Protein AF-0000000080629753 (afdb_homodimer)

InterPro domains:
  IPR000086 NUDIX hydrolase domain [PF00293] (48-161)
  IPR000086 NUDIX hydrolase domain [PS51462] (45-173)
  IPR015797 NUDIX hydrolase-like domain superfamily [SSF55811] (8-180)
  IPR060538 Nucleoside diphosphate sugar hydrolase, N-terminal domain [PF28549] (9-43)

Organism: NCBI:txid1064539

Radius of gyration: 20.76 Å; Cα contacts (8 Å, |Δi|>4): 978; chains: 2; bounding box: 54×64×44 Å

Sequence (392 aa):
MPHKTGNPWTVLTTKPIYENPWMRVVEHDVLTPLGNPGIYGVMHAQNLATGVVPIDDQGRVTLVGQYRFPLEQYSWEIPEGGGKKGVEPVESAKRELLEETGQTARHWLPILTMHLSNSITDETAHCFLAWGIEQGQAEPEETEVLQLRHVPFAEAYAMVKRGEITDAIAVACLLRVRLMALDGDLPEDVTRLILGMPHKTGNPWTVLTTKPIYENPWMRVVEHDVLTPLGNPGIYGVMHAQNLATGVVPIDDQGRVTLVGQYRFPLEQYSWEIPEGGGKKGVEPVESAKRELLEETGQTARHWLPILTMHLSNSITDETAHCFLAWGIEQGQAEPEETEVLQLRHVPFAEAYAMVKRGEITDAIAVACLLRVRLMALDGDLPEDVTRLILG

Nearest PDB structures (foldseek):
  5c7q-assembly1_B  TM=9.332E-01  e=3.559E-19  Bdellovibrio bacteriovorus HD100
  5c8l-assembly1_B  TM=9.293E-01  e=1.617E-18  Bdellovibrio bacteriovorus HD100
  2yvm-assembly1_A  TM=9.146E-01  e=4.809E-18  Thermus thermophilus HB8
  8wv3-assembly1_E  TM=8.630E-01  e=1.427E-16  Bacillus methanolicus
  1vhz-assembly1_B  TM=8.718E-01  e=2.768E-14  Escherichia coli

Structure (mmCIF, N/CA/C/O backbone):
data_AF-0000000080629753-model_v1
#
loop_
_entity.id
_entity.type
_entity.pdbx_description
1 polymer 'GDP-mannose pyrophosphatase'
#
loop_
_atom_site.group_PDB
_atom_site.id
_atom_site.type_symbol
_atom_site.label_atom_id
_atom_site.label_alt_id
_atom_site.label_comp_id
_atom_site.label_asym_id
_atom_site.label_entity_id
_atom_site.label_seq_id
_atom_site.pdbx_PDB_ins_code
_atom_site.Cartn_x
_atom_site.Cartn_y
_atom_site.Cartn_z
_atom_site.occupancy
_atom_site.B_iso_or_equiv
_atom_site.auth_seq_id
_atom_site.auth_comp_id
_atom_site.auth_asym_id
_atom_site.auth_atom_id
_atom_site.pdbx_PDB_model_num
ATOM 1 N N . MET A 1 1 ? -7.262 31.703 -3.82 1 40.06 1 MET A N 1
ATOM 2 C CA . MET A 1 1 ? -6.348 31.672 -4.961 1 40.06 1 MET A CA 1
ATOM 3 C C . MET A 1 1 ? -6.379 30.297 -5.641 1 40.06 1 MET A C 1
ATOM 5 O O . MET A 1 1 ? -6.695 29.297 -5.004 1 40.06 1 MET A O 1
ATOM 9 N N . PRO A 1 2 ? -6.363 30.156 -6.887 1 47.78 2 PRO A N 1
ATOM 10 C CA . PRO A 1 2 ? -6.52 28.875 -7.57 1 47.78 2 PRO A CA 1
ATOM 11 C C . PRO A 1 2 ? -5.535 27.828 -7.074 1 47.78 2 PRO A C 1
ATOM 13 O O . PRO A 1 2 ? -4.383 28.141 -6.77 1 47.78 2 PRO A O 1
ATOM 16 N N . HIS A 1 3 ? -6.02 26.812 -6.344 1 60.16 3 HIS A N 1
ATOM 17 C CA . HIS A 1 3 ? -5.234 25.75 -5.715 1 60.16 3 HIS A CA 1
ATOM 18 C C . HIS A 1 3 ? -4.137 25.25 -6.648 1 60.16 3 HIS A C 1
ATOM 20 O O . HIS A 1 3 ? -4.406 24.922 -7.805 1 60.16 3 HIS A O 1
ATOM 26 N N . LYS A 1 4 ? -2.908 25.766 -6.527 1 73.25 4 LYS A N 1
ATOM 27 C CA . LYS A 1 4 ? -1.787 25.359 -7.367 1 73.25 4 LYS A CA 1
ATOM 28 C C . LYS A 1 4 ? -1.475 23.875 -7.184 1 73.25 4 LYS A C 1
ATOM 30 O O . LYS A 1 4 ? -1.019 23.469 -6.117 1 73.25 4 LYS A O 1
ATOM 35 N N . THR A 1 5 ? -1.984 23.094 -7.973 1 87.69 5 THR A N 1
ATOM 36 C CA . THR A 1 5 ? -1.809 21.656 -7.934 1 87.69 5 THR A CA 1
ATOM 37 C C . THR A 1 5 ? -0.671 21.219 -8.852 1 87.69 5 THR A C 1
ATOM 39 O O . THR A 1 5 ? -0.406 20.031 -9 1 87.69 5 THR A O 1
ATOM 42 N N . GLY A 1 6 ? 0.005 22.188 -9.43 1 91.25 6 GLY A N 1
ATOM 43 C CA . GLY A 1 6 ? 1.079 21.906 -10.367 1 91.25 6 GLY A CA 1
ATOM 44 C C . GLY A 1 6 ? 2.373 21.5 -9.68 1 91.25 6 GLY A C 1
ATOM 45 O O . GLY A 1 6 ? 2.453 21.5 -8.453 1 91.25 6 GLY A O 1
ATOM 46 N N . ASN A 1 7 ? 3.332 21.141 -10.469 1 95.69 7 ASN A N 1
ATOM 47 C CA . ASN A 1 7 ? 4.641 20.734 -9.977 1 95.69 7 ASN A CA 1
ATOM 48 C C . ASN A 1 7 ? 5.383 21.891 -9.312 1 95.69 7 ASN A C 1
ATOM 50 O O . ASN A 1 7 ? 5.773 22.844 -9.984 1 95.69 7 ASN A O 1
ATOM 54 N N . PRO A 1 8 ? 5.629 21.859 -8.039 1 96.31 8 PRO A N 1
ATOM 55 C CA . PRO A 1 8 ? 6.316 22.953 -7.352 1 96.31 8 PRO A CA 1
ATOM 56 C C . PRO A 1 8 ? 7.836 22.797 -7.375 1 96.31 8 PRO A C 1
ATOM 58 O O . PRO A 1 8 ? 8.555 23.656 -6.852 1 96.31 8 PRO A O 1
ATOM 61 N N . TRP A 1 9 ? 8.312 21.688 -7.941 1 96.94 9 TRP A N 1
ATOM 62 C CA . TRP A 1 9 ? 9.742 21.391 -8.008 1 96.94 9 TRP A CA 1
ATOM 63 C C . TRP A 1 9 ? 10.328 21.844 -9.344 1 96.94 9 TRP A C 1
ATOM 65 O O . TRP A 1 9 ? 9.648 21.828 -10.367 1 96.94 9 TRP A O 1
ATOM 75 N N . THR A 1 10 ? 11.516 22.266 -9.312 1 97.88 10 THR A N 1
ATOM 76 C CA . THR A 1 10 ? 12.273 22.516 -10.531 1 97.88 10 THR A CA 1
ATOM 77 C C . THR A 1 10 ? 13.391 21.484 -10.703 1 97.88 10 THR A C 1
ATOM 79 O O . THR A 1 10 ? 14.25 21.359 -9.828 1 97.88 10 THR A O 1
ATOM 82 N N . VAL A 1 11 ? 13.375 20.797 -11.7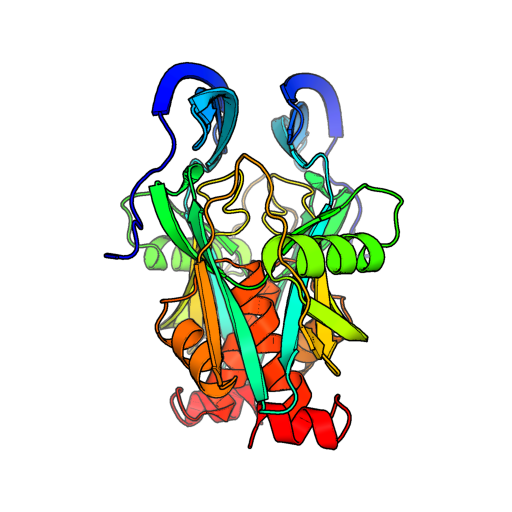27 1 98.5 11 VAL A N 1
ATOM 83 C CA . VAL A 1 11 ? 14.43 19.828 -12.008 1 98.5 11 VAL A CA 1
ATOM 84 C C . VAL A 1 11 ? 15.594 20.516 -12.711 1 98.5 11 VAL A C 1
ATOM 86 O O . VAL A 1 11 ? 15.398 21.188 -13.727 1 98.5 11 VAL A O 1
ATOM 89 N N . LEU A 1 12 ? 16.734 20.422 -12.172 1 98.69 12 LEU A N 1
ATOM 90 C CA . LEU A 1 12 ? 17.922 21.016 -12.75 1 98.69 12 LEU A CA 1
ATOM 91 C C . LEU A 1 12 ? 18.672 20.016 -13.625 1 98.69 12 LEU A C 1
ATOM 93 O O . LEU A 1 12 ? 19 20.297 -14.773 1 98.69 12 LEU A O 1
ATOM 97 N N . THR A 1 13 ? 18.984 18.891 -13.039 1 98.56 13 THR A N 1
ATOM 98 C CA . THR A 1 13 ? 19.625 17.781 -13.758 1 98.56 13 THR A CA 1
ATOM 99 C C . THR A 1 13 ? 19.078 16.438 -13.289 1 98.56 13 THR A C 1
ATOM 101 O O . THR A 1 13 ? 18.516 16.344 -12.195 1 98.56 13 THR A O 1
ATOM 104 N N . THR A 1 14 ? 19.141 15.445 -14.117 1 98.5 14 THR A N 1
ATOM 105 C CA . THR A 1 14 ? 18.766 14.078 -13.812 1 98.5 14 THR A CA 1
ATOM 106 C C . THR A 1 14 ? 19.906 13.109 -14.086 1 98.5 14 THR A C 1
ATOM 108 O O . THR A 1 14 ? 20.531 13.172 -15.148 1 98.5 14 THR A O 1
ATOM 111 N N . LYS A 1 15 ? 20.141 12.273 -13.133 1 98.31 15 LYS A N 1
ATOM 112 C CA . LYS A 1 15 ? 21.25 11.32 -13.227 1 98.31 15 LYS A CA 1
ATOM 113 C C . LYS A 1 15 ? 20.766 9.891 -13.023 1 98.31 15 LYS A C 1
ATOM 115 O O . LYS A 1 15 ? 20.219 9.555 -11.969 1 98.31 15 LYS A O 1
ATOM 120 N N . PRO A 1 16 ? 20.969 9 -14.039 1 98.62 16 PRO A N 1
ATOM 121 C CA . PRO A 1 16 ? 20.688 7.582 -13.789 1 98.62 16 PRO A CA 1
ATOM 122 C C . PRO A 1 16 ? 21.641 6.973 -12.766 1 98.62 16 PRO A C 1
ATOM 124 O O . PRO A 1 16 ? 22.859 7.172 -12.852 1 98.62 16 PRO A O 1
ATOM 127 N N . ILE A 1 17 ? 21.109 6.215 -11.805 1 98.69 17 ILE A N 1
ATOM 128 C CA . ILE A 1 17 ? 21.922 5.668 -10.719 1 98.69 17 ILE A CA 1
ATOM 129 C C . ILE A 1 17 ? 22.047 4.156 -10.883 1 98.69 17 ILE A C 1
ATOM 131 O O . ILE A 1 17 ? 23.125 3.596 -10.695 1 98.69 17 ILE A O 1
ATOM 135 N N . TYR A 1 18 ? 21 3.52 -11.164 1 98.56 18 TYR A N 1
ATOM 136 C CA . TYR A 1 18 ? 20.922 2.064 -11.102 1 98.56 18 TYR A CA 1
ATOM 137 C C . TYR A 1 18 ? 19.75 1.54 -11.93 1 98.56 18 TYR A C 1
ATOM 139 O O . TYR A 1 18 ? 18.688 2.166 -11.977 1 98.56 18 TYR A O 1
ATOM 147 N N . GLU A 1 19 ? 19.984 0.418 -12.664 1 98.56 19 GLU A N 1
ATOM 148 C CA . GLU A 1 19 ? 18.906 -0.236 -13.406 1 98.56 19 GLU A CA 1
ATOM 149 C C . GLU A 1 19 ? 19.078 -1.752 -13.406 1 98.56 19 GLU A C 1
ATOM 151 O O . GLU A 1 19 ? 20.188 -2.258 -13.586 1 98.56 19 GLU A O 1
ATOM 156 N N . ASN A 1 20 ? 18.109 -2.496 -13.062 1 98 20 ASN A N 1
ATOM 157 C CA . ASN A 1 20 ? 17.984 -3.938 -13.242 1 98 20 ASN A CA 1
ATOM 158 C C . ASN A 1 20 ? 16.609 -4.312 -13.789 1 98 20 ASN A C 1
ATOM 160 O O . ASN A 1 20 ? 15.812 -3.436 -14.133 1 98 20 ASN A O 1
ATOM 164 N N . PRO A 1 21 ? 16.266 -5.531 -13.977 1 96.06 21 PRO A N 1
ATOM 165 C CA . PRO A 1 21 ? 15 -5.883 -14.633 1 96.06 21 PRO A CA 1
ATOM 166 C C . PRO A 1 21 ? 13.781 -5.422 -13.844 1 96.06 21 PRO A C 1
ATOM 168 O O . PRO A 1 21 ? 12.68 -5.312 -14.398 1 96.06 21 PRO A O 1
ATOM 171 N N . TRP A 1 22 ? 13.906 -5.051 -12.594 1 96.94 22 TRP A N 1
ATOM 172 C CA . TRP A 1 22 ? 12.742 -4.82 -11.742 1 96.94 22 TRP A CA 1
ATOM 173 C C . TRP A 1 22 ? 12.656 -3.361 -11.312 1 96.94 22 TRP A C 1
ATOM 175 O O . TRP A 1 22 ? 11.594 -2.883 -10.914 1 96.94 22 TRP A O 1
ATOM 185 N N . MET A 1 23 ? 13.805 -2.672 -11.344 1 98.19 23 MET A N 1
ATOM 186 C CA . MET A 1 23 ? 13.75 -1.28 -10.906 1 98.19 23 MET A CA 1
ATOM 187 C C . MET A 1 23 ? 14.797 -0.441 -11.633 1 98.19 23 MET A C 1
ATOM 189 O O . MET A 1 23 ? 15.805 -0.967 -12.102 1 98.19 23 MET A O 1
ATOM 193 N N . ARG A 1 24 ? 14.461 0.822 -11.758 1 98.62 24 ARG A N 1
ATOM 194 C CA . ARG A 1 24 ? 15.352 1.887 -12.188 1 98.62 24 ARG A CA 1
ATOM 195 C C . ARG A 1 24 ? 15.406 3.014 -11.164 1 98.62 24 ARG A C 1
ATOM 197 O O . ARG A 1 24 ? 14.367 3.488 -10.703 1 98.62 24 ARG A O 1
ATOM 204 N N . VAL A 1 25 ? 16.625 3.395 -10.727 1 98.88 25 VAL A N 1
ATOM 205 C CA . VAL A 1 25 ? 16.797 4.465 -9.75 1 98.88 25 VAL A CA 1
ATOM 206 C C . VAL A 1 25 ? 17.453 5.676 -10.414 1 98.88 25 VAL A C 1
ATOM 208 O O . VAL A 1 25 ? 18.469 5.543 -11.102 1 98.88 25 VAL A O 1
ATOM 211 N N . VAL A 1 26 ? 16.844 6.82 -10.234 1 98.81 26 VAL A N 1
ATOM 212 C CA . VAL A 1 26 ? 17.344 8.078 -10.766 1 98.81 26 VAL A CA 1
ATOM 213 C C . VAL A 1 26 ? 17.422 9.125 -9.656 1 98.81 26 VAL A C 1
ATOM 215 O O . VAL A 1 26 ? 16.578 9.133 -8.75 1 98.81 26 VAL A O 1
ATOM 218 N N . GLU A 1 27 ? 18.391 9.953 -9.703 1 98.81 27 GLU A N 1
ATOM 219 C CA . GLU A 1 27 ? 18.484 11.102 -8.812 1 98.81 27 GLU A CA 1
ATOM 220 C C . GLU A 1 27 ? 18.359 12.414 -9.586 1 98.81 27 GLU A C 1
ATOM 222 O O . GLU A 1 27 ? 18.984 12.586 -10.633 1 98.81 27 GLU A O 1
ATOM 227 N N . HIS A 1 28 ? 17.594 13.266 -9.133 1 98.75 28 HIS A N 1
ATOM 228 C CA . HIS A 1 28 ? 17.406 14.602 -9.68 1 98.75 28 HIS A CA 1
ATOM 229 C C . HIS A 1 28 ? 18.031 15.664 -8.781 1 98.75 28 HIS A C 1
ATOM 231 O O . HIS A 1 28 ? 17.781 15.688 -7.578 1 98.75 28 HIS A O 1
ATOM 237 N N . ASP A 1 29 ? 18.875 16.469 -9.383 1 98.75 29 ASP A N 1
ATOM 238 C CA . ASP A 1 29 ? 19.125 17.766 -8.75 1 98.75 29 ASP A CA 1
ATOM 239 C C . ASP A 1 29 ? 17.922 18.688 -8.906 1 98.75 29 ASP A C 1
ATOM 241 O O . ASP A 1 29 ? 17.438 18.891 -10.016 1 98.75 29 ASP A O 1
ATOM 245 N N . VAL A 1 30 ? 17.5 19.172 -7.797 1 98.31 30 VAL A N 1
ATOM 246 C CA . VAL A 1 30 ? 16.266 19.953 -7.883 1 98.31 30 VAL A CA 1
ATOM 247 C C . VAL A 1 30 ? 16.422 21.266 -7.113 1 98.31 30 VAL A C 1
ATOM 249 O O . VAL A 1 30 ? 17.359 21.422 -6.336 1 98.31 30 VAL A O 1
ATOM 252 N N . LEU A 1 31 ? 15.555 22.203 -7.445 1 98.12 31 LEU A N 1
ATOM 253 C CA . LEU A 1 31 ? 15.164 23.234 -6.492 1 98.12 31 LEU A CA 1
ATOM 254 C C . LEU A 1 31 ? 13.867 22.859 -5.781 1 98.12 31 LEU A C 1
ATOM 256 O O . LEU A 1 31 ? 12.898 22.469 -6.426 1 98.12 31 LEU A O 1
ATOM 260 N N . THR A 1 32 ? 13.938 22.984 -4.473 1 96.62 32 THR A N 1
ATOM 261 C CA . THR A 1 32 ? 12.742 22.734 -3.684 1 96.62 32 THR A CA 1
ATOM 262 C C . THR A 1 32 ? 11.664 23.781 -3.969 1 96.62 32 THR A C 1
ATOM 264 O O . THR A 1 32 ? 11.93 24.766 -4.652 1 96.62 32 THR A O 1
ATOM 267 N N . PRO A 1 33 ? 10.445 23.531 -3.498 1 94.81 33 PRO A N 1
ATOM 268 C CA . PRO A 1 33 ? 9.383 24.531 -3.691 1 94.81 33 PRO A CA 1
ATOM 269 C C . PRO A 1 33 ? 9.773 25.906 -3.182 1 94.81 33 PRO A C 1
ATOM 271 O O . PRO A 1 33 ? 9.273 26.922 -3.686 1 94.81 33 PRO A O 1
ATOM 274 N N . LEU A 1 34 ? 10.703 26 -2.32 1 94.81 34 LEU A N 1
ATOM 275 C CA . LEU A 1 34 ? 11.148 27.281 -1.774 1 94.81 34 LEU A CA 1
ATOM 276 C C . LEU A 1 34 ? 12.344 27.812 -2.551 1 94.81 34 LEU A C 1
ATOM 278 O O . LEU A 1 34 ? 12.883 28.875 -2.223 1 94.81 34 LEU A O 1
ATOM 282 N N . GLY A 1 35 ? 12.789 27.016 -3.494 1 96 35 GLY A N 1
ATOM 283 C CA . GLY A 1 35 ? 13.852 27.5 -4.359 1 96 35 GLY A CA 1
ATOM 284 C C . GLY A 1 35 ? 15.234 27.078 -3.889 1 96 35 GLY A C 1
ATOM 285 O O . GLY A 1 35 ? 16.25 27.484 -4.461 1 96 35 GLY A O 1
ATOM 286 N N . ASN A 1 36 ? 15.352 26.25 -2.838 1 97.06 36 ASN A N 1
ATOM 287 C CA . ASN A 1 36 ? 16.641 25.781 -2.34 1 97.06 36 ASN A CA 1
ATOM 288 C C . ASN A 1 36 ? 17.125 24.562 -3.107 1 97.06 36 ASN A C 1
ATOM 290 O O . ASN A 1 36 ? 16.328 23.688 -3.475 1 97.06 36 ASN A O 1
ATOM 294 N N . PRO A 1 37 ? 18.438 24.594 -3.295 1 97.62 37 PRO A N 1
ATOM 295 C CA . PRO A 1 37 ? 18.969 23.406 -3.977 1 97.62 37 PRO A CA 1
ATOM 296 C C . PRO A 1 37 ? 18.844 22.141 -3.139 1 97.62 37 PRO A C 1
ATOM 298 O O . PRO A 1 37 ? 18.984 22.188 -1.912 1 97.62 37 PRO A O 1
ATOM 301 N N . GLY A 1 38 ? 18.578 21 -3.805 1 97 38 GLY A N 1
ATOM 302 C CA . GLY A 1 38 ? 18.5 19.688 -3.182 1 97 38 GLY A CA 1
ATOM 303 C C . GLY A 1 38 ? 18.531 18.562 -4.188 1 97 38 GLY A C 1
ATOM 304 O O . GLY A 1 38 ? 18.953 18.734 -5.332 1 97 38 GLY A O 1
ATOM 305 N N . ILE A 1 39 ? 18.25 17.391 -3.686 1 98.12 39 ILE A N 1
ATOM 306 C CA . ILE A 1 39 ? 18.156 16.219 -4.559 1 98.12 39 ILE A CA 1
ATOM 307 C C . ILE A 1 39 ? 16.828 15.516 -4.328 1 98.12 39 ILE A C 1
ATOM 309 O O . ILE A 1 39 ? 16.203 15.68 -3.275 1 98.12 39 ILE A O 1
ATOM 313 N N . TYR A 1 40 ? 16.359 14.875 -5.34 1 98.31 40 TYR A N 1
ATOM 314 C CA . TYR A 1 40 ? 15.203 13.977 -5.254 1 98.31 40 TYR A CA 1
ATOM 315 C C . TYR A 1 40 ? 15.516 12.641 -5.918 1 98.31 40 TYR A C 1
ATOM 317 O O . TYR A 1 40 ? 15.664 12.562 -7.141 1 98.31 40 TYR A O 1
ATOM 325 N N . GLY A 1 41 ? 15.609 11.602 -5.078 1 98.56 41 GLY A N 1
ATOM 326 C CA . GLY A 1 41 ? 15.773 10.258 -5.605 1 98.56 41 GLY A CA 1
ATOM 327 C C . GLY A 1 41 ? 14.461 9.547 -5.871 1 98.56 41 GLY A C 1
ATOM 328 O O . GLY A 1 41 ? 13.547 9.602 -5.047 1 98.56 41 GLY A O 1
ATOM 329 N N . VAL A 1 42 ? 14.344 8.898 -7.059 1 98.81 42 VAL A N 1
ATOM 330 C CA . VAL A 1 42 ? 13.133 8.18 -7.422 1 98.81 42 VAL A CA 1
ATOM 331 C C . VAL A 1 42 ? 13.484 6.75 -7.832 1 98.81 42 VAL A C 1
ATOM 333 O O . VAL A 1 42 ? 14.422 6.531 -8.602 1 98.81 42 VAL A O 1
ATOM 336 N N . MET A 1 43 ? 12.82 5.816 -7.238 1 98.75 43 MET A N 1
ATOM 337 C CA . MET A 1 43 ? 12.852 4.438 -7.73 1 98.75 43 MET A CA 1
ATOM 338 C C . MET A 1 43 ? 11.672 4.168 -8.656 1 98.75 43 MET A C 1
ATOM 340 O O . MET A 1 43 ? 10.516 4.234 -8.234 1 98.75 43 MET A O 1
ATOM 344 N N . HIS A 1 44 ? 11.914 3.936 -9.891 1 98.56 44 HIS A N 1
ATOM 345 C CA . HIS A 1 44 ? 10.906 3.564 -10.875 1 98.56 44 HIS A CA 1
ATOM 346 C C . HIS A 1 44 ? 10.742 2.051 -10.953 1 98.56 44 HIS A C 1
ATOM 348 O O . HIS A 1 44 ? 11.703 1.331 -11.234 1 98.56 44 HIS A O 1
ATOM 354 N N . ALA A 1 45 ? 9.555 1.595 -10.664 1 97.88 45 ALA A N 1
ATOM 355 C CA . ALA A 1 45 ? 9.273 0.188 -10.938 1 97.88 45 ALA A CA 1
ATOM 356 C C . ALA A 1 45 ? 9.234 -0.083 -12.438 1 97.88 45 ALA A C 1
ATOM 358 O O . ALA A 1 45 ? 8.625 0.671 -13.203 1 97.88 45 ALA A O 1
ATOM 359 N N . GLN A 1 46 ? 9.859 -1.169 -12.844 1 97.56 46 GLN A N 1
ATOM 360 C CA . GLN A 1 46 ? 9.914 -1.454 -14.273 1 97.56 46 GLN A CA 1
ATOM 361 C C . GLN A 1 46 ? 8.578 -1.99 -14.773 1 97.56 46 GLN A C 1
ATOM 363 O O . GLN A 1 46 ? 8.242 -1.824 -15.953 1 97.56 46 GLN A O 1
ATOM 368 N N . ASN A 1 47 ? 7.836 -2.625 -13.891 1 97.56 47 ASN A N 1
ATOM 369 C CA . ASN A 1 47 ? 6.539 -3.203 -14.219 1 97.56 47 ASN A CA 1
ATOM 370 C C . ASN A 1 47 ? 5.426 -2.627 -13.352 1 97.56 47 ASN A C 1
ATOM 372 O O . ASN A 1 47 ? 5.699 -1.992 -12.328 1 97.56 47 ASN A O 1
ATOM 376 N N . LEU A 1 48 ? 4.188 -2.746 -13.844 1 97.94 48 LEU A N 1
ATOM 377 C CA . LEU A 1 48 ? 3.035 -2.559 -12.969 1 97.94 48 LEU A CA 1
ATOM 378 C C . LEU A 1 48 ? 2.936 -3.693 -11.953 1 97.94 48 LEU A C 1
ATOM 380 O O . LEU A 1 48 ? 3.418 -4.801 -12.203 1 97.94 48 LEU A O 1
ATOM 384 N N . ALA A 1 49 ? 2.445 -3.346 -10.82 1 98.62 49 ALA A N 1
ATOM 385 C CA . ALA A 1 49 ? 2.016 -4.406 -9.914 1 98.62 49 ALA A CA 1
ATOM 386 C C . ALA A 1 49 ? 0.562 -4.793 -10.172 1 98.62 49 ALA A C 1
ATOM 388 O O . ALA A 1 49 ? -0.279 -3.93 -10.438 1 98.62 49 ALA A O 1
ATOM 389 N N . THR A 1 50 ? 0.272 -6.062 -10.133 1 98.81 50 THR A N 1
ATOM 390 C CA . THR A 1 50 ? -1.103 -6.535 -10.25 1 98.81 50 THR A CA 1
ATOM 391 C C . THR A 1 50 ? -1.438 -7.504 -9.125 1 98.81 50 THR A C 1
ATOM 393 O O . THR A 1 50 ? -0.583 -8.281 -8.688 1 98.81 50 THR A O 1
ATOM 396 N N . GLY A 1 51 ? -2.574 -7.418 -8.555 1 98.81 51 GLY A N 1
ATOM 397 C CA . GLY A 1 51 ? -3.078 -8.32 -7.531 1 98.81 51 GLY A CA 1
ATOM 398 C C . GLY A 1 51 ? -4.496 -8.797 -7.801 1 98.81 51 GLY A C 1
ATOM 399 O O . GLY A 1 51 ? -5.301 -8.062 -8.383 1 98.81 51 GLY A O 1
ATOM 400 N N . VAL A 1 52 ? -4.785 -10 -7.387 1 98.94 52 VAL A N 1
ATOM 401 C CA . VAL A 1 52 ? -6.094 -10.594 -7.641 1 98.94 52 VAL A CA 1
ATOM 402 C C . VAL A 1 52 ? -6.633 -11.219 -6.359 1 98.94 52 VAL A C 1
ATOM 404 O O . VAL A 1 52 ? -5.898 -11.898 -5.637 1 98.94 52 VAL A O 1
ATOM 407 N N . VAL A 1 53 ? -7.832 -10.938 -6.047 1 98.94 53 VAL A N 1
ATOM 408 C CA . VAL A 1 53 ? -8.562 -11.688 -5.035 1 98.94 53 VAL A CA 1
ATOM 409 C C . VAL A 1 53 ? -9.445 -12.734 -5.707 1 98.94 53 VAL A C 1
ATOM 411 O O . VAL A 1 53 ? -10.562 -12.438 -6.133 1 98.94 53 VAL A O 1
ATOM 414 N N . PRO A 1 54 ? -8.938 -13.93 -5.828 1 98.94 54 PRO A N 1
ATOM 415 C CA . PRO A 1 54 ? -9.75 -15 -6.418 1 98.94 54 PRO A CA 1
ATOM 416 C C . PRO A 1 54 ? -10.688 -15.656 -5.406 1 98.94 54 PRO A C 1
ATOM 418 O O . PRO A 1 54 ? -10.242 -16.078 -4.336 1 98.94 54 PRO A O 1
ATOM 421 N N . ILE A 1 55 ? -11.891 -15.688 -5.707 1 98.69 55 ILE A N 1
ATOM 422 C CA . ILE A 1 55 ? -12.883 -16.312 -4.836 1 98.69 55 ILE A CA 1
ATOM 423 C C . ILE A 1 55 ? -13.555 -17.469 -5.57 1 98.69 55 ILE A C 1
ATOM 425 O O . ILE A 1 55 ? -14.109 -17.297 -6.656 1 98.69 55 ILE A O 1
ATOM 429 N N . ASP A 1 56 ? -13.508 -18.703 -4.984 1 98.44 56 ASP A N 1
ATOM 430 C CA . ASP A 1 56 ? -14.109 -19.859 -5.652 1 98.44 56 ASP A CA 1
ATOM 431 C C . ASP A 1 56 ? -15.578 -20 -5.27 1 98.44 56 ASP A C 1
ATOM 433 O O . ASP A 1 56 ? -16.125 -19.156 -4.559 1 98.44 56 ASP A O 1
ATOM 437 N N . ASP A 1 57 ? -16.219 -21.031 -5.754 1 97.5 57 ASP A N 1
ATOM 438 C CA . ASP A 1 57 ? -17.656 -21.203 -5.637 1 97.5 57 ASP A CA 1
ATOM 439 C C . ASP A 1 57 ? -18.062 -21.594 -4.211 1 97.5 57 ASP A C 1
ATOM 441 O O . ASP A 1 57 ? -19.234 -21.609 -3.873 1 97.5 57 ASP A O 1
ATOM 445 N N . GLN A 1 58 ? -17.062 -21.844 -3.373 1 97.62 58 GLN A N 1
ATOM 446 C CA . GLN A 1 58 ? -17.328 -22.172 -1.974 1 97.62 58 GLN A CA 1
ATOM 447 C C . GLN A 1 58 ? -17.031 -20.969 -1.076 1 97.62 58 GLN A C 1
ATOM 449 O O . GLN A 1 58 ? -17.094 -21.078 0.151 1 97.62 58 GLN A O 1
ATOM 454 N N . GLY A 1 59 ? -16.703 -19.844 -1.652 1 98.25 59 GLY A N 1
ATOM 455 C CA . GLY A 1 59 ? -16.422 -18.625 -0.89 1 98.25 59 GLY A CA 1
ATOM 456 C C . GLY A 1 59 ? -15.016 -18.594 -0.319 1 98.25 59 GLY A C 1
ATOM 457 O O . GLY A 1 59 ? -14.742 -17.859 0.627 1 98.25 59 GLY A O 1
ATOM 458 N N . ARG A 1 60 ? -14.164 -19.469 -0.869 1 98.56 60 ARG A N 1
ATOM 459 C CA . ARG A 1 60 ? -12.781 -19.5 -0.392 1 98.56 60 ARG A CA 1
ATOM 460 C C . ARG A 1 60 ? -11.891 -18.594 -1.243 1 98.56 60 ARG A C 1
ATOM 462 O O . ARG A 1 60 ? -12.047 -18.547 -2.465 1 98.56 60 ARG A O 1
ATOM 469 N N . VAL A 1 61 ? -10.977 -17.875 -0.592 1 98.75 61 VAL A N 1
ATOM 470 C CA . VAL A 1 61 ? -9.938 -17.094 -1.239 1 98.75 61 VAL A CA 1
ATOM 471 C C . VAL A 1 61 ? -8.648 -17.906 -1.335 1 98.75 61 VAL A C 1
ATOM 473 O O . VAL A 1 61 ? -8.273 -18.609 -0.385 1 98.75 61 VAL A O 1
ATOM 476 N N . THR A 1 62 ? -8.023 -17.875 -2.447 1 98.81 62 THR A N 1
ATOM 477 C CA . THR A 1 62 ? -6.703 -18.484 -2.58 1 98.81 62 THR A CA 1
ATOM 478 C C . THR A 1 62 ? -5.613 -17.5 -2.158 1 98.81 62 THR A C 1
ATOM 480 O O . THR A 1 62 ? -5.492 -16.422 -2.73 1 98.81 62 THR A O 1
ATOM 483 N N . LEU A 1 63 ? -4.891 -17.828 -1.124 1 98.88 63 LEU A N 1
ATOM 484 C CA . LEU A 1 63 ? -3.721 -17.078 -0.678 1 98.88 63 LEU A CA 1
ATOM 485 C C . LEU A 1 63 ? -2.434 -17.734 -1.174 1 98.88 63 LEU A C 1
ATOM 487 O O . LEU A 1 63 ? -2.383 -18.953 -1.362 1 98.88 63 LEU A O 1
ATOM 491 N N . VAL A 1 64 ? -1.515 -16.906 -1.421 1 98.31 64 VAL A N 1
ATOM 492 C CA . VAL A 1 64 ? -0.181 -17.344 -1.827 1 98.31 64 VAL A CA 1
ATOM 493 C C . VAL A 1 64 ? 0.833 -16.969 -0.746 1 98.31 64 VAL A C 1
ATOM 495 O O . VAL A 1 64 ? 0.884 -15.82 -0.297 1 98.31 64 VAL A O 1
ATOM 498 N N . GLY A 1 65 ? 1.583 -17.953 -0.244 1 97.81 65 GLY A N 1
ATOM 499 C CA . GLY A 1 65 ? 2.635 -17.734 0.739 1 97.81 65 GLY A CA 1
ATOM 500 C C . GLY A 1 65 ? 4.027 -17.875 0.158 1 97.81 65 GLY A C 1
ATOM 501 O O . GLY A 1 65 ? 4.293 -18.766 -0.64 1 97.81 65 GLY A O 1
ATOM 502 N N . GLN A 1 66 ? 4.898 -17.047 0.514 1 97.25 66 GLN A N 1
ATOM 503 C CA . GLN A 1 66 ? 6.281 -17.109 0.056 1 97.25 66 GLN A CA 1
ATOM 504 C C . GLN A 1 66 ? 7.199 -16.281 0.943 1 97.25 66 GLN A C 1
ATOM 506 O O . GLN A 1 66 ? 6.742 -15.359 1.631 1 97.25 66 GLN A O 1
ATOM 511 N N . TYR A 1 67 ? 8.469 -16.625 0.926 1 97.56 67 TYR A N 1
ATOM 512 C CA . TYR A 1 67 ? 9.5 -15.828 1.578 1 97.56 67 TYR A CA 1
ATOM 513 C C . TYR A 1 67 ? 9.789 -14.555 0.787 1 97.56 67 TYR A C 1
ATOM 515 O O . TYR A 1 67 ? 10.039 -14.609 -0.419 1 97.56 67 TYR A O 1
ATOM 523 N N . ARG A 1 68 ? 9.734 -13.43 1.432 1 98.19 68 ARG A N 1
ATOM 524 C CA . ARG A 1 68 ? 10.07 -12.156 0.799 1 98.19 68 ARG A CA 1
ATOM 525 C C . ARG A 1 68 ? 11.484 -11.711 1.183 1 98.19 68 ARG A C 1
ATOM 527 O O . ARG A 1 68 ? 11.711 -11.281 2.312 1 98.19 68 ARG A O 1
ATOM 534 N N . PHE A 1 69 ? 12.312 -11.758 0.233 1 97.94 69 PHE A N 1
ATOM 535 C CA . PHE A 1 69 ? 13.742 -11.531 0.373 1 97.94 69 PHE A CA 1
ATOM 536 C C . PHE A 1 69 ? 14.016 -10.18 1.016 1 97.94 69 PHE A C 1
ATOM 538 O O . PHE A 1 69 ? 14.742 -10.094 2.01 1 97.94 69 PHE A O 1
ATOM 545 N N . PRO A 1 70 ? 13.352 -9.055 0.579 1 98.5 70 PRO A N 1
ATOM 546 C CA . PRO A 1 70 ? 13.664 -7.754 1.178 1 98.5 70 PRO A CA 1
ATOM 547 C C . PRO A 1 70 ? 13.281 -7.676 2.654 1 98.5 70 PRO A C 1
ATOM 549 O O . PRO A 1 70 ? 13.93 -6.961 3.426 1 98.5 70 PRO A O 1
ATOM 552 N N . LEU A 1 71 ? 12.266 -8.406 2.98 1 98.31 71 LEU A N 1
ATOM 553 C CA . LEU A 1 71 ? 11.727 -8.344 4.336 1 98.31 71 LEU A CA 1
ATOM 554 C C . LEU A 1 71 ? 12.383 -9.398 5.227 1 98.31 71 LEU A C 1
ATOM 556 O O . LEU A 1 71 ? 12.258 -9.344 6.453 1 98.31 71 LEU A O 1
ATOM 560 N N . GLU A 1 72 ? 12.984 -10.406 4.645 1 97.62 72 GLU A N 1
ATOM 561 C CA . GLU A 1 72 ? 13.562 -11.555 5.328 1 97.62 72 GLU A CA 1
ATOM 562 C C . GLU A 1 72 ? 12.531 -12.25 6.211 1 97.62 72 GLU A C 1
ATOM 564 O O . GLU A 1 72 ? 12.797 -12.547 7.375 1 97.62 72 GLU A O 1
ATOM 569 N N . GLN A 1 73 ? 11.398 -12.469 5.676 1 97.75 73 GLN A N 1
ATOM 570 C CA . GLN A 1 73 ? 10.336 -13.172 6.383 1 97.75 73 GLN A CA 1
ATOM 571 C C . GLN A 1 73 ? 9.344 -13.797 5.406 1 97.75 73 GLN A C 1
ATOM 573 O O . GLN A 1 73 ? 9.305 -13.422 4.23 1 97.75 73 GLN A O 1
ATOM 578 N N . TYR A 1 74 ? 8.672 -14.773 5.945 1 97.88 74 TYR A N 1
ATOM 579 C CA . TYR A 1 74 ? 7.59 -15.383 5.184 1 97.88 74 TYR A CA 1
ATOM 580 C C . TYR A 1 74 ? 6.352 -14.5 5.184 1 97.88 74 TYR A C 1
ATOM 582 O O . TYR A 1 74 ? 6.074 -13.812 6.168 1 97.88 74 TYR A O 1
ATOM 590 N N . SER A 1 75 ? 5.625 -14.406 4.066 1 98.25 75 SER A N 1
ATOM 591 C CA . SER A 1 75 ? 4.469 -13.531 3.889 1 98.25 75 SER A CA 1
ATOM 592 C C . SER A 1 75 ? 3.309 -14.273 3.24 1 98.25 75 SER A C 1
ATOM 594 O O . SER A 1 75 ? 3.498 -15.008 2.266 1 98.25 75 SER A O 1
ATOM 596 N N . TRP A 1 76 ? 2.154 -14.148 3.822 1 98.69 76 TRP A N 1
ATOM 597 C CA . TRP A 1 76 ? 0.913 -14.539 3.162 1 98.69 76 TRP A CA 1
ATOM 598 C C . TRP A 1 76 ? 0.299 -13.359 2.42 1 98.69 76 TRP A C 1
ATOM 600 O O . TRP A 1 76 ? 0.169 -12.266 2.977 1 98.69 76 TRP A O 1
ATOM 610 N N . GLU A 1 77 ? -0.101 -13.586 1.183 1 98.75 77 GLU A N 1
ATOM 611 C CA . GLU A 1 77 ? -0.592 -12.547 0.277 1 98.75 77 GLU A CA 1
ATOM 612 C C . GLU A 1 77 ? -1.722 -13.078 -0.603 1 98.75 77 GLU A C 1
ATOM 614 O O . GLU A 1 77 ? -2.189 -14.203 -0.414 1 98.75 77 GLU A O 1
ATOM 619 N N . ILE A 1 78 ? -2.242 -12.281 -1.498 1 98.94 78 ILE A N 1
ATOM 620 C CA . ILE A 1 78 ? -3.043 -12.734 -2.629 1 98.94 78 ILE A CA 1
ATOM 621 C C . ILE A 1 78 ? -2.141 -12.969 -3.84 1 98.94 78 ILE A C 1
ATOM 623 O O . ILE A 1 78 ? -0.955 -12.633 -3.811 1 98.94 78 ILE A O 1
ATOM 627 N N . PRO A 1 79 ? -2.635 -13.727 -4.84 1 98.75 79 PRO A N 1
ATOM 628 C CA . PRO A 1 79 ? -1.826 -13.797 -6.059 1 98.75 79 PRO A CA 1
ATOM 629 C C . PRO A 1 79 ? -1.486 -12.414 -6.613 1 98.75 79 PRO A C 1
ATOM 631 O O . PRO A 1 79 ? -2.383 -11.602 -6.84 1 98.75 79 PRO A O 1
ATOM 634 N N . GLU A 1 80 ? -0.286 -12.172 -6.73 1 98.38 80 GLU A N 1
ATOM 635 C CA . GLU A 1 80 ? 0.234 -10.906 -7.234 1 98.38 80 GLU A CA 1
ATOM 636 C C . GLU A 1 80 ? 1.375 -11.125 -8.219 1 98.38 80 GLU A C 1
ATOM 638 O O . GLU A 1 80 ? 2.014 -12.18 -8.211 1 98.38 80 GLU A O 1
ATOM 643 N N . GLY A 1 81 ? 1.66 -10.07 -9.039 1 97.19 81 GLY A N 1
ATOM 644 C CA . GLY A 1 81 ? 2.82 -10.133 -9.914 1 97.19 81 GLY A CA 1
ATOM 645 C C . GLY A 1 81 ? 2.953 -8.914 -10.812 1 97.19 81 GLY A C 1
ATOM 646 O O . GLY A 1 81 ? 2.125 -8 -10.758 1 97.19 81 GLY A O 1
ATOM 647 N N . GLY A 1 82 ? 4.023 -8.945 -11.562 1 96.44 82 GLY A N 1
ATOM 648 C CA . GLY A 1 82 ? 4.312 -7.82 -12.438 1 96.44 82 GLY A CA 1
ATOM 649 C C . GLY A 1 82 ? 3.568 -7.891 -13.758 1 96.44 82 GLY A C 1
ATOM 650 O O . GLY A 1 82 ? 3.381 -8.977 -14.312 1 96.44 82 GLY A O 1
ATOM 651 N N . GLY A 1 83 ? 3.121 -6.75 -14.156 1 96.88 83 GLY A N 1
ATOM 652 C CA . GLY A 1 83 ? 2.574 -6.586 -15.492 1 96.88 83 GLY A CA 1
ATOM 653 C C . GLY A 1 83 ? 3.357 -5.605 -16.344 1 96.88 83 GLY A C 1
ATOM 654 O O . GLY A 1 83 ? 3.852 -4.598 -15.836 1 96.88 83 GLY A O 1
ATOM 655 N N . LYS A 1 84 ? 3.48 -5.953 -17.625 1 95.25 84 LYS A N 1
ATOM 656 C CA . LYS A 1 84 ? 4.145 -5.043 -18.562 1 95.25 84 LYS A CA 1
ATOM 657 C C . LYS A 1 84 ? 3.385 -3.725 -18.672 1 95.25 84 LYS A C 1
ATOM 659 O O . LYS A 1 84 ? 2.156 -3.717 -18.766 1 95.25 84 LYS A O 1
ATOM 664 N N . LYS A 1 85 ? 4.129 -2.654 -18.656 1 94.88 85 LYS A N 1
ATOM 665 C CA . LYS A 1 85 ? 3.52 -1.353 -18.922 1 94.88 85 LYS A CA 1
ATOM 666 C C . LYS A 1 85 ? 2.986 -1.267 -20.344 1 94.88 85 LYS A C 1
ATOM 668 O O . LYS A 1 85 ? 3.623 -1.754 -21.281 1 94.88 85 LYS A O 1
ATOM 673 N N . GLY A 1 86 ? 1.815 -0.7 -20.484 1 94.44 86 GLY A N 1
ATOM 674 C CA . GLY A 1 86 ? 1.213 -0.599 -21.797 1 94.44 86 GLY A CA 1
ATOM 675 C C . GLY A 1 86 ? 0.263 -1.74 -22.109 1 94.44 86 GLY A C 1
ATOM 676 O O . GLY A 1 86 ? -0.453 -1.703 -23.109 1 94.44 86 GLY A O 1
ATOM 677 N N . VAL A 1 87 ? 0.378 -2.77 -21.359 1 95.25 87 VAL A N 1
ATOM 678 C CA . VAL A 1 87 ? -0.558 -3.885 -21.453 1 95.25 87 VAL A CA 1
ATOM 679 C C . VAL A 1 87 ? -1.67 -3.709 -20.422 1 95.25 87 VAL A C 1
ATOM 681 O O . VAL A 1 87 ? -1.423 -3.248 -19.297 1 95.25 87 VAL A O 1
ATOM 684 N N . GLU A 1 88 ? -2.869 -4.023 -20.922 1 97.94 88 GLU A N 1
ATOM 685 C CA . GLU A 1 88 ? -3.963 -3.941 -19.953 1 97.94 88 GLU A CA 1
ATOM 686 C C . GLU A 1 88 ? -3.652 -4.75 -18.703 1 97.94 88 GLU A C 1
ATOM 688 O O . GLU A 1 88 ? -3.377 -5.949 -18.781 1 97.94 88 GLU A O 1
ATOM 693 N N . PRO A 1 89 ? -3.693 -4.148 -17.578 1 98.5 89 PRO A N 1
ATOM 694 C CA . PRO A 1 89 ? -3.266 -4.793 -16.328 1 98.5 89 PRO A CA 1
ATOM 695 C C . PRO A 1 89 ? -3.992 -6.109 -16.062 1 98.5 89 PRO A C 1
ATOM 697 O O . PRO A 1 89 ? -3.412 -7.035 -15.492 1 98.5 89 PRO A O 1
ATOM 700 N N . VAL A 1 90 ? -5.238 -6.203 -16.5 1 98.75 90 VAL A N 1
ATOM 701 C CA . VAL A 1 90 ? -6.023 -7.398 -16.203 1 98.75 90 VAL A CA 1
ATOM 702 C C . VAL A 1 90 ? -5.398 -8.609 -16.906 1 98.75 90 VAL A C 1
ATOM 704 O O . VAL A 1 90 ? -5.445 -9.719 -16.391 1 98.75 90 VAL A O 1
ATOM 707 N N . GLU A 1 91 ? -4.773 -8.43 -18.047 1 98.56 91 GLU A N 1
ATOM 708 C CA . GLU A 1 91 ? -4.117 -9.523 -18.75 1 98.56 91 GLU A CA 1
ATOM 709 C C . GLU A 1 91 ? -2.947 -10.086 -17.938 1 98.56 91 GLU A C 1
ATOM 711 O O . GLU A 1 91 ? -2.76 -11.297 -17.875 1 98.56 91 GLU A O 1
ATOM 716 N N . SER A 1 92 ? -2.205 -9.195 -17.344 1 98.12 92 SER A N 1
ATOM 717 C CA . SER A 1 92 ? -1.102 -9.617 -16.484 1 98.12 92 SER A CA 1
ATOM 718 C C . SER A 1 92 ? -1.612 -10.312 -15.227 1 98.12 92 SER A C 1
ATOM 720 O O . SER A 1 92 ? -1.036 -11.305 -14.781 1 98.12 92 SER A O 1
ATOM 722 N N . ALA A 1 93 ? -2.691 -9.75 -14.664 1 98.62 93 ALA A N 1
ATOM 723 C CA . ALA A 1 93 ? -3.291 -10.367 -13.477 1 98.62 93 ALA A CA 1
ATOM 724 C C . ALA A 1 93 ? -3.742 -11.797 -13.773 1 98.62 93 ALA A C 1
ATOM 726 O O . ALA A 1 93 ? -3.516 -12.703 -12.969 1 98.62 93 ALA A O 1
ATOM 727 N N . LYS A 1 94 ? -4.367 -11.977 -14.984 1 98.62 94 LYS A N 1
ATOM 728 C CA . LYS A 1 94 ? -4.801 -13.305 -15.406 1 98.62 94 LYS A CA 1
ATOM 729 C C . LYS A 1 94 ? -3.617 -14.258 -15.508 1 98.62 94 LYS A C 1
ATOM 731 O O . LYS A 1 94 ? -3.686 -15.391 -15.031 1 98.62 94 LYS A O 1
ATOM 736 N N . ARG A 1 95 ? -2.582 -13.805 -16.141 1 97.56 95 ARG A N 1
ATOM 737 C CA . ARG A 1 95 ? -1.377 -14.617 -16.297 1 97.56 95 ARG A CA 1
ATOM 738 C C . ARG A 1 95 ? -0.812 -15.023 -14.93 1 97.56 95 ARG A C 1
ATOM 740 O O . ARG A 1 95 ? -0.485 -16.188 -14.719 1 97.56 95 ARG A O 1
ATOM 747 N N . GLU A 1 96 ? -0.688 -14.078 -13.984 1 97.94 96 GLU A N 1
ATOM 748 C CA . GLU A 1 96 ? -0.12 -14.336 -12.664 1 97.94 96 GLU A CA 1
ATOM 749 C C . GLU A 1 96 ? -0.984 -15.312 -11.875 1 97.94 96 GLU A C 1
ATOM 751 O O . GLU A 1 96 ? -0.463 -16.188 -11.18 1 97.94 96 GLU A O 1
ATOM 756 N N . LEU A 1 97 ? -2.318 -15.102 -11.93 1 98.69 97 LEU A N 1
ATOM 757 C CA . LEU A 1 97 ? -3.223 -16.016 -11.242 1 98.69 97 LEU A CA 1
ATOM 758 C C . LEU A 1 97 ? -3.004 -17.453 -11.711 1 98.69 97 LEU A C 1
ATOM 760 O O . LEU A 1 97 ? -2.861 -18.359 -10.883 1 98.69 97 LEU A O 1
ATOM 764 N N . LEU A 1 98 ? -2.957 -17.625 -13.016 1 98.38 98 LEU A N 1
ATOM 765 C CA . LEU A 1 98 ? -2.764 -18.953 -13.578 1 98.38 98 LEU A CA 1
ATOM 766 C C . LEU A 1 98 ? -1.391 -19.516 -13.211 1 98.38 98 LEU A C 1
ATOM 768 O O . LEU A 1 98 ? -1.279 -20.641 -12.734 1 98.38 98 LEU A O 1
ATOM 772 N N . GLU A 1 99 ? -0.346 -18.766 -13.375 1 97.81 99 GLU A N 1
ATOM 773 C CA . GLU A 1 99 ? 1.022 -19.203 -13.125 1 97.81 99 GLU A CA 1
ATOM 774 C C . GLU A 1 99 ? 1.214 -19.609 -11.672 1 97.81 99 GLU A C 1
ATOM 776 O O . GLU A 1 99 ? 1.815 -20.641 -11.383 1 97.81 99 GLU A O 1
ATOM 781 N N . GLU A 1 100 ? 0.707 -18.797 -10.742 1 97.94 100 GLU A N 1
ATOM 782 C CA . GLU A 1 100 ? 0.993 -19 -9.328 1 97.94 100 GLU A CA 1
ATOM 783 C C . GLU A 1 100 ? 0.058 -20.047 -8.719 1 97.94 100 GLU A C 1
ATOM 785 O O . GLU A 1 100 ? 0.446 -20.781 -7.809 1 97.94 100 GLU A O 1
ATOM 790 N N . THR A 1 101 ? -1.208 -20.109 -9.164 1 98.31 101 THR A N 1
ATOM 791 C CA . THR A 1 101 ? -2.197 -20.891 -8.43 1 98.31 101 THR A CA 1
ATOM 792 C C . THR A 1 101 ? -2.816 -21.953 -9.32 1 98.31 101 THR A C 1
ATOM 794 O O . THR A 1 101 ? -3.494 -22.859 -8.836 1 98.31 101 THR A O 1
ATOM 797 N N . GLY A 1 102 ? -2.584 -21.922 -10.625 1 98.31 102 GLY A N 1
ATOM 798 C CA . GLY A 1 102 ? -3.234 -22.812 -11.57 1 98.31 102 GLY A CA 1
ATOM 799 C C . GLY A 1 102 ? -4.684 -22.438 -11.828 1 98.31 102 GLY A C 1
ATOM 800 O O . GLY A 1 102 ? -5.387 -23.156 -12.555 1 98.31 102 GLY A O 1
ATOM 801 N N . GLN A 1 103 ? -5.121 -21.297 -11.328 1 98.69 103 GLN A N 1
ATOM 802 C CA . GLN A 1 103 ? -6.535 -20.938 -11.414 1 98.69 103 GLN A CA 1
ATOM 803 C C . GLN A 1 103 ? -6.793 -20 -12.586 1 98.69 103 GLN A C 1
ATOM 805 O O . GLN A 1 103 ? -5.969 -19.141 -12.891 1 98.69 103 GLN A O 1
ATOM 810 N N . THR A 1 104 ? -7.883 -20.203 -13.234 1 98.69 104 THR A N 1
ATOM 811 C CA . THR A 1 104 ? -8.484 -19.234 -14.148 1 98.69 104 THR A CA 1
ATOM 812 C C . THR A 1 104 ? -9.852 -18.797 -13.648 1 98.69 104 THR A C 1
ATOM 814 O O . THR A 1 104 ? -10.453 -19.453 -12.789 1 98.69 104 THR A O 1
ATOM 817 N N . ALA A 1 105 ? -10.328 -17.672 -14.109 1 98.81 105 ALA A N 1
ATOM 818 C CA . ALA A 1 105 ? -11.609 -17.141 -13.656 1 98.81 105 ALA A CA 1
ATOM 819 C C . ALA A 1 105 ? -12.461 -16.688 -14.836 1 98.81 105 ALA A C 1
ATOM 821 O O . ALA A 1 105 ? -11.938 -16.188 -15.836 1 98.81 105 ALA A O 1
ATOM 822 N N . ARG A 1 106 ? -13.703 -16.781 -14.688 1 98.56 106 ARG A N 1
ATOM 823 C CA . ARG A 1 106 ? -14.648 -16.375 -15.719 1 98.56 106 ARG A CA 1
ATOM 824 C C . ARG A 1 106 ? -14.984 -14.891 -15.594 1 98.56 106 ARG A C 1
ATOM 826 O O . ARG A 1 106 ? -15.289 -14.234 -16.594 1 98.56 106 ARG A O 1
ATOM 833 N N . HIS A 1 107 ? -15.055 -14.367 -14.43 1 98.75 107 HIS A N 1
ATOM 834 C CA . HIS A 1 107 ? -15.445 -12.984 -14.164 1 98.75 107 HIS A CA 1
ATOM 835 C C . HIS A 1 107 ? -14.32 -12.219 -13.484 1 98.75 107 HIS A C 1
ATOM 837 O O . HIS A 1 107 ? -13.625 -12.758 -12.617 1 98.75 107 HIS A O 1
ATOM 843 N N . TRP A 1 108 ? -14.133 -11.023 -13.938 1 98.81 108 TRP A N 1
ATOM 844 C CA . TRP A 1 108 ? -13.109 -10.117 -13.422 1 98.81 108 TRP A CA 1
ATOM 845 C C . TRP A 1 108 ? -13.688 -8.727 -13.18 1 98.81 108 TRP A C 1
ATOM 847 O O . TRP A 1 108 ? -14.453 -8.219 -14 1 98.81 108 TRP A O 1
ATOM 857 N N . LEU A 1 109 ? -13.383 -8.109 -12.07 1 98.88 109 LEU A N 1
ATOM 858 C CA . LEU A 1 109 ? -13.828 -6.77 -11.711 1 98.88 109 LEU A CA 1
ATOM 859 C C . LEU A 1 109 ? -12.672 -5.949 -11.148 1 98.88 109 LEU A C 1
ATOM 861 O O . LEU A 1 109 ? -12.055 -6.336 -10.156 1 98.88 109 LEU A O 1
ATOM 865 N N . PRO A 1 110 ? -12.211 -4.836 -11.828 1 98.88 110 PRO A N 1
ATOM 866 C CA . PRO A 1 110 ? -11.242 -3.947 -11.18 1 98.88 110 PRO A CA 1
ATOM 867 C C . PRO A 1 110 ? -11.75 -3.391 -9.852 1 98.88 110 PRO A C 1
ATOM 869 O O . PRO A 1 110 ? -12.891 -2.943 -9.766 1 98.88 110 PRO A O 1
ATOM 872 N N . ILE A 1 111 ? -10.875 -3.402 -8.812 1 98.81 111 ILE A N 1
ATOM 873 C CA . ILE A 1 111 ? -11.414 -3.02 -7.512 1 98.81 111 ILE A CA 1
ATOM 874 C C . ILE A 1 111 ? -10.57 -1.894 -6.918 1 98.81 111 ILE A C 1
ATOM 876 O O . ILE A 1 111 ? -11.062 -1.108 -6.102 1 98.81 111 ILE A O 1
ATOM 880 N N . LEU A 1 112 ? -9.289 -1.796 -7.254 1 98.75 112 LEU A N 1
ATOM 881 C CA . LEU A 1 112 ? -8.43 -0.742 -6.719 1 98.75 112 LEU A CA 1
ATOM 882 C C . LEU A 1 112 ? -7.297 -0.421 -7.688 1 98.75 112 LEU A C 1
ATOM 884 O O . LEU A 1 112 ? -6.777 -1.315 -8.359 1 98.75 112 LEU A O 1
ATOM 888 N N . THR A 1 113 ? -6.949 0.77 -7.848 1 98.81 113 THR A N 1
ATOM 889 C CA . THR A 1 113 ? -5.664 1.264 -8.328 1 98.81 113 THR A CA 1
ATOM 890 C C . THR A 1 113 ? -4.949 2.059 -7.238 1 98.81 113 THR A C 1
ATOM 892 O O . THR A 1 113 ? -5.516 2.992 -6.668 1 98.81 113 THR A O 1
ATOM 895 N N . MET A 1 114 ? -3.719 1.674 -6.91 1 98.88 114 MET A N 1
ATOM 896 C CA . MET A 1 114 ? -3.035 2.299 -5.781 1 98.88 114 MET A CA 1
ATOM 897 C C . MET A 1 114 ? -1.59 2.629 -6.137 1 98.88 114 MET A C 1
ATOM 899 O O . MET A 1 114 ? -0.962 1.919 -6.926 1 98.88 114 MET A O 1
ATOM 903 N N . HIS A 1 115 ? -1.116 3.641 -5.555 1 98.88 115 HIS A N 1
ATOM 904 C CA . HIS A 1 115 ? 0.307 3.959 -5.57 1 98.88 115 HIS A CA 1
ATOM 905 C C . HIS A 1 115 ? 0.981 3.525 -4.273 1 98.88 115 HIS A C 1
ATOM 907 O O . HIS A 1 115 ? 0.581 3.953 -3.188 1 98.88 115 HIS A O 1
ATOM 913 N N . LEU A 1 116 ? 1.975 2.688 -4.227 1 98.56 116 LEU A N 1
ATOM 914 C CA . LEU A 1 116 ? 2.445 1.928 -3.074 1 98.56 116 LEU A CA 1
ATOM 915 C C . LEU A 1 116 ? 3.395 2.766 -2.223 1 98.56 116 LEU A C 1
ATOM 917 O O . LEU A 1 116 ? 3.418 2.631 -0.997 1 98.56 116 LEU A O 1
ATOM 921 N N . SER A 1 117 ? 4.242 3.582 -2.654 1 98.06 117 SER A N 1
ATOM 922 C CA . SER A 1 117 ? 5.18 4.473 -1.982 1 98.06 117 SER A CA 1
ATOM 923 C C . SER A 1 117 ? 5.395 5.754 -2.779 1 98.06 117 SER A C 1
ATOM 925 O O . SER A 1 117 ? 6.496 6.004 -3.279 1 98.06 117 SER A O 1
ATOM 927 N N . ASN A 1 118 ? 4.406 6.586 -2.725 1 98.12 118 ASN A N 1
ATOM 928 C CA . ASN A 1 118 ? 4.289 7.617 -3.75 1 98.12 118 ASN A CA 1
ATOM 929 C C . ASN A 1 118 ? 5.207 8.797 -3.463 1 98.12 118 ASN A C 1
ATOM 931 O O . ASN A 1 118 ? 5.301 9.727 -4.266 1 98.12 118 ASN A O 1
ATOM 935 N N . SER A 1 119 ? 5.906 8.789 -2.305 1 97.12 119 SER A N 1
ATOM 936 C CA . SER A 1 119 ? 6.895 9.828 -2.045 1 97.12 119 SER A CA 1
ATOM 937 C C . SER A 1 119 ? 8.227 9.508 -2.705 1 97.12 119 SER A C 1
ATOM 939 O O . SER A 1 119 ? 9.07 10.391 -2.885 1 97.12 119 SER A O 1
ATOM 941 N N . ILE A 1 120 ? 8.438 8.164 -3.057 1 98.12 120 ILE A N 1
ATOM 942 C CA . ILE A 1 120 ? 9.773 7.82 -3.51 1 98.12 120 ILE A CA 1
ATOM 943 C C . ILE A 1 120 ? 9.688 6.941 -4.758 1 98.12 120 ILE A C 1
ATOM 945 O O . ILE A 1 120 ? 10.695 6.719 -5.434 1 98.12 120 ILE A O 1
ATOM 949 N N . THR A 1 121 ? 8.555 6.379 -5.062 1 98.62 121 THR A N 1
ATOM 950 C CA . THR A 1 121 ? 8.398 5.512 -6.227 1 98.62 121 THR A CA 1
ATOM 951 C C . THR A 1 121 ? 7.207 5.941 -7.07 1 98.62 121 THR A C 1
ATOM 953 O O . THR A 1 121 ? 6.371 6.727 -6.617 1 98.62 121 THR A O 1
ATOM 956 N N . ASP A 1 122 ? 7.184 5.453 -8.305 1 98.5 122 ASP A N 1
ATOM 957 C CA . ASP A 1 122 ? 6 5.59 -9.148 1 98.5 122 ASP A CA 1
ATOM 958 C C . ASP A 1 122 ? 5.281 4.25 -9.312 1 98.5 122 ASP A C 1
ATOM 960 O O . ASP A 1 122 ? 4.527 4.059 -10.266 1 98.5 122 ASP A O 1
ATOM 964 N N . GLU A 1 123 ? 5.594 3.287 -8.445 1 98.56 123 GLU A N 1
ATOM 965 C CA . GLU A 1 123 ? 4.977 1.967 -8.523 1 98.56 123 GLU A CA 1
ATOM 966 C C . GLU A 1 123 ? 3.459 2.057 -8.391 1 98.56 123 GLU A C 1
ATOM 968 O O . GLU A 1 123 ? 2.951 2.672 -7.449 1 98.56 123 GLU A O 1
ATOM 973 N N . THR A 1 124 ? 2.773 1.481 -9.336 1 98.69 124 THR A N 1
ATOM 974 C CA . THR A 1 124 ? 1.316 1.476 -9.391 1 98.69 124 THR A CA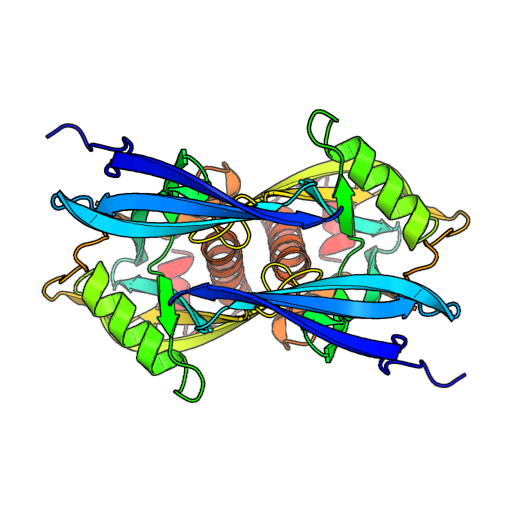 1
ATOM 975 C C . THR A 1 124 ? 0.779 0.048 -9.375 1 98.69 124 THR A C 1
ATOM 977 O O . THR A 1 124 ? 1.256 -0.811 -10.117 1 98.69 124 THR A O 1
ATOM 980 N N . ALA A 1 125 ? -0.153 -0.217 -8.5 1 98.88 125 ALA A N 1
ATOM 981 C CA . ALA A 1 125 ? -0.808 -1.519 -8.398 1 98.88 125 ALA A CA 1
ATOM 982 C C . ALA A 1 125 ? -2.229 -1.463 -8.953 1 98.88 125 ALA A C 1
ATOM 984 O O . ALA A 1 125 ? -2.994 -0.553 -8.625 1 98.88 125 ALA A O 1
ATOM 985 N N . HIS A 1 126 ? -2.539 -2.34 -9.781 1 98.88 126 HIS A N 1
ATOM 986 C CA . HIS A 1 126 ? -3.898 -2.584 -10.25 1 98.88 126 HIS A CA 1
ATOM 987 C C . HIS A 1 126 ? -4.445 -3.895 -9.695 1 98.88 126 HIS A C 1
ATOM 989 O O . HIS A 1 126 ? -3.832 -4.949 -9.867 1 98.88 126 HIS A O 1
ATOM 995 N N . CYS A 1 127 ? -5.594 -3.838 -9.078 1 98.88 127 CYS A N 1
ATOM 996 C CA . CYS A 1 127 ? -6.125 -4.984 -8.352 1 98.88 127 CYS A CA 1
ATOM 997 C C . CYS A 1 127 ? -7.484 -5.395 -8.898 1 98.88 127 CYS A C 1
ATOM 999 O O . CYS A 1 127 ? -8.258 -4.551 -9.352 1 98.88 127 CYS A O 1
ATOM 1001 N N . PHE A 1 128 ? -7.789 -6.68 -8.758 1 98.94 128 PHE A N 1
ATOM 1002 C CA . PHE A 1 128 ? -9.008 -7.234 -9.328 1 98.94 128 PHE A CA 1
ATOM 1003 C C . PHE A 1 128 ? -9.641 -8.242 -8.383 1 98.94 128 PHE A C 1
ATOM 1005 O O . PHE A 1 128 ? -8.938 -8.914 -7.621 1 98.94 128 PHE A O 1
ATOM 1012 N N . LEU A 1 129 ? -10.898 -8.297 -8.406 1 98.94 129 LEU A N 1
ATOM 1013 C CA . LEU A 1 129 ? -11.672 -9.43 -7.898 1 98.94 129 LEU A CA 1
ATOM 1014 C C . LEU A 1 129 ? -12 -10.406 -9.023 1 98.94 129 LEU A C 1
ATOM 1016 O O . LEU A 1 129 ? -12.383 -9.992 -10.117 1 98.94 129 LEU A O 1
ATOM 1020 N N . ALA A 1 130 ? -11.773 -11.664 -8.797 1 98.94 130 ALA A N 1
ATOM 1021 C CA . ALA A 1 130 ? -12.055 -12.688 -9.797 1 98.94 130 ALA A CA 1
ATOM 1022 C C . ALA A 1 130 ? -12.906 -13.812 -9.211 1 98.94 130 ALA A C 1
ATOM 1024 O O . ALA A 1 130 ? -12.664 -14.25 -8.086 1 98.94 130 ALA A O 1
ATOM 1025 N N . TRP A 1 131 ? -13.93 -14.281 -9.93 1 98.75 131 TRP A N 1
ATOM 1026 C CA . TRP A 1 131 ? -14.742 -15.398 -9.484 1 98.75 131 TRP A CA 1
ATOM 1027 C C . TRP A 1 131 ? -15.203 -16.25 -10.664 1 98.75 131 TRP A C 1
ATOM 1029 O O . TRP A 1 131 ? -14.969 -15.891 -11.82 1 98.75 131 TRP A O 1
ATOM 1039 N N . GLY A 1 132 ? -15.914 -17.359 -10.406 1 98.44 132 GLY A N 1
ATOM 1040 C CA . GLY A 1 132 ? -16.062 -18.375 -11.43 1 98.44 132 GLY A CA 1
ATOM 1041 C C . GLY A 1 132 ? -14.773 -19.109 -11.742 1 98.44 132 GLY A C 1
ATOM 1042 O O . GLY A 1 132 ? -14.383 -19.219 -12.906 1 98.44 132 GLY A O 1
ATOM 1043 N N . ILE A 1 133 ? -14.117 -19.625 -10.719 1 98.56 133 ILE A N 1
ATOM 1044 C CA . ILE A 1 133 ? -12.75 -20.141 -10.742 1 98.56 133 ILE A CA 1
ATOM 1045 C C . ILE A 1 133 ? -12.75 -21.578 -11.281 1 98.56 133 ILE A C 1
ATOM 1047 O O . ILE A 1 133 ? -13.609 -22.375 -10.93 1 98.56 133 ILE A O 1
ATOM 1051 N N . GLU A 1 134 ? -11.852 -21.828 -12.125 1 98.25 134 GLU A N 1
ATOM 1052 C CA . GLU A 1 134 ? -11.5 -23.188 -12.57 1 98.25 134 GLU A CA 1
ATOM 1053 C C . GLU A 1 134 ? -10.055 -23.516 -12.227 1 98.25 134 GLU A C 1
ATOM 1055 O O . GLU A 1 134 ? -9.156 -22.688 -12.422 1 98.25 134 GLU A O 1
ATOM 1060 N N . GLN A 1 135 ? -9.914 -24.734 -11.727 1 97.12 135 GLN A N 1
ATOM 1061 C CA . GLN A 1 135 ? -8.586 -25.141 -11.281 1 97.12 135 GLN A CA 1
ATOM 1062 C C . GLN A 1 135 ? -7.832 -25.875 -12.391 1 97.12 135 GLN A C 1
ATOM 1064 O O . GLN A 1 135 ? -8.336 -26.844 -12.953 1 97.12 135 GLN A O 1
ATOM 1069 N N . GLY A 1 136 ? -6.73 -25.344 -12.75 1 96.0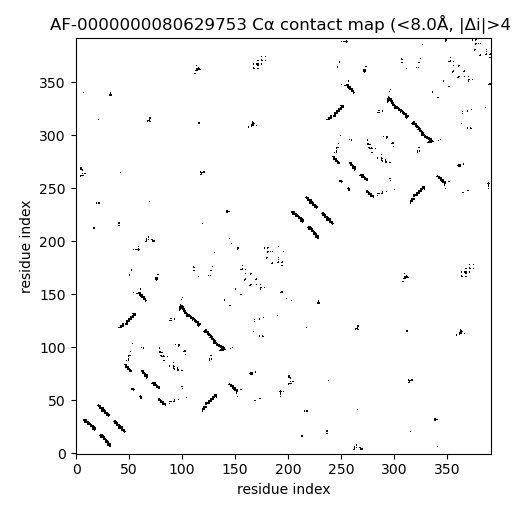6 136 GLY A N 1
ATOM 1070 C CA . GLY A 1 136 ? -5.77 -26.016 -13.609 1 96.06 136 GLY A CA 1
ATOM 1071 C C . GLY A 1 136 ? -4.453 -26.312 -12.914 1 96.06 136 GLY A C 1
ATOM 1072 O O . GLY A 1 136 ? -4.434 -26.703 -11.742 1 96.06 136 GLY A O 1
ATOM 1073 N N . GLN A 1 137 ? -3.396 -26.203 -13.68 1 94.19 137 GLN A N 1
ATOM 1074 C CA . GLN A 1 137 ? -2.072 -26.5 -13.148 1 94.19 137 GLN A CA 1
ATOM 1075 C C . GLN A 1 137 ? -1.247 -25.234 -12.977 1 94.19 137 GLN A C 1
ATOM 1077 O O . GLN A 1 137 ? -1.146 -24.422 -13.898 1 94.19 137 GLN A O 1
ATOM 1082 N N . ALA A 1 138 ? -0.728 -25.125 -11.703 1 92.25 138 ALA A N 1
ATOM 1083 C CA . ALA A 1 138 ? 0.156 -23.984 -11.445 1 92.25 138 ALA A CA 1
ATOM 1084 C C . ALA A 1 138 ? 1.508 -24.188 -12.125 1 92.25 138 ALA A C 1
ATOM 1086 O O . ALA A 1 138 ? 1.962 -25.312 -12.312 1 92.25 138 ALA A O 1
ATOM 1087 N N . GLU A 1 139 ? 2.123 -23.141 -12.602 1 90.75 139 GLU A N 1
ATOM 1088 C CA . GLU A 1 139 ? 3.467 -23.125 -13.172 1 90.75 139 GLU A CA 1
ATOM 1089 C C . GLU A 1 139 ? 4.27 -21.922 -12.672 1 90.75 139 GLU A C 1
ATOM 1091 O O . GLU A 1 139 ? 4.574 -21.016 -13.445 1 90.75 139 GLU A O 1
ATOM 1096 N N . PRO A 1 140 ? 4.664 -22.062 -11.445 1 86.56 140 PRO A N 1
ATOM 1097 C CA . PRO A 1 140 ? 5.402 -20.922 -10.898 1 86.56 140 PRO A CA 1
ATOM 1098 C C . PRO A 1 140 ? 6.777 -20.75 -11.531 1 86.56 140 PRO A C 1
ATOM 1100 O O . PRO A 1 140 ? 7.312 -21.688 -12.117 1 86.56 140 PRO A O 1
ATOM 1103 N N . GLU A 1 141 ? 7.309 -19.531 -11.453 1 85.88 141 GLU A N 1
ATOM 1104 C CA . GLU A 1 141 ? 8.633 -19.219 -11.984 1 85.88 141 GLU A CA 1
ATOM 1105 C C . GLU A 1 141 ? 9.727 -19.859 -11.141 1 85.88 141 GLU A C 1
ATOM 1107 O O . GLU A 1 141 ? 9.484 -20.281 -10.008 1 85.88 141 GLU A O 1
ATOM 1112 N N . GLU A 1 142 ? 10.875 -19.828 -11.68 1 82.19 142 GLU A N 1
ATOM 1113 C CA . GLU A 1 142 ? 12.031 -20.453 -11.039 1 82.19 142 GLU A CA 1
ATOM 1114 C C . GLU A 1 142 ? 12.383 -19.766 -9.727 1 82.19 142 GLU A C 1
ATOM 1116 O O . GLU A 1 142 ? 12.977 -20.375 -8.836 1 82.19 142 GLU A O 1
ATOM 1121 N N . THR A 1 143 ? 12.039 -18.547 -9.625 1 87.56 143 THR A N 1
ATOM 1122 C CA . THR A 1 143 ? 12.422 -17.766 -8.453 1 87.56 143 THR A CA 1
ATOM 1123 C C . THR A 1 143 ? 11.352 -17.891 -7.363 1 87.56 143 THR A C 1
ATOM 1125 O O . THR A 1 143 ? 11.547 -17.391 -6.25 1 87.56 143 THR A O 1
ATOM 1128 N N . GLU A 1 144 ? 10.312 -18.547 -7.648 1 89 144 GLU A N 1
ATOM 1129 C CA . GLU A 1 144 ? 9.188 -18.547 -6.723 1 89 144 GLU A CA 1
ATOM 1130 C C . GLU A 1 144 ? 9.047 -19.891 -6.027 1 89 144 GLU A C 1
ATOM 1132 O O . GLU A 1 144 ? 8.93 -20.938 -6.688 1 89 144 GLU A O 1
ATOM 1137 N N . VAL A 1 145 ? 9.125 -19.922 -4.715 1 93.69 145 VAL A N 1
ATOM 1138 C CA . VAL A 1 145 ? 8.711 -21.031 -3.857 1 93.69 145 VAL A CA 1
ATOM 1139 C C . VAL A 1 145 ? 7.43 -20.656 -3.115 1 93.69 145 VAL A C 1
ATOM 1141 O O . VAL A 1 145 ? 7.469 -19.938 -2.117 1 93.69 145 VAL A O 1
ATOM 1144 N N . LEU A 1 146 ? 6.348 -21.203 -3.623 1 95.38 146 LEU A N 1
ATOM 1145 C CA . LEU A 1 146 ? 5.043 -20.719 -3.172 1 95.38 146 LEU A CA 1
ATOM 1146 C C . LEU A 1 146 ? 4.301 -21.812 -2.404 1 95.38 146 LEU A C 1
ATOM 1148 O O . LEU A 1 146 ? 4.426 -23 -2.723 1 95.38 146 LEU A O 1
ATOM 1152 N N . GLN A 1 147 ? 3.609 -21.422 -1.442 1 95.94 147 GLN A N 1
ATOM 1153 C CA . GLN A 1 147 ? 2.562 -22.219 -0.819 1 95.94 147 GLN A CA 1
ATOM 1154 C C . GLN A 1 147 ? 1.183 -21.625 -1.077 1 95.94 147 GLN A C 1
ATOM 1156 O O . GLN A 1 147 ? 1.022 -20.391 -1.082 1 95.94 147 GLN A O 1
ATOM 1161 N N . LEU A 1 148 ? 0.263 -22.516 -1.27 1 97.19 148 LEU A N 1
ATOM 1162 C CA . LEU A 1 148 ? -1.108 -22.062 -1.475 1 97.19 148 LEU A CA 1
ATOM 1163 C C . LEU A 1 148 ? -1.984 -22.422 -0.279 1 97.19 148 LEU A C 1
ATOM 1165 O O . LEU A 1 148 ? -1.818 -23.484 0.32 1 97.19 148 LEU A O 1
ATOM 1169 N N . ARG A 1 149 ? -2.875 -21.578 0.045 1 97.69 149 ARG A N 1
ATOM 1170 C CA . ARG A 1 149 ? -3.928 -21.812 1.029 1 97.69 149 ARG A CA 1
ATOM 1171 C C . ARG A 1 149 ? -5.281 -21.328 0.506 1 97.69 149 ARG A C 1
ATOM 1173 O O . ARG A 1 149 ? -5.391 -20.234 -0.045 1 97.69 149 ARG A O 1
ATOM 1180 N N . HIS A 1 150 ? -6.195 -22.203 0.585 1 98.38 150 HIS A N 1
ATOM 1181 C CA . HIS A 1 150 ? -7.582 -21.828 0.335 1 98.38 150 HIS A CA 1
ATOM 1182 C C . HIS A 1 150 ? -8.352 -21.656 1.641 1 98.38 150 HIS A C 1
ATOM 1184 O O . HIS A 1 150 ? -8.547 -22.625 2.377 1 98.38 150 HIS A O 1
ATOM 1190 N N . VAL A 1 151 ? -8.781 -20.484 1.93 1 98.69 151 VAL A N 1
ATOM 1191 C CA . VAL A 1 151 ? -9.461 -20.219 3.189 1 98.69 151 VAL A CA 1
ATOM 1192 C C . VAL A 1 151 ? -10.766 -19.469 2.922 1 98.69 151 VAL A C 1
ATOM 1194 O O . VAL A 1 151 ? -10.875 -18.734 1.932 1 98.69 151 VAL A O 1
ATOM 1197 N N . PRO A 1 152 ? -11.797 -19.688 3.787 1 98.75 152 PRO A N 1
ATOM 1198 C CA . PRO A 1 152 ? -12.969 -18.812 3.654 1 98.75 152 PRO A CA 1
ATOM 1199 C C . PRO A 1 152 ? -12.594 -17.344 3.629 1 98.75 152 PRO A C 1
ATOM 1201 O O . PRO A 1 152 ? -11.656 -16.922 4.312 1 98.75 152 PRO A O 1
ATOM 1204 N N . PHE A 1 153 ? -13.32 -16.547 2.877 1 98.81 153 PHE A N 1
ATOM 1205 C CA . PHE A 1 153 ? -13.023 -15.125 2.805 1 98.81 153 PHE A CA 1
ATOM 1206 C C . PHE A 1 153 ? -12.938 -14.516 4.199 1 98.81 153 PHE A C 1
ATOM 1208 O O . PHE A 1 153 ? -12.047 -13.711 4.48 1 98.81 153 PHE A O 1
ATOM 1215 N N . ALA A 1 154 ? -13.852 -14.922 5.059 1 98.62 154 ALA A N 1
ATOM 1216 C CA . ALA A 1 154 ? -13.891 -14.398 6.422 1 98.62 154 ALA A CA 1
ATOM 1217 C C . ALA A 1 154 ? -12.562 -14.648 7.141 1 98.62 154 ALA A C 1
ATOM 1219 O O . ALA A 1 154 ? -12.117 -13.812 7.938 1 98.62 154 ALA A O 1
ATOM 1220 N N . GLU A 1 155 ? -11.977 -15.781 6.895 1 98.75 155 GLU A N 1
ATOM 1221 C CA . GLU A 1 155 ? -10.695 -16.078 7.523 1 98.75 155 GLU A CA 1
ATOM 1222 C C . GLU A 1 155 ? -9.586 -15.211 6.953 1 98.75 155 GLU A C 1
ATOM 1224 O O . GLU A 1 155 ? -8.727 -14.727 7.695 1 98.75 155 GLU A O 1
ATOM 1229 N N . ALA A 1 156 ? -9.523 -15.008 5.637 1 98.88 156 ALA A N 1
ATOM 1230 C CA . ALA A 1 156 ? -8.547 -14.102 5.043 1 98.88 156 ALA A CA 1
ATOM 1231 C C . ALA A 1 156 ? -8.672 -12.695 5.633 1 98.88 156 ALA A C 1
ATOM 1233 O O . ALA A 1 156 ? -7.664 -12.062 5.961 1 98.88 156 ALA A O 1
ATOM 1234 N N . TYR A 1 157 ? -9.922 -12.258 5.758 1 98.88 157 TYR A N 1
ATOM 1235 C CA . TYR A 1 157 ? -10.188 -10.961 6.367 1 98.88 157 TYR A CA 1
ATOM 1236 C C . TYR A 1 157 ? -9.695 -10.93 7.809 1 98.88 157 TYR A C 1
ATOM 1238 O O . TYR A 1 157 ? -9.07 -9.953 8.234 1 98.88 157 TYR A O 1
ATOM 1246 N N . ALA A 1 158 ? -9.938 -11.969 8.57 1 98.81 158 ALA A N 1
ATOM 1247 C CA . ALA A 1 158 ? -9.477 -12.07 9.953 1 98.81 158 ALA A CA 1
ATOM 1248 C C . ALA A 1 158 ? -7.949 -12.039 10.023 1 98.81 158 ALA A C 1
ATOM 1250 O O . ALA A 1 158 ? -7.379 -11.477 10.961 1 98.81 158 ALA A O 1
ATOM 1251 N N . MET A 1 159 ? -7.301 -12.664 9.094 1 98.88 159 MET A N 1
ATOM 1252 C CA . MET A 1 159 ? -5.844 -12.664 9.047 1 98.88 159 MET A CA 1
ATOM 1253 C C . MET A 1 159 ? -5.301 -11.258 8.852 1 98.88 159 MET A C 1
ATOM 1255 O O . MET A 1 159 ? -4.254 -10.906 9.398 1 98.88 159 MET A O 1
ATOM 1259 N N . VAL A 1 160 ? -5.988 -10.43 8.023 1 98.88 160 VAL A N 1
ATOM 1260 C CA . VAL A 1 160 ? -5.625 -9.023 7.887 1 98.88 160 VAL A CA 1
ATOM 1261 C C . VAL A 1 160 ? -5.762 -8.328 9.242 1 98.88 160 VAL A C 1
ATOM 1263 O O . VAL A 1 160 ? -4.844 -7.633 9.68 1 98.88 160 VAL A O 1
ATOM 1266 N N . LYS A 1 161 ? -6.848 -8.562 9.938 1 98.5 161 LYS A N 1
ATOM 1267 C CA . LYS A 1 161 ? -7.129 -7.922 11.219 1 98.5 161 LYS A CA 1
ATOM 1268 C C . LYS A 1 161 ? -6.074 -8.289 12.258 1 98.5 161 LYS A C 1
ATOM 1270 O O . LYS A 1 161 ? -5.691 -7.457 13.086 1 98.5 161 LYS A O 1
ATOM 1275 N N . ARG A 1 162 ? -5.613 -9.484 12.156 1 98.25 162 ARG A N 1
ATOM 1276 C CA . ARG A 1 162 ? -4.668 -9.984 13.148 1 98.25 162 ARG A CA 1
ATOM 1277 C C . ARG A 1 162 ? -3.234 -9.648 12.766 1 98.25 162 ARG A C 1
ATOM 1279 O O . ARG A 1 162 ? -2.291 -10.016 13.469 1 98.25 162 ARG A O 1
ATOM 1286 N N . GLY A 1 163 ? -3.021 -9.031 11.664 1 98.31 163 GLY A N 1
ATOM 1287 C CA . GLY A 1 163 ? -1.681 -8.664 11.234 1 98.31 163 GLY A CA 1
ATOM 1288 C C . GLY A 1 163 ? -0.891 -9.836 10.68 1 98.31 163 GLY A C 1
ATOM 1289 O O . GLY A 1 163 ? 0.34 -9.789 10.617 1 98.31 163 GLY A O 1
ATOM 1290 N N . GLU A 1 164 ? -1.555 -10.922 10.289 1 98.69 164 GLU A N 1
ATOM 1291 C CA . GLU A 1 164 ? -0.91 -12.07 9.664 1 98.69 164 GLU A CA 1
ATOM 1292 C C . GLU A 1 164 ? -0.685 -11.828 8.172 1 98.69 164 GLU A C 1
ATOM 1294 O O . GLU A 1 164 ? 0.211 -12.43 7.57 1 98.69 164 GLU A O 1
ATOM 1299 N N . ILE A 1 165 ? -1.501 -11.078 7.535 1 98.88 165 ILE A N 1
ATOM 1300 C CA . ILE A 1 165 ? -1.29 -10.539 6.195 1 98.88 165 ILE A CA 1
ATOM 1301 C C . ILE A 1 165 ? -0.883 -9.07 6.293 1 98.88 165 ILE A C 1
ATOM 1303 O O . ILE A 1 165 ? -1.622 -8.25 6.84 1 98.88 165 ILE A O 1
ATOM 1307 N N . THR A 1 166 ? 0.314 -8.758 5.773 1 98.88 166 THR A N 1
ATOM 1308 C CA . THR A 1 166 ? 0.834 -7.406 5.953 1 98.88 166 THR A CA 1
ATOM 1309 C C . THR A 1 166 ? 1.23 -6.797 4.613 1 98.88 166 THR A C 1
ATOM 1311 O O . THR A 1 166 ? 1.582 -5.617 4.539 1 98.88 166 THR A O 1
ATOM 1314 N N . ASP A 1 167 ? 1.233 -7.578 3.535 1 98.88 167 ASP A N 1
ATOM 1315 C CA . ASP A 1 167 ? 1.426 -7.023 2.199 1 98.88 167 ASP A CA 1
ATOM 1316 C C . ASP A 1 167 ? 0.349 -5.992 1.873 1 98.88 167 ASP A C 1
ATOM 1318 O O . ASP A 1 167 ? -0.843 -6.305 1.882 1 98.88 167 ASP A O 1
ATOM 1322 N N . ALA A 1 168 ? 0.727 -4.824 1.559 1 98.94 168 ALA A N 1
ATOM 1323 C CA . ALA A 1 168 ? -0.204 -3.707 1.431 1 98.94 168 ALA A CA 1
ATOM 1324 C C . ALA A 1 168 ? -1.257 -3.988 0.362 1 98.94 168 ALA A C 1
ATOM 1326 O O . ALA A 1 168 ? -2.426 -3.633 0.525 1 98.94 168 ALA A O 1
ATOM 1327 N N . ILE A 1 169 ? -0.853 -4.539 -0.784 1 98.94 169 ILE A N 1
ATOM 1328 C CA . ILE A 1 169 ? -1.79 -4.848 -1.858 1 98.94 169 ILE A CA 1
ATOM 1329 C C . ILE A 1 169 ? -2.846 -5.828 -1.356 1 98.94 169 ILE A C 1
ATOM 1331 O O . ILE A 1 169 ? -4.047 -5.594 -1.509 1 98.94 169 ILE A O 1
ATOM 1335 N N . ALA A 1 170 ? -2.395 -6.875 -0.697 1 98.94 170 ALA A N 1
ATOM 1336 C CA . ALA A 1 170 ? -3.316 -7.879 -0.171 1 98.94 170 ALA A CA 1
ATOM 1337 C C . ALA A 1 170 ? -4.242 -7.273 0.882 1 98.94 170 ALA A C 1
ATOM 1339 O O . ALA A 1 170 ? -5.453 -7.508 0.86 1 98.94 170 ALA A O 1
ATOM 1340 N N . VAL A 1 171 ? -3.672 -6.523 1.78 1 99 171 VAL A N 1
ATOM 1341 C CA . VAL A 1 171 ? -4.438 -5.898 2.854 1 99 171 VAL A CA 1
ATOM 1342 C C . VAL A 1 171 ? -5.539 -5.023 2.26 1 99 171 VAL A C 1
ATOM 1344 O O . VAL A 1 171 ? -6.723 -5.215 2.559 1 99 171 VAL A O 1
ATOM 1347 N N . ALA A 1 172 ? -5.188 -4.117 1.383 1 98.94 172 ALA A N 1
ATOM 1348 C CA . ALA A 1 172 ? -6.145 -3.168 0.816 1 98.94 172 ALA A CA 1
ATOM 1349 C C . ALA A 1 172 ? -7.223 -3.891 0.013 1 98.94 172 ALA A C 1
ATOM 1351 O O . ALA A 1 172 ? -8.406 -3.549 0.097 1 98.94 172 ALA A O 1
ATOM 1352 N N . CYS A 1 173 ? -6.84 -4.875 -0.757 1 99 173 CYS A N 1
ATOM 1353 C CA . CYS A 1 173 ? -7.777 -5.574 -1.63 1 99 173 CYS A CA 1
ATOM 1354 C C . CYS A 1 173 ? -8.797 -6.355 -0.816 1 99 173 CYS A C 1
ATOM 1356 O O . CYS A 1 173 ? -9.992 -6.336 -1.126 1 99 173 CYS A O 1
ATOM 1358 N N . LEU A 1 174 ? -8.32 -7.059 0.202 1 98.94 174 LEU A N 1
ATOM 1359 C CA . LEU A 1 174 ? -9.234 -7.844 1.021 1 98.94 174 LEU A CA 1
ATOM 1360 C C . LEU A 1 174 ? -10.203 -6.938 1.774 1 98.94 174 LEU A C 1
ATOM 1362 O O . LEU A 1 174 ? -11.391 -7.246 1.884 1 98.94 174 LEU A O 1
ATOM 1366 N N . LEU A 1 175 ? -9.695 -5.812 2.289 1 98.94 175 LEU A N 1
ATOM 1367 C CA . LEU A 1 175 ? -10.57 -4.832 2.928 1 98.94 175 LEU A CA 1
ATOM 1368 C C . LEU A 1 175 ? -11.594 -4.285 1.935 1 98.94 175 LEU A C 1
ATOM 1370 O O . LEU A 1 175 ? -12.781 -4.191 2.248 1 98.94 175 LEU A O 1
ATOM 1374 N N . ARG A 1 176 ? -11.141 -3.955 0.745 1 98.94 176 ARG A N 1
ATOM 1375 C CA . ARG A 1 176 ? -11.992 -3.389 -0.293 1 98.94 176 ARG A CA 1
ATOM 1376 C C . ARG A 1 176 ? -13.102 -4.359 -0.681 1 98.94 176 ARG A C 1
ATOM 1378 O O . ARG A 1 176 ? -14.266 -3.969 -0.796 1 98.94 176 ARG A O 1
ATOM 1385 N N . VAL A 1 177 ? -12.758 -5.602 -0.888 1 98.94 177 VAL A N 1
ATOM 1386 C CA . VAL A 1 177 ? -13.727 -6.602 -1.322 1 98.94 177 VAL A CA 1
ATOM 1387 C C . VAL A 1 177 ? -14.797 -6.781 -0.25 1 98.94 177 VAL A C 1
ATOM 1389 O O . VAL A 1 177 ? -15.992 -6.875 -0.562 1 98.94 177 VAL A O 1
ATOM 1392 N N . ARG A 1 178 ? -14.375 -6.848 1.02 1 98.88 178 ARG A N 1
ATOM 1393 C CA . ARG A 1 178 ? -15.352 -6.953 2.096 1 98.88 178 ARG A CA 1
ATOM 1394 C C . ARG A 1 178 ? -16.328 -5.781 2.066 1 98.88 178 ARG A C 1
ATOM 1396 O O . ARG A 1 178 ? -17.547 -5.973 2.18 1 98.88 178 ARG A O 1
ATOM 1403 N N . LEU A 1 179 ? -15.82 -4.637 1.913 1 98.88 179 LEU A N 1
ATOM 1404 C CA . LEU A 1 179 ? -16.656 -3.443 1.928 1 98.88 179 LEU A CA 1
ATOM 1405 C C . LEU A 1 179 ? -17.578 -3.41 0.709 1 98.88 179 LEU A C 1
ATOM 1407 O O . LEU A 1 179 ? -18.719 -2.975 0.804 1 98.88 179 LEU A O 1
ATOM 1411 N N . MET A 1 180 ? -17.062 -3.805 -0.463 1 98.88 180 MET A N 1
ATOM 1412 C CA . MET A 1 180 ? -17.906 -3.871 -1.653 1 98.88 180 MET A CA 1
ATOM 1413 C C . MET A 1 180 ? -19.094 -4.809 -1.433 1 98.88 180 MET A C 1
ATOM 1415 O O . MET A 1 180 ? -20.203 -4.527 -1.882 1 98.88 180 MET A O 1
ATOM 1419 N N . ALA A 1 181 ? -18.828 -5.918 -0.801 1 98.81 181 ALA A N 1
ATOM 1420 C CA . ALA A 1 181 ? -19.906 -6.852 -0.484 1 98.81 181 ALA A CA 1
ATOM 1421 C C . ALA A 1 181 ? -20.906 -6.219 0.469 1 98.81 181 ALA A C 1
ATOM 1423 O O . ALA A 1 181 ? -22.125 -6.309 0.247 1 98.81 181 ALA A O 1
ATOM 1424 N N . LEU A 1 182 ? -20.422 -5.59 1.509 1 98.5 182 LEU A N 1
ATOM 1425 C CA . LEU A 1 182 ? -21.281 -4.98 2.518 1 98.5 182 LEU A CA 1
ATOM 1426 C C . LEU A 1 182 ? -22.094 -3.834 1.922 1 98.5 182 LEU A C 1
ATOM 1428 O O . LEU A 1 182 ? -23.25 -3.615 2.307 1 98.5 182 LEU A O 1
ATOM 1432 N N . ASP A 1 183 ? -21.516 -3.107 0.979 1 98.12 183 ASP A N 1
ATOM 1433 C CA . ASP A 1 183 ? -22.141 -1.915 0.406 1 98.12 183 ASP A CA 1
ATOM 1434 C C . ASP A 1 183 ? -23.109 -2.283 -0.72 1 98.12 183 ASP A C 1
ATOM 1436 O O . ASP A 1 183 ? -23.812 -1.419 -1.251 1 98.12 183 ASP A O 1
ATOM 1440 N N . GLY A 1 184 ? -23.094 -3.541 -1.139 1 97.56 184 GLY A N 1
ATOM 1441 C CA . GLY A 1 184 ? -23.969 -3.973 -2.217 1 97.56 184 GLY A CA 1
ATOM 1442 C C . GLY A 1 184 ? -23.438 -3.639 -3.594 1 97.56 184 GLY A C 1
ATOM 1443 O O . GLY A 1 184 ? -24.203 -3.461 -4.543 1 97.56 184 GLY A O 1
ATOM 1444 N N . ASP A 1 185 ? -22.094 -3.51 -3.678 1 98.25 185 ASP A N 1
ATOM 1445 C CA . ASP A 1 185 ? -21.453 -3.127 -4.934 1 98.25 185 ASP A CA 1
ATOM 1446 C C . ASP A 1 185 ? -21.109 -4.359 -5.77 1 98.25 185 ASP A C 1
ATOM 1448 O O . ASP A 1 185 ? -20.484 -4.238 -6.832 1 98.25 185 ASP A O 1
ATOM 1452 N N . LEU A 1 186 ? -21.422 -5.59 -5.352 1 98.56 186 LEU A N 1
ATOM 1453 C CA . LEU A 1 186 ? -21.109 -6.836 -6.039 1 98.56 186 LEU A CA 1
ATOM 1454 C C . LEU A 1 186 ? -22.391 -7.594 -6.398 1 98.56 186 LEU A C 1
ATOM 1456 O O . LEU A 1 186 ? -23.438 -7.379 -5.781 1 98.56 186 LEU A O 1
ATOM 1460 N N . PRO A 1 187 ? -22.281 -8.469 -7.457 1 97.88 187 PRO A N 1
ATOM 1461 C CA . PRO A 1 187 ? -23.422 -9.344 -7.703 1 97.88 187 PRO A CA 1
ATOM 1462 C C . PRO A 1 187 ? -23.844 -10.141 -6.465 1 97.88 187 PRO A C 1
ATOM 1464 O O . PRO A 1 187 ? -23 -10.492 -5.641 1 97.88 187 PRO A O 1
ATOM 1467 N N . GLU A 1 188 ? -25.109 -10.422 -6.344 1 97.5 188 GLU A N 1
ATOM 1468 C CA . GLU A 1 188 ? -25.656 -11.07 -5.156 1 97.5 188 GLU A CA 1
ATOM 1469 C C . GLU A 1 188 ? -24.969 -12.398 -4.875 1 97.5 188 GLU A C 1
ATOM 1471 O O . GLU A 1 188 ? -24.688 -12.727 -3.719 1 97.5 188 GLU A O 1
ATOM 1476 N N . ASP A 1 189 ? -24.75 -13.141 -5.848 1 96.5 189 ASP A N 1
ATOM 1477 C CA . ASP A 1 189 ? -24.125 -14.445 -5.664 1 96.5 189 ASP A CA 1
ATOM 1478 C C . ASP A 1 189 ? -22.703 -14.305 -5.117 1 96.5 189 ASP A C 1
ATOM 1480 O O . ASP A 1 189 ? -22.281 -15.086 -4.258 1 96.5 189 ASP A O 1
ATOM 1484 N N . VAL A 1 190 ? -21.953 -13.305 -5.59 1 97.88 190 VAL A N 1
ATOM 1485 C CA . VAL A 1 190 ? -20.594 -13.055 -5.109 1 97.88 190 VAL A CA 1
ATOM 1486 C C . VAL A 1 190 ? -20.641 -12.547 -3.67 1 97.88 190 VAL A C 1
ATOM 1488 O O . VAL A 1 190 ? -19.828 -12.953 -2.836 1 97.88 190 VAL A O 1
ATOM 1491 N N . THR A 1 191 ? -21.609 -11.648 -3.416 1 98.44 191 THR A N 1
ATOM 1492 C CA . THR A 1 191 ? -21.812 -11.133 -2.066 1 98.44 191 THR A CA 1
ATOM 1493 C C . THR A 1 191 ? -22.031 -12.273 -1.078 1 98.44 191 THR A C 1
ATOM 1495 O O . THR A 1 191 ? -21.453 -12.281 0.01 1 98.44 191 THR A O 1
ATOM 1498 N N . ARG A 1 192 ? -22.75 -13.289 -1.448 1 97.56 192 ARG A N 1
ATOM 1499 C CA . ARG A 1 192 ? -23.031 -14.438 -0.589 1 97.56 192 ARG A CA 1
ATOM 1500 C C . ARG A 1 192 ? -21.75 -15.242 -0.337 1 97.56 192 ARG A C 1
ATOM 1502 O O . ARG A 1 192 ? -21.547 -15.742 0.769 1 97.56 192 ARG A O 1
ATOM 1509 N N . LEU A 1 193 ? -20.953 -15.352 -1.364 1 96.81 193 LEU A N 1
ATOM 1510 C CA . LEU A 1 193 ? -19.688 -16.062 -1.221 1 96.81 193 LEU A CA 1
ATOM 1511 C C . LEU A 1 193 ? -18.781 -15.367 -0.203 1 96.81 193 LEU A C 1
ATOM 1513 O O . LEU A 1 193 ? -18.062 -16.031 0.542 1 96.81 193 LEU A O 1
ATOM 1517 N N . ILE A 1 194 ? -18.875 -14.031 -0.114 1 97.75 194 ILE A N 1
ATOM 1518 C CA . ILE A 1 194 ? -17.953 -13.219 0.683 1 97.75 194 ILE A CA 1
ATOM 1519 C C . ILE A 1 194 ? -18.484 -13.102 2.109 1 97.75 194 ILE A C 1
ATOM 1521 O O . ILE A 1 194 ? -17.719 -13.203 3.072 1 97.75 194 ILE A O 1
ATOM 1525 N N . LEU A 1 195 ? -19.781 -12.875 2.289 1 96.56 195 LEU A N 1
ATOM 1526 C CA . LEU A 1 195 ? -20.359 -12.547 3.59 1 96.56 195 LEU A CA 1
ATOM 1527 C C . LEU A 1 195 ? -20.969 -13.781 4.246 1 96.56 195 LEU A C 1
ATOM 1529 O O . LEU A 1 195 ? -21.281 -13.766 5.434 1 96.56 195 LEU A O 1
ATOM 1533 N N . GLY A 1 196 ? -21.188 -14.859 3.512 1 85.81 196 GLY A N 1
ATOM 1534 C CA . GLY A 1 196 ? -21.953 -16 3.986 1 85.81 196 GLY A CA 1
ATOM 1535 C C . GLY A 1 196 ? -21.094 -17.047 4.684 1 85.81 196 GLY A C 1
ATOM 1536 O O . GLY A 1 196 ? -19.859 -17.016 4.57 1 85.81 196 GLY A O 1
ATOM 1537 N N . MET B 1 1 ? 5.18 -32.469 4.316 1 40.38 1 MET B N 1
ATOM 1538 C CA . MET B 1 1 ? 6.531 -32.062 4.695 1 40.38 1 MET B CA 1
ATOM 1539 C C . MET B 1 1 ? 6.523 -30.703 5.359 1 40.38 1 MET B C 1
ATOM 1541 O O . MET B 1 1 ? 5.633 -29.891 5.102 1 40.38 1 MET B O 1
ATOM 1545 N N . PRO B 1 2 ? 7.215 -30.438 6.371 1 48.62 2 PRO B N 1
ATOM 1546 C CA . PRO B 1 2 ? 7.137 -29.188 7.113 1 48.62 2 PRO B CA 1
ATOM 1547 C C . PRO B 1 2 ? 7.34 -27.953 6.219 1 48.62 2 PRO B C 1
ATOM 1549 O O . PRO B 1 2 ? 8.133 -28 5.273 1 48.62 2 PRO B O 1
ATOM 1552 N N . HIS B 1 3 ? 6.281 -27.156 5.98 1 61.03 3 HIS B N 1
ATOM 1553 C CA . HIS B 1 3 ? 6.258 -26 5.086 1 61.03 3 HIS B CA 1
ATOM 1554 C C . HIS B 1 3 ? 7.512 -25.156 5.246 1 61.03 3 HIS B C 1
ATOM 1556 O O . HIS B 1 3 ? 7.887 -24.797 6.367 1 61.03 3 HIS B O 1
ATOM 1562 N N . LYS B 1 4 ? 8.508 -25.344 4.387 1 74.06 4 LYS B N 1
ATOM 1563 C CA . LYS B 1 4 ? 9.75 -24.578 4.434 1 74.06 4 LYS B CA 1
ATOM 1564 C C . LYS B 1 4 ? 9.484 -23.094 4.246 1 74.06 4 LYS B C 1
ATOM 1566 O O . LYS B 1 4 ? 9.078 -22.656 3.166 1 74.06 4 LYS B O 1
ATOM 1571 N N . THR B 1 5 ? 9.391 -22.406 5.262 1 88.06 5 THR B N 1
ATOM 1572 C CA . THR B 1 5 ? 9.109 -20.984 5.266 1 88.06 5 THR B CA 1
ATOM 1573 C C 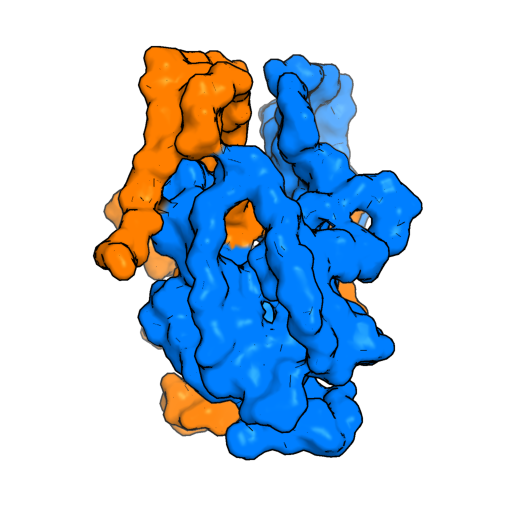. THR B 1 5 ? 10.406 -20.172 5.375 1 88.06 5 THR B C 1
ATOM 1575 O O . THR B 1 5 ? 10.375 -18.938 5.445 1 88.06 5 THR B O 1
ATOM 1578 N N . GLY B 1 6 ? 11.531 -20.875 5.355 1 91.44 6 GLY B N 1
ATOM 1579 C CA . GLY B 1 6 ? 12.82 -20.219 5.496 1 91.44 6 GLY B CA 1
ATOM 1580 C C . GLY B 1 6 ? 13.297 -19.547 4.219 1 91.44 6 GLY B C 1
ATOM 1581 O O . GLY B 1 6 ? 12.633 -19.641 3.182 1 91.44 6 GLY B O 1
ATOM 1582 N N . ASN B 1 7 ? 14.398 -18.875 4.32 1 95.69 7 ASN B N 1
ATOM 1583 C CA . ASN B 1 7 ? 14.992 -18.172 3.184 1 95.69 7 ASN B CA 1
ATOM 1584 C C . ASN B 1 7 ? 15.469 -19.141 2.109 1 95.69 7 ASN B C 1
ATOM 1586 O O . ASN B 1 7 ? 16.422 -19.891 2.326 1 95.69 7 ASN B O 1
ATOM 1590 N N . PRO B 1 8 ? 14.891 -19.172 0.943 1 96.31 8 PRO B N 1
ATOM 1591 C CA . PRO B 1 8 ? 15.297 -20.094 -0.11 1 96.31 8 PRO B CA 1
ATOM 1592 C C . PRO B 1 8 ? 16.422 -19.547 -0.98 1 96.31 8 PRO B C 1
ATOM 1594 O O . PRO B 1 8 ? 16.891 -20.219 -1.901 1 96.31 8 PRO B O 1
ATOM 1597 N N . TRP B 1 9 ? 16.828 -18.297 -0.712 1 96.94 9 TRP B N 1
ATOM 1598 C CA . TRP B 1 9 ? 17.875 -17.625 -1.478 1 96.94 9 TRP B CA 1
ATOM 1599 C C . TRP B 1 9 ? 19.219 -17.781 -0.801 1 96.94 9 TRP B C 1
ATOM 1601 O O . TRP B 1 9 ? 19.312 -17.859 0.427 1 96.94 9 TRP B O 1
ATOM 1611 N N . THR B 1 10 ? 20.219 -17.859 -1.568 1 97.88 10 THR B N 1
ATOM 1612 C CA . THR B 1 10 ? 21.578 -17.797 -1.059 1 97.88 10 THR B CA 1
ATOM 1613 C C . THR B 1 10 ? 22.266 -16.5 -1.499 1 97.88 10 THR B C 1
ATOM 1615 O O . THR B 1 10 ? 22.359 -16.219 -2.695 1 97.88 10 THR B O 1
ATOM 1618 N N . VAL B 1 11 ? 22.672 -15.742 -0.606 1 98.5 11 VAL B N 1
ATOM 1619 C CA . VAL B 1 11 ? 23.375 -14.5 -0.92 1 98.5 11 VAL B CA 1
ATOM 1620 C C . VAL B 1 11 ? 24.859 -14.797 -1.112 1 98.5 11 VAL B C 1
ATOM 1622 O O . VAL B 1 11 ? 25.5 -15.398 -0.245 1 98.5 11 VAL B O 1
ATOM 1625 N N . LEU B 1 12 ? 25.391 -14.453 -2.215 1 98.69 12 LEU B N 1
ATOM 1626 C CA . LEU B 1 12 ? 26.797 -14.656 -2.518 1 98.69 12 LEU B CA 1
ATOM 1627 C C . LEU B 1 12 ? 27.609 -13.406 -2.164 1 98.69 12 LEU B C 1
ATOM 1629 O O . LEU B 1 12 ? 28.625 -13.5 -1.459 1 98.69 12 LEU B O 1
ATOM 1633 N N . THR B 1 13 ? 27.203 -12.289 -2.732 1 98.56 13 THR B N 1
ATOM 1634 C CA . THR B 1 13 ? 27.828 -11.008 -2.428 1 98.56 13 THR B CA 1
ATOM 1635 C C . THR B 1 13 ? 26.781 -9.898 -2.361 1 98.56 13 THR B C 1
ATOM 1637 O O . THR B 1 13 ? 25.672 -10.055 -2.891 1 98.56 13 THR B O 1
ATOM 1640 N N . THR B 1 14 ? 27.062 -8.852 -1.649 1 98.5 14 THR B N 1
ATOM 1641 C CA . THR B 1 14 ? 26.219 -7.668 -1.541 1 98.5 14 THR B CA 1
ATOM 1642 C C . THR B 1 14 ? 27 -6.41 -1.918 1 98.5 14 THR B C 1
ATOM 1644 O O . THR B 1 14 ? 28.109 -6.203 -1.447 1 98.5 14 THR B O 1
ATOM 1647 N N . LYS B 1 15 ? 26.391 -5.625 -2.746 1 98.31 15 LYS B N 1
ATOM 1648 C CA . LYS B 1 15 ? 27.016 -4.414 -3.248 1 98.31 15 LYS B CA 1
ATOM 1649 C C . LYS B 1 15 ? 26.156 -3.188 -2.99 1 98.31 15 LYS B C 1
ATOM 1651 O O . LYS B 1 15 ? 25.016 -3.107 -3.48 1 98.31 15 LYS B O 1
ATOM 1656 N N . PRO B 1 16 ? 26.656 -2.188 -2.217 1 98.62 16 PRO B N 1
ATOM 1657 C CA . PRO B 1 16 ? 25.922 -0.921 -2.129 1 98.62 16 PRO B CA 1
ATOM 1658 C C . PRO B 1 16 ? 25.875 -0.174 -3.461 1 98.62 16 PRO B C 1
ATOM 1660 O O . PRO B 1 16 ? 26.906 -0.036 -4.133 1 98.62 16 PRO B O 1
ATOM 1663 N N . ILE B 1 17 ? 24.703 0.315 -3.85 1 98.69 17 ILE B N 1
ATOM 1664 C CA . ILE B 1 17 ? 24.516 0.957 -5.148 1 98.69 17 ILE B CA 1
ATOM 1665 C C . ILE B 1 17 ? 24.312 2.457 -4.957 1 98.69 17 ILE B C 1
ATOM 1667 O O . ILE B 1 17 ? 24.875 3.268 -5.695 1 98.69 17 ILE B O 1
ATOM 1671 N N . TYR B 1 18 ? 23.516 2.82 -4.055 1 98.62 18 TYR B N 1
ATOM 1672 C CA . TYR B 1 18 ? 23.031 4.191 -3.93 1 98.62 18 TYR B CA 1
ATOM 1673 C C . TYR B 1 18 ? 22.5 4.457 -2.525 1 98.62 18 TYR B C 1
ATOM 1675 O O . TYR B 1 18 ? 21.906 3.578 -1.906 1 98.62 18 TYR B O 1
ATOM 1683 N N . GLU B 1 19 ? 22.812 5.656 -1.973 1 98.56 19 GLU B N 1
ATOM 1684 C CA . GLU B 1 19 ? 22.266 6.066 -0.681 1 98.56 19 GLU B CA 1
ATOM 1685 C C . GLU B 1 19 ? 21.984 7.566 -0.649 1 98.56 19 GLU B C 1
ATOM 1687 O O . GLU B 1 19 ? 22.797 8.367 -1.121 1 98.56 19 GLU B O 1
ATOM 1692 N N . ASN B 1 20 ? 20.859 7.996 -0.281 1 98 20 ASN B N 1
ATOM 1693 C CA . ASN B 1 20 ? 20.484 9.359 0.073 1 98 20 ASN B CA 1
ATOM 1694 C C . ASN B 1 20 ? 19.656 9.398 1.361 1 98 20 ASN B C 1
ATOM 1696 O O . ASN B 1 20 ? 19.5 8.375 2.031 1 98 20 ASN B O 1
ATOM 1700 N N . PRO B 1 21 ? 19.188 10.492 1.82 1 96.25 21 PRO B N 1
ATOM 1701 C CA . PRO B 1 21 ? 18.531 10.555 3.127 1 96.25 21 PRO B CA 1
ATOM 1702 C C . PRO B 1 21 ? 17.25 9.711 3.184 1 96.25 21 PRO B C 1
ATOM 1704 O O . PRO B 1 21 ? 16.797 9.359 4.273 1 96.25 21 PRO B O 1
ATOM 1707 N N . TRP B 1 22 ? 16.703 9.281 2.088 1 97 22 TRP B N 1
ATOM 1708 C CA . TRP B 1 22 ? 15.383 8.672 2.086 1 97 22 TRP B CA 1
ATOM 1709 C C . TRP B 1 22 ? 15.453 7.211 1.66 1 97 22 TRP B C 1
ATOM 1711 O O . TRP B 1 22 ? 14.539 6.434 1.938 1 97 22 TRP B O 1
ATOM 1721 N N . MET B 1 23 ? 16.516 6.852 0.941 1 98.19 23 MET B N 1
ATOM 1722 C CA . MET B 1 23 ? 16.594 5.461 0.498 1 98.19 23 MET B CA 1
ATOM 1723 C C . MET B 1 23 ? 18.047 5 0.383 1 98.19 23 MET B C 1
ATOM 1725 O O . MET B 1 23 ? 18.938 5.82 0.198 1 98.19 23 MET B O 1
ATOM 1729 N N . ARG B 1 24 ? 18.188 3.711 0.567 1 98.62 24 ARG B N 1
ATOM 1730 C CA . ARG B 1 24 ? 19.422 2.969 0.275 1 98.62 24 ARG B CA 1
ATOM 1731 C C . ARG B 1 24 ? 19.141 1.812 -0.678 1 98.62 24 ARG B C 1
ATOM 1733 O O . ARG B 1 24 ? 18.203 1.039 -0.471 1 98.62 24 ARG B O 1
ATOM 1740 N N . VAL B 1 25 ? 19.906 1.733 -1.782 1 98.88 25 VAL B N 1
ATOM 1741 C CA . VAL B 1 25 ? 19.75 0.667 -2.764 1 98.88 25 VAL B CA 1
ATOM 1742 C C . VAL B 1 25 ? 20.953 -0.262 -2.729 1 98.88 25 VAL B C 1
ATOM 1744 O O . VAL B 1 25 ? 22.094 0.197 -2.779 1 98.88 25 VAL B O 1
ATOM 1747 N N . VAL B 1 26 ? 20.688 -1.541 -2.611 1 98.81 26 VAL B N 1
ATOM 1748 C CA . VAL B 1 26 ? 21.719 -2.566 -2.598 1 98.81 26 VAL B CA 1
ATOM 1749 C C . VAL B 1 26 ? 21.391 -3.648 -3.623 1 98.81 26 VAL B C 1
ATOM 1751 O O . VAL B 1 26 ? 20.219 -3.969 -3.844 1 98.81 26 VAL B O 1
ATOM 1754 N N . GLU B 1 27 ? 22.391 -4.176 -4.25 1 98.81 27 GLU B N 1
ATOM 1755 C CA . GLU B 1 27 ? 22.25 -5.336 -5.121 1 98.81 27 GLU B CA 1
ATOM 1756 C C . GLU B 1 27 ? 22.953 -6.555 -4.547 1 98.81 27 GLU B C 1
ATOM 1758 O O . GLU B 1 27 ? 24.109 -6.461 -4.109 1 98.81 27 GLU B O 1
ATOM 1763 N N . HIS B 1 28 ? 22.328 -7.617 -4.52 1 98.75 28 HIS B N 1
ATOM 1764 C CA . HIS B 1 28 ? 22.875 -8.898 -4.086 1 98.75 28 HIS B CA 1
ATOM 1765 C C . HIS B 1 28 ? 23.094 -9.836 -5.27 1 98.75 28 HIS B C 1
ATOM 1767 O O . HIS B 1 28 ? 22.188 -10.039 -6.082 1 98.75 28 HIS B O 1
ATOM 1773 N N . ASP B 1 29 ? 24.312 -10.328 -5.371 1 98.75 29 ASP B N 1
ATOM 1774 C CA . ASP B 1 29 ? 24.469 -11.562 -6.141 1 98.75 29 ASP B CA 1
ATOM 1775 C C . ASP B 1 29 ? 23.891 -12.758 -5.383 1 98.75 29 ASP B C 1
ATOM 1777 O O . ASP B 1 29 ? 24.234 -12.977 -4.219 1 98.75 29 ASP B O 1
ATOM 1781 N N . VAL B 1 30 ? 23.031 -13.438 -6.055 1 98.31 30 VAL B N 1
ATOM 1782 C CA . VAL B 1 30 ? 22.344 -14.5 -5.324 1 98.31 30 VAL B CA 1
ATOM 1783 C C . VAL B 1 30 ? 22.359 -15.789 -6.145 1 98.31 30 VAL B C 1
ATOM 1785 O O . VAL B 1 30 ? 22.656 -15.766 -7.344 1 98.31 30 VAL B O 1
ATOM 1788 N N . LEU B 1 31 ? 22.156 -16.891 -5.449 1 98.06 31 LEU B N 1
ATOM 1789 C CA . LEU B 1 31 ? 21.578 -18.078 -6.074 1 98.06 31 LEU B CA 1
ATOM 1790 C C . LEU B 1 31 ? 20.062 -18.125 -5.836 1 98.06 31 LEU B C 1
ATOM 1792 O O . LEU B 1 31 ? 19.609 -17.938 -4.711 1 98.06 31 LEU B O 1
ATOM 1796 N N . THR B 1 32 ? 19.375 -18.359 -6.938 1 96.56 32 THR B N 1
ATOM 1797 C CA . THR B 1 32 ? 17.922 -18.5 -6.832 1 96.56 32 THR B CA 1
ATOM 1798 C C . THR B 1 32 ? 17.562 -19.75 -6.059 1 96.56 32 THR B C 1
ATOM 1800 O O . THR B 1 32 ? 18.438 -20.578 -5.746 1 96.56 32 THR B O 1
ATOM 1803 N N . PRO B 1 33 ? 16.297 -19.891 -5.688 1 94.75 33 PRO B N 1
ATOM 1804 C CA . PRO B 1 33 ? 15.867 -21.109 -4.992 1 94.75 33 PRO B CA 1
ATOM 1805 C C . PRO B 1 33 ? 16.234 -22.391 -5.75 1 94.75 33 PRO B C 1
ATOM 1807 O O . PRO B 1 33 ? 16.422 -23.438 -5.137 1 94.75 33 PRO B O 1
ATOM 1810 N N . LEU B 1 34 ? 16.453 -22.297 -6.996 1 94.75 34 LEU B N 1
ATOM 1811 C CA . LEU B 1 34 ? 16.812 -23.453 -7.809 1 94.75 34 LEU B CA 1
ATOM 1812 C C . LEU B 1 34 ? 18.328 -23.578 -7.949 1 94.75 34 LEU B C 1
ATOM 1814 O O . LEU B 1 34 ? 18.812 -24.484 -8.633 1 94.75 34 LEU B O 1
ATOM 1818 N N . GLY B 1 35 ? 19.016 -22.625 -7.387 1 95.94 35 GLY B N 1
ATOM 1819 C CA . GLY B 1 35 ? 20.469 -22.703 -7.371 1 95.94 35 GLY B CA 1
ATOM 1820 C C . GLY B 1 35 ? 21.109 -21.984 -8.523 1 95.94 35 GLY B C 1
ATOM 1821 O O . GLY B 1 35 ? 22.328 -22.047 -8.703 1 95.94 35 GLY B O 1
ATOM 1822 N N . ASN B 1 36 ? 20.359 -21.25 -9.359 1 97 36 ASN B N 1
ATOM 1823 C CA . ASN B 1 36 ? 20.906 -20.5 -10.484 1 97 36 ASN B CA 1
ATOM 1824 C C . ASN B 1 36 ? 21.406 -19.125 -10.055 1 97 36 ASN B C 1
ATOM 1826 O O . ASN B 1 36 ? 20.781 -18.469 -9.219 1 97 36 ASN B O 1
ATOM 1830 N N . PRO B 1 37 ? 22.531 -18.797 -10.68 1 97.56 37 PRO B N 1
ATOM 1831 C CA . PRO B 1 37 ? 23.031 -17.469 -10.344 1 97.56 37 PRO B CA 1
ATOM 1832 C C . PRO B 1 37 ? 22.094 -16.359 -10.836 1 97.56 37 PRO B C 1
ATOM 1834 O O . PRO B 1 37 ? 21.484 -16.484 -11.898 1 97.56 37 PRO B O 1
ATOM 1837 N N . GLY B 1 38 ? 21.969 -15.273 -10.047 1 96.94 38 GLY B N 1
ATOM 1838 C CA . GLY B 1 38 ? 21.203 -14.094 -10.383 1 96.94 38 GLY B CA 1
ATOM 1839 C C . GLY B 1 38 ? 21.516 -12.898 -9.5 1 96.94 38 GLY B C 1
ATOM 1840 O O . GLY B 1 38 ? 22.562 -12.859 -8.852 1 96.94 38 GLY B O 1
ATOM 1841 N N . ILE B 1 39 ? 20.688 -11.914 -9.633 1 98.12 39 ILE B N 1
ATOM 1842 C CA . ILE B 1 39 ? 20.812 -10.742 -8.773 1 98.12 39 ILE B CA 1
ATOM 1843 C C . ILE B 1 39 ? 19.484 -10.438 -8.102 1 98.12 39 ILE B C 1
ATOM 1845 O O . ILE B 1 39 ? 18.422 -10.859 -8.586 1 98.12 39 ILE B O 1
ATOM 1849 N N . TYR B 1 40 ? 19.547 -9.852 -6.953 1 98.31 40 TYR B N 1
ATOM 1850 C CA . TYR B 1 40 ? 18.391 -9.297 -6.262 1 98.31 40 TYR B CA 1
ATOM 1851 C C . TYR B 1 40 ? 18.656 -7.871 -5.797 1 98.31 40 TYR B C 1
ATOM 1853 O O . TYR B 1 40 ? 19.484 -7.652 -4.902 1 98.31 40 TYR B O 1
ATOM 1861 N N . GLY B 1 41 ? 17.969 -6.922 -6.434 1 98.56 41 GLY B N 1
ATOM 1862 C CA . GLY B 1 41 ? 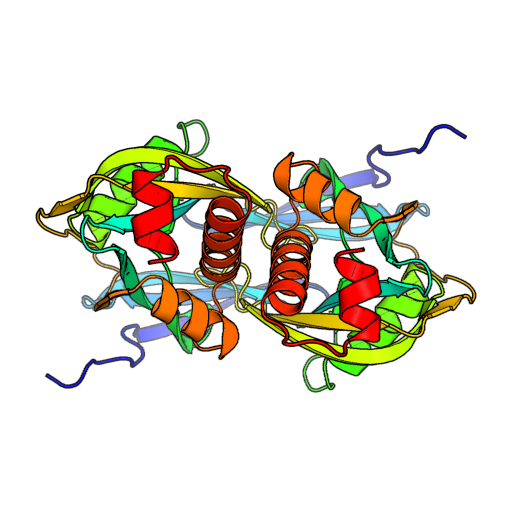18.047 -5.539 -5.988 1 98.56 41 GLY B CA 1
ATOM 1863 C C . GLY B 1 41 ? 17.016 -5.188 -4.93 1 98.56 41 GLY B C 1
ATOM 1864 O O . GLY B 1 41 ? 15.852 -5.559 -5.047 1 98.56 41 GLY B O 1
ATOM 1865 N N . VAL B 1 42 ? 17.469 -4.492 -3.861 1 98.81 42 VAL B N 1
ATOM 1866 C CA . VAL B 1 42 ? 16.562 -4.09 -2.783 1 98.81 42 VAL B CA 1
ATOM 1867 C C . VAL B 1 42 ? 16.703 -2.588 -2.537 1 98.81 42 VAL B C 1
ATOM 1869 O O . VAL B 1 42 ? 17.812 -2.059 -2.465 1 98.81 42 VAL B O 1
ATOM 1872 N N . MET B 1 43 ? 15.594 -1.918 -2.521 1 98.75 43 MET B N 1
ATOM 1873 C CA . MET B 1 43 ? 15.539 -0.547 -2.02 1 98.75 43 MET B CA 1
ATOM 1874 C C . MET B 1 43 ? 15.133 -0.521 -0.552 1 98.75 43 MET B C 1
ATOM 1876 O O . MET B 1 43 ? 14.023 -0.932 -0.205 1 98.75 43 MET B O 1
ATOM 1880 N N . HIS B 1 44 ? 15.984 -0.123 0.303 1 98.56 44 HIS B N 1
ATOM 1881 C CA . HIS B 1 44 ? 15.711 0.052 1.725 1 98.56 44 HIS B CA 1
ATOM 1882 C C . HIS B 1 44 ? 15.227 1.467 2.021 1 98.56 44 HIS B C 1
ATOM 1884 O O . HIS B 1 44 ? 15.922 2.441 1.731 1 98.56 44 HIS B O 1
ATOM 1890 N N . ALA B 1 45 ? 14.039 1.561 2.541 1 97.94 45 ALA B N 1
ATOM 1891 C CA . ALA B 1 45 ? 13.609 2.857 3.055 1 97.94 45 ALA B CA 1
ATOM 1892 C C . ALA B 1 45 ? 14.398 3.244 4.301 1 97.94 45 ALA B C 1
ATOM 1894 O O . ALA B 1 45 ? 14.578 2.43 5.211 1 97.94 45 ALA B O 1
ATOM 1895 N N . GLN B 1 46 ? 14.828 4.48 4.348 1 97.69 46 GLN B N 1
ATOM 1896 C CA . GLN B 1 46 ? 15.641 4.898 5.484 1 97.69 46 GLN B CA 1
ATOM 1897 C C . GLN B 1 46 ? 14.781 5.094 6.73 1 97.69 46 GLN B C 1
ATOM 1899 O O . GLN B 1 46 ? 15.266 4.934 7.855 1 97.69 46 GLN B O 1
ATOM 1904 N N . ASN B 1 47 ? 13.531 5.434 6.523 1 97.62 47 ASN B N 1
ATOM 1905 C CA . ASN B 1 47 ? 12.594 5.664 7.617 1 97.62 47 ASN B CA 1
ATOM 1906 C C . ASN B 1 47 ? 11.391 4.742 7.527 1 97.62 47 ASN B C 1
ATOM 1908 O O . ASN B 1 47 ? 11.156 4.117 6.488 1 97.62 47 ASN B O 1
ATOM 1912 N N . LEU B 1 48 ? 10.703 4.562 8.664 1 97.94 48 LEU B N 1
ATOM 1913 C CA . LEU B 1 48 ? 9.352 4.004 8.625 1 97.94 48 LEU B CA 1
ATOM 1914 C C . LEU B 1 48 ? 8.375 4.977 7.973 1 97.94 48 LEU B C 1
ATOM 1916 O O . LEU B 1 48 ? 8.617 6.188 7.965 1 97.94 48 LEU B O 1
ATOM 1920 N N . ALA B 1 49 ? 7.418 4.414 7.34 1 98.62 49 ALA B N 1
ATOM 1921 C CA . ALA B 1 49 ? 6.27 5.234 6.969 1 98.62 49 ALA B CA 1
ATOM 1922 C C . ALA B 1 49 ? 5.215 5.238 8.07 1 98.62 49 ALA B C 1
ATOM 1924 O O . ALA B 1 49 ? 4.961 4.207 8.695 1 98.62 49 ALA B O 1
ATOM 1925 N N . THR B 1 50 ? 4.641 6.375 8.328 1 98.81 50 THR B N 1
ATOM 1926 C CA . THR B 1 50 ? 3.541 6.473 9.281 1 98.81 50 THR B CA 1
ATOM 1927 C C . THR B 1 50 ? 2.357 7.215 8.664 1 98.81 50 THR B C 1
ATOM 1929 O O . THR B 1 50 ? 2.541 8.148 7.883 1 98.81 50 THR B O 1
ATOM 1932 N N . GLY B 1 51 ? 1.176 6.789 8.883 1 98.81 51 GLY B N 1
ATOM 1933 C CA . GLY B 1 51 ? -0.054 7.434 8.445 1 98.81 51 GLY B CA 1
ATOM 1934 C C . GLY B 1 51 ? -1.097 7.531 9.539 1 98.81 51 GLY B C 1
ATOM 1935 O O . GLY B 1 51 ? -1.168 6.668 10.414 1 98.81 51 GLY B O 1
ATOM 1936 N N . VAL B 1 52 ? -1.885 8.57 9.492 1 98.94 52 VAL B N 1
ATOM 1937 C CA . VAL B 1 52 ? -2.885 8.812 10.531 1 98.94 52 VAL B CA 1
ATOM 1938 C C . VAL B 1 52 ? -4.227 9.148 9.883 1 98.94 52 VAL B C 1
ATOM 1940 O O . VAL B 1 52 ? -4.281 9.938 8.938 1 98.94 52 VAL B O 1
ATOM 1943 N N . VAL B 1 53 ? -5.246 8.531 10.312 1 98.94 53 VAL B N 1
ATOM 1944 C CA . VAL B 1 53 ? -6.605 8.969 10.016 1 98.94 53 VAL B CA 1
ATOM 1945 C C . VAL B 1 53 ? -7.148 9.805 11.172 1 98.94 53 VAL B C 1
ATOM 1947 O O . VAL B 1 53 ? -7.664 9.258 12.148 1 98.94 53 VAL B O 1
ATOM 1950 N N . PRO B 1 54 ? -7.008 11.086 11.078 1 98.94 54 PRO B N 1
ATOM 1951 C CA . PRO B 1 54 ? -7.559 11.945 12.133 1 98.94 54 PRO B CA 1
ATOM 1952 C C . PRO B 1 54 ? -9.047 12.234 11.938 1 98.94 54 PRO B C 1
ATOM 1954 O O . PRO B 1 54 ? -9.461 12.656 10.859 1 98.94 54 PRO B O 1
ATOM 1957 N N . ILE B 1 55 ? -9.789 11.984 12.891 1 98.69 55 ILE B N 1
ATOM 1958 C CA . ILE B 1 55 ? -11.227 12.242 12.844 1 98.69 55 ILE B CA 1
ATOM 1959 C C . ILE B 1 55 ? -11.609 13.242 13.93 1 98.69 55 ILE B C 1
ATOM 1961 O O . ILE B 1 55 ? -11.336 13.016 15.109 1 98.69 55 ILE B O 1
ATOM 1965 N N . ASP B 1 56 ? -12.242 14.375 13.547 1 98.44 56 ASP B N 1
ATOM 1966 C CA . ASP B 1 56 ? -12.617 15.383 14.539 1 98.44 56 ASP B CA 1
ATOM 1967 C C . ASP B 1 56 ? -13.992 15.102 15.125 1 98.44 56 ASP B C 1
ATOM 1969 O O . ASP B 1 56 ? -14.609 14.078 14.812 1 98.44 56 ASP B O 1
ATOM 1973 N N . ASP B 1 57 ? -14.477 15.977 15.977 1 97.5 57 ASP B N 1
ATOM 1974 C CA . ASP B 1 57 ? -15.688 15.742 16.75 1 97.5 57 ASP B CA 1
ATOM 1975 C C . ASP B 1 57 ? -16.938 15.867 15.883 1 97.5 57 ASP B C 1
ATOM 1977 O O . ASP B 1 57 ? -18.047 15.555 16.328 1 97.5 57 ASP B O 1
ATOM 1981 N N . GLN B 1 58 ? -16.75 16.312 14.648 1 97.62 58 GLN B N 1
ATOM 1982 C CA . GLN B 1 58 ? -17.875 16.406 13.711 1 97.62 58 GLN B CA 1
ATOM 1983 C C . GLN B 1 58 ? -17.859 15.258 12.719 1 97.62 58 GLN B C 1
ATOM 1985 O O . GLN B 1 58 ? -18.672 15.219 11.797 1 97.62 58 GLN B O 1
ATOM 1990 N N . GLY B 1 59 ? -16.969 14.312 12.883 1 98.25 59 GLY B N 1
ATOM 1991 C CA . GLY B 1 59 ? -16.875 13.164 12 1 98.25 59 GLY B CA 1
ATOM 1992 C C . GLY B 1 59 ? -16.141 13.453 10.703 1 98.25 59 GLY B C 1
ATOM 1993 O O . GLY B 1 59 ? -16.297 12.727 9.719 1 98.25 59 GLY B O 1
ATOM 1994 N N . ARG B 1 60 ? -15.406 14.57 10.711 1 98.56 60 ARG B N 1
ATOM 1995 C CA . ARG B 1 60 ? -14.648 14.922 9.508 1 98.56 60 ARG B CA 1
ATOM 1996 C C . ARG B 1 60 ? -13.227 14.367 9.578 1 98.56 60 ARG B C 1
ATOM 1998 O O . ARG B 1 60 ? -12.602 14.383 10.641 1 98.56 60 ARG B O 1
ATOM 2005 N N . VAL B 1 61 ? -12.727 13.867 8.461 1 98.75 61 VAL B N 1
ATOM 2006 C CA . VAL B 1 61 ? -11.344 13.445 8.281 1 98.75 61 VAL B CA 1
ATOM 2007 C C . VAL B 1 61 ? -10.531 14.578 7.664 1 98.75 61 VAL B C 1
ATOM 2009 O O . VAL B 1 61 ? -10.992 15.242 6.738 1 98.75 61 VAL B O 1
ATOM 2012 N N . THR B 1 62 ? -9.383 14.805 8.18 1 98.81 62 THR B N 1
A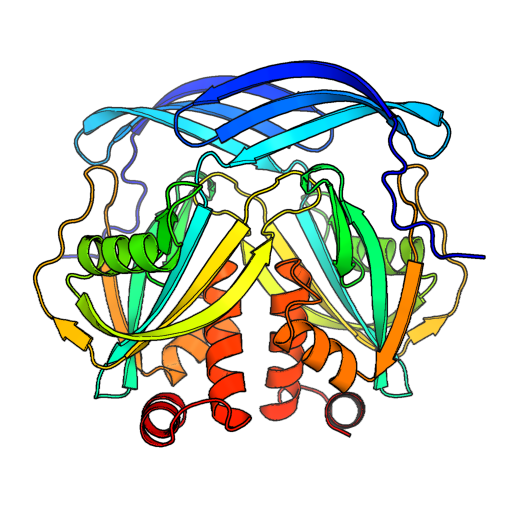TOM 2013 C CA . THR B 1 62 ? -8.461 15.75 7.555 1 98.81 62 THR B CA 1
ATOM 2014 C C . THR B 1 62 ? -7.629 15.055 6.484 1 98.81 62 THR B C 1
ATOM 2016 O O . THR B 1 62 ? -6.91 14.094 6.77 1 98.81 62 THR B O 1
ATOM 2019 N N . LEU B 1 63 ? -7.77 15.484 5.258 1 98.88 63 LEU B N 1
ATOM 2020 C CA . LEU B 1 63 ? -6.949 15.031 4.137 1 98.88 63 LEU B CA 1
ATOM 2021 C C . LEU B 1 63 ? -5.852 16.047 3.826 1 98.88 63 LEU B C 1
ATOM 2023 O O . LEU B 1 63 ? -6.02 17.234 4.055 1 98.88 63 LEU B O 1
ATOM 2027 N N . VAL B 1 64 ? -4.793 15.516 3.398 1 98.38 64 VAL B N 1
ATOM 2028 C CA . VAL B 1 64 ? -3.65 16.312 2.969 1 98.38 64 VAL B CA 1
ATOM 2029 C C . VAL B 1 64 ? -3.432 16.141 1.468 1 98.38 64 VAL B C 1
ATOM 2031 O O . VAL B 1 64 ? -3.361 15.016 0.973 1 98.38 64 VAL B O 1
ATOM 2034 N N . GLY B 1 65 ? -3.416 17.234 0.717 1 97.81 65 GLY B N 1
ATOM 2035 C CA . GLY B 1 65 ? -3.15 17.234 -0.713 1 97.81 65 GLY B CA 1
ATOM 2036 C C . GLY B 1 65 ? -1.785 17.797 -1.069 1 97.81 65 GLY B C 1
ATOM 2037 O O . GLY B 1 65 ? -1.354 18.797 -0.51 1 97.81 65 GLY B O 1
ATOM 2038 N N . GLN B 1 66 ? -1.113 17.188 -1.949 1 97.31 66 GLN B N 1
ATOM 2039 C CA . GLN B 1 66 ? 0.186 17.672 -2.402 1 97.31 66 GLN B CA 1
ATOM 2040 C C . GLN B 1 66 ? 0.58 17.031 -3.73 1 97.31 66 GLN B C 1
ATOM 2042 O O . GLN B 1 66 ? 0.075 15.961 -4.082 1 97.31 66 GLN B O 1
ATOM 2047 N N . TYR B 1 67 ? 1.453 17.703 -4.445 1 97.62 67 TYR B N 1
ATOM 2048 C CA . TYR B 1 67 ? 2.061 17.156 -5.648 1 97.62 67 TYR B CA 1
ATOM 2049 C C . TYR B 1 67 ? 3.088 16.094 -5.301 1 97.62 67 TYR B C 1
ATOM 2051 O O . TYR B 1 67 ? 3.982 16.312 -4.484 1 97.62 67 TYR B O 1
ATOM 2059 N N . ARG B 1 68 ? 2.967 14.938 -5.887 1 98.19 68 ARG B N 1
ATOM 2060 C CA . ARG B 1 68 ? 3.938 13.867 -5.695 1 98.19 68 ARG B CA 1
ATOM 2061 C C . ARG B 1 68 ? 4.898 13.773 -6.875 1 98.19 68 ARG B C 1
ATOM 2063 O O . ARG B 1 68 ? 4.52 13.312 -7.953 1 98.19 68 ARG B O 1
ATOM 2070 N N . PHE B 1 69 ? 6.074 14.125 -6.602 1 97.94 69 PHE B N 1
ATOM 2071 C CA . PHE B 1 69 ? 7.141 14.273 -7.582 1 97.94 69 PHE B CA 1
ATOM 2072 C C . PHE B 1 69 ? 7.328 12.992 -8.383 1 97.94 69 PHE B C 1
ATOM 2074 O O . PHE B 1 69 ? 7.309 13.016 -9.617 1 97.94 69 PHE B O 1
ATOM 2081 N N . PRO B 1 70 ? 7.375 11.773 -7.746 1 98.5 70 PRO B N 1
ATOM 2082 C CA . PRO B 1 70 ? 7.605 10.562 -8.531 1 98.5 70 PRO B CA 1
ATOM 2083 C C . PRO B 1 70 ? 6.457 10.25 -9.492 1 98.5 70 PRO B C 1
ATOM 2085 O O . PRO B 1 70 ? 6.68 9.664 -10.555 1 98.5 70 PRO B O 1
ATOM 2088 N N . LEU B 1 71 ? 5.297 10.648 -9.078 1 98.31 71 LEU B N 1
ATOM 2089 C CA . LEU B 1 71 ? 4.098 10.328 -9.844 1 98.31 71 LEU B CA 1
ATOM 2090 C C . LEU B 1 71 ? 3.783 11.43 -10.852 1 98.31 71 LEU B C 1
ATOM 2092 O O . LEU B 1 71 ? 2.971 11.234 -11.758 1 98.31 71 LEU B O 1
ATOM 2096 N N . GLU B 1 72 ? 4.324 12.602 -10.641 1 97.69 72 GLU B N 1
ATOM 2097 C CA . GLU B 1 72 ? 4.051 13.805 -11.43 1 97.69 72 GLU B CA 1
ATOM 2098 C C . GLU B 1 72 ? 2.559 14.117 -11.461 1 97.69 72 GLU B C 1
ATOM 2100 O O . GLU B 1 72 ? 1.994 14.367 -12.531 1 97.69 72 GLU B O 1
ATOM 2105 N N . GLN B 1 73 ? 1.96 14.062 -10.367 1 97.75 73 GLN B N 1
ATOM 2106 C CA . GLN B 1 73 ? 0.545 14.398 -10.234 1 97.75 73 GLN B CA 1
ATOM 2107 C C . GLN B 1 73 ? 0.207 14.82 -8.805 1 97.75 73 GLN B C 1
ATOM 2109 O O . GLN B 1 73 ? 0.973 14.555 -7.879 1 97.75 73 GLN B O 1
ATOM 2114 N N . TYR B 1 74 ? -0.89 15.531 -8.742 1 97.88 74 TYR B N 1
ATOM 2115 C CA . TYR B 1 74 ? -1.423 15.898 -7.438 1 97.88 74 TYR B CA 1
ATOM 2116 C C . TYR B 1 74 ? -2.123 14.719 -6.781 1 97.88 74 TYR B C 1
ATOM 2118 O O . TYR B 1 74 ? -2.738 13.898 -7.465 1 97.88 74 TYR B O 1
ATOM 2126 N N . SER B 1 75 ? -1.987 14.539 -5.461 1 98.25 75 SER B N 1
ATOM 2127 C CA . SER B 1 75 ? -2.523 13.406 -4.711 1 98.25 75 SER B CA 1
ATOM 2128 C C . SER B 1 75 ? -3.217 13.875 -3.432 1 98.25 75 SER B C 1
ATOM 2130 O O . SER B 1 75 ? -2.693 14.719 -2.709 1 98.25 75 SER B O 1
ATOM 2132 N N . TRP B 1 76 ? -4.402 13.383 -3.211 1 98.69 76 TRP B N 1
ATOM 2133 C CA . TRP B 1 76 ? -5.051 13.484 -1.907 1 98.69 76 TRP B CA 1
ATOM 2134 C C . TRP B 1 76 ? -4.762 12.258 -1.056 1 98.69 76 TRP B C 1
ATOM 2136 O O . TRP B 1 76 ? -4.902 11.125 -1.521 1 98.69 76 TRP B O 1
ATOM 2146 N N . GLU B 1 77 ? -4.387 12.477 0.177 1 98.75 77 GLU B N 1
ATOM 2147 C CA . GLU B 1 77 ? -3.945 11.438 1.1 1 98.75 77 GLU B CA 1
ATOM 2148 C C . GLU B 1 77 ? -4.414 11.719 2.523 1 98.75 77 GLU B C 1
ATOM 2150 O O . GLU B 1 77 ? -5.188 12.656 2.75 1 98.75 77 GLU B O 1
ATOM 2155 N N . ILE B 1 78 ? -4.059 10.906 3.484 1 98.94 78 ILE B N 1
ATOM 2156 C CA . ILE B 1 78 ? -4.117 11.234 4.902 1 98.94 78 ILE B CA 1
ATOM 2157 C C . ILE B 1 78 ? -2.775 11.805 5.359 1 98.94 78 ILE B C 1
ATOM 2159 O O . ILE B 1 78 ? -1.802 11.797 4.602 1 98.94 78 ILE B O 1
ATOM 2163 N N . PRO B 1 79 ? -2.762 12.5 6.52 1 98.75 79 PRO B N 1
ATOM 2164 C CA . PRO B 1 79 ? -1.441 12.883 7.02 1 98.75 79 PRO B CA 1
ATOM 2165 C C . PRO B 1 79 ? -0.486 11.695 7.141 1 98.75 79 PRO B C 1
ATOM 2167 O O . PRO B 1 79 ? -0.818 10.695 7.777 1 98.75 79 PRO B O 1
ATOM 2170 N N . GLU B 1 80 ? 0.565 11.789 6.504 1 98.44 80 GLU B N 1
ATOM 2171 C CA . GLU B 1 80 ? 1.596 10.758 6.484 1 98.44 80 GLU B CA 1
ATOM 2172 C C . GLU B 1 80 ? 2.988 11.359 6.621 1 98.44 80 GLU B C 1
ATOM 2174 O O . GLU B 1 80 ? 3.188 12.547 6.344 1 98.44 80 GLU B O 1
ATOM 2179 N N . GLY B 1 81 ? 3.977 10.5 7.004 1 97.31 81 GLY B N 1
ATOM 2180 C CA . GLY B 1 81 ? 5.363 10.945 7.02 1 97.31 81 GLY B CA 1
ATOM 2181 C C . GLY B 1 81 ? 6.32 9.883 7.539 1 97.31 81 GLY B C 1
ATOM 2182 O O . GLY B 1 81 ? 5.898 8.781 7.898 1 97.31 81 GLY B O 1
ATOM 2183 N N . GLY B 1 82 ? 7.57 10.273 7.496 1 96.56 82 GLY B N 1
ATOM 2184 C CA . GLY B 1 82 ? 8.609 9.344 7.926 1 96.56 82 GLY B CA 1
ATOM 2185 C C . GLY B 1 82 ? 8.812 9.328 9.43 1 96.56 82 GLY B C 1
ATOM 2186 O O . GLY B 1 82 ? 8.695 10.367 10.086 1 96.56 82 GLY B O 1
ATOM 2187 N N . GLY B 1 83 ? 9.023 8.148 9.898 1 97 83 GLY B N 1
ATOM 2188 C CA . GLY B 1 83 ? 9.445 7.965 11.281 1 97 83 GLY B CA 1
ATOM 2189 C C . GLY B 1 83 ? 10.805 7.305 11.406 1 97 83 GLY B C 1
ATOM 2190 O O . GLY B 1 83 ? 11.148 6.422 10.617 1 97 83 GLY B O 1
ATOM 2191 N N . LYS B 1 84 ? 11.562 7.777 12.406 1 95.38 84 LYS B N 1
ATOM 2192 C CA . LYS B 1 84 ? 12.859 7.16 12.664 1 95.38 84 LYS B CA 1
ATOM 2193 C C . LYS B 1 84 ? 12.703 5.703 13.086 1 95.38 84 LYS B C 1
ATOM 2195 O O . LYS B 1 84 ? 11.828 5.379 13.898 1 95.38 84 LYS B O 1
ATOM 2200 N N . LYS B 1 85 ? 13.539 4.875 12.539 1 94.94 85 LYS B N 1
ATOM 2201 C CA . LYS B 1 85 ? 13.578 3.484 12.984 1 94.94 85 LYS B CA 1
ATOM 2202 C C . LYS B 1 85 ? 14.047 3.385 14.43 1 94.94 85 LYS B C 1
ATOM 2204 O O . LYS B 1 85 ? 14.953 4.105 14.844 1 94.94 85 LYS B O 1
ATOM 2209 N N . GLY B 1 86 ? 13.391 2.551 15.188 1 94.44 86 GLY B N 1
ATOM 2210 C CA . GLY B 1 86 ? 13.742 2.408 16.594 1 94.44 86 GLY B CA 1
ATOM 2211 C C . GLY B 1 86 ? 12.906 3.275 17.516 1 94.44 86 GLY B C 1
ATOM 2212 O O . GLY B 1 86 ? 12.969 3.135 18.734 1 94.44 86 GLY B O 1
ATOM 2213 N N . VAL B 1 87 ? 12.273 4.23 16.938 1 95.38 87 VAL B N 1
ATOM 2214 C CA . VAL B 1 87 ? 11.32 5.062 17.672 1 95.38 87 VAL B CA 1
ATOM 2215 C C . VAL B 1 87 ? 9.906 4.512 17.484 1 95.38 87 VAL B C 1
ATOM 2217 O O . VAL B 1 87 ? 9.555 4.039 16.406 1 95.38 87 VAL B O 1
ATOM 2220 N N . GLU B 1 88 ? 9.211 4.539 18.625 1 97.94 88 GLU B N 1
ATOM 2221 C CA . GLU B 1 88 ? 7.828 4.09 18.5 1 97.94 88 GLU B CA 1
ATOM 2222 C C . GLU B 1 88 ? 7.105 4.84 17.391 1 97.94 88 GLU B C 1
ATOM 2224 O O . GLU B 1 88 ? 7.039 6.07 17.391 1 97.94 88 GLU B O 1
ATOM 2229 N N . PRO B 1 89 ? 6.566 4.148 16.453 1 98.56 89 PRO B N 1
ATOM 2230 C CA . PRO B 1 89 ? 5.98 4.773 15.266 1 98.56 89 PRO B CA 1
ATOM 2231 C C . PRO B 1 89 ? 4.926 5.82 15.609 1 98.56 89 PRO B C 1
ATOM 2233 O O . PRO B 1 89 ? 4.777 6.812 14.891 1 98.56 89 PRO B O 1
ATOM 2236 N N . VAL B 1 90 ? 4.211 5.625 16.703 1 98.75 90 VAL B N 1
ATOM 2237 C CA . VAL B 1 90 ? 3.127 6.539 17.047 1 98.75 90 VAL B CA 1
ATOM 2238 C C . VAL B 1 90 ? 3.693 7.926 17.344 1 98.75 90 VAL B C 1
ATOM 2240 O O . VAL B 1 90 ? 3.049 8.938 17.047 1 98.75 90 VAL B O 1
ATOM 2243 N N . GLU B 1 91 ? 4.883 8.023 17.859 1 98.56 91 GLU B N 1
ATOM 2244 C CA . GLU B 1 91 ? 5.512 9.32 18.125 1 98.56 91 GLU B CA 1
ATOM 2245 C C . GLU B 1 91 ? 5.77 10.094 16.844 1 98.56 91 GLU B C 1
ATOM 2247 O O . GLU B 1 91 ? 5.547 11.305 16.781 1 98.56 91 GLU B O 1
ATOM 2252 N N . SER B 1 92 ? 6.219 9.375 15.836 1 98.12 92 SER B N 1
ATOM 2253 C CA . SER B 1 92 ? 6.43 10 14.531 1 98.12 92 SER B CA 1
ATOM 2254 C C . SER B 1 92 ? 5.105 10.414 13.898 1 98.12 92 SER B C 1
ATOM 2256 O O . SER B 1 92 ? 5.012 11.484 13.281 1 98.12 92 SER B O 1
ATOM 2258 N N . ALA B 1 93 ? 4.094 9.539 14.039 1 98.62 93 ALA B N 1
ATOM 2259 C CA . ALA B 1 93 ? 2.771 9.859 13.508 1 98.62 93 ALA B CA 1
ATOM 2260 C C . ALA B 1 93 ? 2.223 11.141 14.141 1 98.62 93 ALA B C 1
ATOM 2262 O O . ALA B 1 93 ? 1.675 11.992 13.438 1 98.62 93 ALA B O 1
ATOM 2263 N N . LYS B 1 94 ? 2.428 11.258 15.492 1 98.69 94 LYS B N 1
ATOM 2264 C CA . LYS B 1 94 ? 1.995 12.453 16.203 1 98.69 94 LYS B CA 1
ATOM 2265 C C . LYS B 1 94 ? 2.701 13.695 15.672 1 98.69 94 LYS B C 1
ATOM 2267 O O . LYS B 1 94 ? 2.062 14.727 15.438 1 98.69 94 LYS B O 1
ATOM 2272 N N . ARG B 1 95 ? 3.975 13.594 15.516 1 97.62 95 ARG B N 1
ATOM 2273 C CA . ARG B 1 95 ? 4.762 14.711 14.992 1 97.62 95 ARG B CA 1
ATOM 2274 C C . ARG B 1 95 ? 4.273 15.125 13.609 1 97.62 95 ARG B C 1
ATOM 2276 O O . ARG B 1 95 ? 4.082 16.312 13.344 1 97.62 95 ARG B O 1
ATOM 2283 N N . GLU B 1 96 ? 4.059 14.172 12.695 1 98.06 96 GLU B N 1
ATOM 2284 C CA . GLU B 1 96 ? 3.635 14.453 11.328 1 98.06 96 GLU B CA 1
ATOM 2285 C C . GLU B 1 96 ? 2.248 15.086 11.297 1 98.06 96 GLU B C 1
ATOM 2287 O O . GLU B 1 96 ? 1.991 15.992 10.508 1 98.06 96 GLU B O 1
ATOM 2292 N N . LEU B 1 97 ? 1.333 14.523 12.109 1 98.75 97 LEU B N 1
ATOM 2293 C CA . LEU B 1 97 ? -0.007 15.102 12.18 1 98.75 97 LEU B CA 1
ATOM 2294 C C . LEU B 1 97 ? 0.051 16.578 12.547 1 98.75 97 LEU B C 1
ATOM 2296 O O . LEU B 1 97 ? -0.575 17.406 11.891 1 98.75 97 LEU B O 1
ATOM 2300 N N . LEU B 1 98 ? 0.815 16.891 13.586 1 98.44 98 LEU B N 1
ATOM 2301 C CA . LEU B 1 98 ? 0.945 18.266 14.039 1 98.44 98 LEU B CA 1
ATOM 2302 C C . LEU B 1 98 ? 1.62 19.125 12.977 1 98.44 98 LEU B C 1
ATOM 2304 O O . LEU B 1 98 ? 1.117 20.188 12.633 1 98.44 98 LEU B O 1
ATOM 2308 N N . GLU B 1 99 ? 2.709 18.703 12.422 1 97.88 99 GLU B N 1
ATOM 2309 C CA . GLU B 1 99 ? 3.48 19.469 11.445 1 97.88 99 GLU B CA 1
ATOM 2310 C C . GLU B 1 99 ? 2.648 19.766 10.203 1 97.88 99 GLU B C 1
ATOM 2312 O O . GLU B 1 99 ? 2.656 20.906 9.711 1 97.88 99 GLU B O 1
ATOM 2317 N N . GLU B 1 100 ? 1.923 18.766 9.695 1 98 100 GLU B N 1
ATOM 2318 C CA . GLU B 1 100 ? 1.242 18.922 8.414 1 98 100 GLU B CA 1
ATOM 2319 C C . GLU B 1 100 ? -0.105 19.609 8.578 1 98 100 GLU B C 1
ATOM 2321 O O . GLU B 1 100 ? -0.548 20.344 7.688 1 98 100 GLU B O 1
ATOM 2326 N N . THR B 1 101 ? -0.809 19.375 9.695 1 98.31 101 THR B N 1
ATOM 2327 C CA . THR B 1 101 ? -2.205 19.797 9.773 1 98.31 101 THR B CA 1
ATOM 2328 C C . THR B 1 101 ? -2.424 20.75 10.945 1 98.31 101 THR B C 1
ATOM 2330 O O . THR B 1 101 ? -3.469 21.391 11.047 1 98.31 101 THR B O 1
ATOM 2333 N N . GLY B 1 102 ? -1.463 20.875 11.852 1 98.38 102 GLY B N 1
ATOM 2334 C CA . GLY B 1 102 ? -1.628 21.641 13.07 1 98.38 102 GLY B CA 1
ATOM 2335 C C . GLY B 1 102 ? -2.475 20.938 14.109 1 98.38 102 GLY B C 1
ATOM 2336 O O . GLY B 1 102 ? -2.76 21.484 15.172 1 98.38 102 GLY B O 1
ATOM 2337 N N . GLN B 1 103 ? -2.801 19.672 13.859 1 98.75 103 GLN B N 1
ATOM 2338 C CA . GLN B 1 103 ? -3.725 18.969 14.734 1 98.75 103 GLN B CA 1
ATOM 2339 C C . GLN B 1 103 ? -2.973 18.094 15.742 1 98.75 103 GLN B C 1
ATOM 2341 O O . GLN B 1 103 ? -1.939 17.516 15.414 1 98.75 103 GLN B O 1
ATOM 2346 N N . THR B 1 104 ? -3.48 18.062 16.922 1 98.69 104 THR B N 1
ATOM 2347 C CA . THR B 1 104 ? -3.131 17.062 17.938 1 98.69 104 THR B CA 1
ATOM 2348 C C . THR B 1 104 ? -4.348 16.219 18.297 1 98.69 104 THR B C 1
ATOM 2350 O O . THR B 1 104 ? -5.488 16.609 18.047 1 98.69 104 THR B O 1
ATOM 2353 N N . ALA B 1 105 ? -4.121 15.07 18.859 1 98.81 105 ALA B N 1
ATOM 2354 C CA . ALA B 1 105 ? -5.215 14.172 19.219 1 98.81 105 ALA B CA 1
ATOM 2355 C C . ALA B 1 105 ? -5.035 13.617 20.625 1 98.81 105 ALA B C 1
ATOM 2357 O O . ALA B 1 105 ? -3.908 13.359 21.062 1 98.81 105 ALA B O 1
ATOM 2358 N N . ARG B 1 106 ? -6.094 13.367 21.25 1 98.56 106 ARG B N 1
ATOM 2359 C CA . ARG B 1 106 ? -6.086 12.812 22.594 1 98.56 106 ARG B CA 1
ATOM 2360 C C . ARG B 1 106 ? -6.02 11.289 22.562 1 98.56 106 ARG B C 1
ATOM 2362 O O . ARG B 1 106 ? -5.477 10.664 23.469 1 98.56 106 ARG B O 1
ATOM 2369 N N . HIS B 1 107 ? -6.629 10.664 21.641 1 98.75 107 HIS B N 1
ATOM 2370 C CA . HIS B 1 107 ? -6.719 9.211 21.531 1 98.75 107 HIS B CA 1
ATOM 2371 C C . HIS B 1 107 ? -6.07 8.711 20.25 1 98.75 107 HIS B C 1
ATOM 2373 O O . HIS B 1 107 ? -6.199 9.336 19.188 1 98.75 107 HIS B O 1
ATOM 2379 N N . TRP B 1 108 ? -5.352 7.648 20.391 1 98.81 108 TRP B N 1
ATOM 2380 C CA . TRP B 1 108 ? -4.641 7.004 19.297 1 98.81 108 TRP B CA 1
ATOM 2381 C C . TRP B 1 108 ? -4.852 5.496 19.312 1 98.81 108 TRP B C 1
ATOM 2383 O O . TRP B 1 108 ? -4.828 4.875 20.375 1 98.81 108 TRP B O 1
ATOM 2393 N N . LEU B 1 109 ? -5.113 4.891 18.188 1 98.88 109 LEU B N 1
ATOM 2394 C CA . LEU B 1 109 ? -5.305 3.451 18.047 1 98.88 109 LEU B CA 1
ATOM 2395 C C . LEU B 1 109 ? -4.543 2.92 16.828 1 98.88 109 LEU B C 1
ATOM 2397 O O . LEU B 1 109 ? -4.77 3.363 15.703 1 98.88 109 LEU B O 1
ATOM 2401 N N . PRO B 1 110 ? -3.496 2.035 17 1 98.88 110 PRO B N 1
ATOM 2402 C CA . PRO B 1 110 ? -2.91 1.381 15.836 1 98.88 110 PRO B CA 1
ATOM 2403 C C . PRO B 1 110 ? -3.936 0.591 15.023 1 98.88 110 PRO B C 1
ATOM 2405 O O . PRO B 1 110 ? -4.738 -0.15 15.594 1 98.88 110 PRO B O 1
ATOM 2408 N N . ILE B 1 111 ? -3.896 0.742 13.672 1 98.75 111 ILE B N 1
ATOM 2409 C CA . ILE B 1 111 ? -4.977 0.113 12.922 1 98.75 111 ILE B CA 1
ATOM 2410 C C . ILE B 1 111 ? -4.395 -0.798 11.844 1 98.75 111 ILE B C 1
ATOM 2412 O O . ILE B 1 111 ? -5.043 -1.753 11.406 1 98.75 111 ILE B O 1
ATOM 2416 N N . LEU B 1 112 ? -3.197 -0.524 11.336 1 98.75 112 LEU B N 1
ATOM 2417 C CA . LEU B 1 112 ? -2.582 -1.357 10.312 1 98.75 112 LEU B CA 1
ATOM 2418 C C . LEU B 1 112 ? -1.061 -1.275 10.383 1 98.75 112 LEU B C 1
ATOM 2420 O O . LEU B 1 112 ? -0.505 -0.22 10.695 1 98.75 112 LEU B O 1
ATOM 2424 N N . THR B 1 113 ? -0.38 -2.318 10.195 1 98.81 113 THR B N 1
ATOM 2425 C CA . THR B 1 113 ? 1.013 -2.402 9.766 1 98.81 113 THR B CA 1
ATOM 2426 C C . THR B 1 113 ? 1.122 -3.076 8.406 1 98.81 113 THR B C 1
ATOM 2428 O O . THR B 1 113 ? 0.605 -4.18 8.203 1 98.81 113 THR B O 1
ATOM 2431 N N . MET B 1 114 ? 1.748 -2.406 7.441 1 98.88 114 MET B N 1
ATOM 2432 C CA . MET B 1 114 ? 1.763 -2.93 6.078 1 98.88 114 MET B CA 1
ATOM 2433 C C . MET B 1 114 ? 3.158 -2.828 5.473 1 98.88 114 MET B C 1
ATOM 2435 O O . MET B 1 114 ? 3.912 -1.909 5.793 1 98.88 114 MET B O 1
ATOM 2439 N N . HIS B 1 115 ? 3.449 -3.723 4.633 1 98.88 115 HIS B N 1
ATOM 2440 C CA . HIS B 1 115 ? 4.617 -3.645 3.76 1 98.88 115 HIS B CA 1
ATOM 2441 C C . HIS B 1 115 ? 4.23 -3.166 2.363 1 98.88 115 HIS B C 1
ATOM 2443 O O . HIS B 1 115 ? 3.391 -3.781 1.703 1 98.88 115 HIS B O 1
ATOM 2449 N N . LEU B 1 116 ? 4.738 -2.107 1.817 1 98.56 116 LEU B N 1
ATOM 2450 C CA . LEU B 1 116 ? 4.199 -1.357 0.688 1 98.56 116 LEU B CA 1
ATOM 2451 C C . LEU B 1 116 ? 4.621 -1.988 -0.635 1 98.56 116 LEU B C 1
ATOM 2453 O O . LEU B 1 116 ? 3.852 -1.99 -1.6 1 98.56 116 LEU B O 1
ATOM 2457 N N . SER B 1 117 ? 5.766 -2.467 -0.876 1 98.06 117 SER B N 1
ATOM 2458 C CA . SER B 1 117 ? 6.301 -3.139 -2.057 1 98.06 117 SER B CA 1
ATOM 2459 C C . S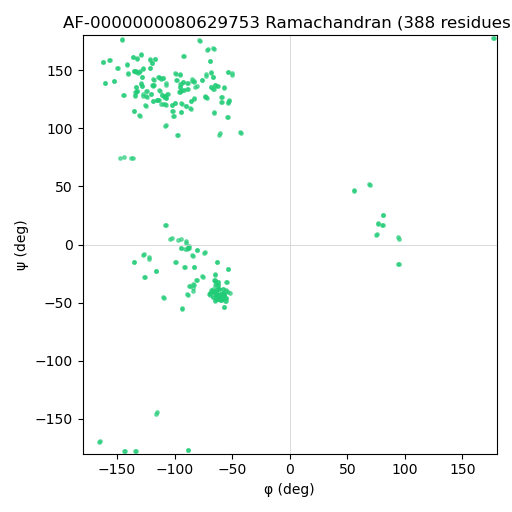ER B 1 117 ? 7.281 -4.242 -1.667 1 98.06 117 SER B C 1
ATOM 2461 O O . SER B 1 117 ? 8.477 -4.141 -1.947 1 98.06 117 SER B O 1
ATOM 2463 N N . ASN B 1 118 ? 6.73 -5.305 -1.204 1 98.12 118 ASN B N 1
ATOM 2464 C CA . ASN B 1 118 ? 7.527 -6.234 -0.41 1 98.12 118 ASN B CA 1
ATOM 2465 C C . ASN B 1 118 ? 8.367 -7.148 -1.296 1 98.12 118 ASN B C 1
ATOM 2467 O O . ASN B 1 118 ? 9.156 -7.949 -0.794 1 98.12 118 ASN B O 1
ATOM 2471 N N . SER B 1 119 ? 8.203 -7.055 -2.631 1 97.06 119 SER B N 1
ATOM 2472 C CA . SER B 1 119 ? 9.07 -7.82 -3.521 1 97.06 119 SER B CA 1
ATOM 2473 C C . SER B 1 119 ? 10.391 -7.094 -3.758 1 97.06 119 SER B C 1
ATOM 2475 O O . SER B 1 119 ? 11.375 -7.703 -4.188 1 97.06 119 SER B O 1
ATOM 2477 N N . ILE B 1 120 ? 10.406 -5.719 -3.484 1 98.06 120 ILE B N 1
ATOM 2478 C CA . ILE B 1 120 ? 11.609 -4.996 -3.883 1 98.06 120 ILE B CA 1
ATOM 2479 C C . ILE B 1 120 ? 12.047 -4.066 -2.756 1 98.06 120 ILE B C 1
ATOM 2481 O O . ILE B 1 120 ? 13.156 -3.518 -2.791 1 98.06 120 ILE B O 1
ATOM 2485 N N . THR B 1 121 ? 11.211 -3.797 -1.787 1 98.62 121 THR B N 1
ATOM 2486 C CA . THR B 1 121 ? 11.562 -2.9 -0.689 1 98.62 121 THR B CA 1
ATOM 2487 C C . THR B 1 121 ? 11.266 -3.557 0.657 1 98.62 121 THR B C 1
ATOM 2489 O O . THR B 1 121 ? 10.57 -4.57 0.723 1 98.62 121 THR B O 1
ATOM 2492 N N . ASP B 1 122 ? 11.859 -2.977 1.699 1 98.5 122 ASP B N 1
ATOM 2493 C CA . ASP B 1 122 ? 11.5 -3.354 3.064 1 98.5 122 ASP B CA 1
ATOM 2494 C C . ASP B 1 122 ? 10.703 -2.248 3.748 1 98.5 122 ASP B C 1
ATOM 2496 O O . ASP B 1 122 ? 10.648 -2.182 4.977 1 98.5 122 ASP B O 1
ATOM 2500 N N . GLU B 1 123 ? 10.164 -1.324 2.973 1 98.56 123 GLU B N 1
ATOM 2501 C CA . GLU B 1 123 ? 9.391 -0.214 3.523 1 98.56 123 GLU B CA 1
ATOM 2502 C C . GLU B 1 123 ? 8.18 -0.718 4.309 1 98.56 123 GLU B C 1
ATOM 2504 O O . GLU B 1 123 ? 7.402 -1.53 3.807 1 98.56 123 GLU B O 1
ATOM 2509 N N . THR B 1 124 ? 8.07 -0.26 5.527 1 98.69 124 THR B N 1
ATOM 2510 C CA . THR B 1 124 ? 6.992 -0.638 6.438 1 98.69 124 THR B CA 1
ATOM 2511 C C . THR B 1 124 ? 6.191 0.588 6.867 1 98.69 124 THR B C 1
ATOM 2513 O O . THR B 1 124 ? 6.766 1.608 7.254 1 98.69 124 THR B O 1
ATOM 2516 N N . ALA B 1 125 ? 4.895 0.513 6.754 1 98.88 125 ALA B N 1
ATOM 2517 C CA . ALA B 1 125 ? 3.99 1.577 7.176 1 98.88 125 ALA B CA 1
ATOM 2518 C C . ALA B 1 125 ? 3.256 1.194 8.461 1 98.88 125 ALA B C 1
ATOM 2520 O O . ALA B 1 125 ? 2.727 0.086 8.57 1 98.88 125 ALA B O 1
ATOM 2521 N N . HIS B 1 126 ? 3.285 2.023 9.383 1 98.94 126 HIS B N 1
ATOM 2522 C CA . HIS B 1 126 ? 2.467 1.938 10.586 1 98.94 126 HIS B CA 1
ATOM 2523 C C . HIS B 1 126 ? 1.371 2.998 10.586 1 98.94 126 HIS B C 1
ATOM 2525 O O . HIS B 1 126 ? 1.656 4.191 10.453 1 98.94 126 HIS B O 1
ATOM 2531 N N . CYS B 1 127 ? 0.148 2.584 10.773 1 98.88 127 CYS B N 1
ATOM 2532 C CA . CYS B 1 127 ? -0.998 3.473 10.609 1 98.88 127 CYS B CA 1
ATOM 2533 C C . CYS B 1 127 ? -1.809 3.559 11.898 1 98.88 127 CYS B C 1
ATOM 2535 O O . CYS B 1 127 ? -1.902 2.582 12.648 1 98.88 127 CYS B O 1
ATOM 2537 N N . PHE B 1 128 ? -2.465 4.699 12.078 1 98.94 128 PHE B N 1
ATOM 2538 C CA . PHE B 1 128 ? -3.197 4.957 13.312 1 98.94 128 PHE B CA 1
ATOM 2539 C C . PHE B 1 128 ? -4.512 5.672 13.023 1 98.94 128 PHE B C 1
ATOM 2541 O O . PHE B 1 128 ? -4.609 6.434 12.062 1 98.94 128 PHE B O 1
ATOM 2548 N N . LEU B 1 129 ? -5.465 5.398 13.797 1 98.94 129 LEU B N 1
ATOM 2549 C CA . LEU B 1 129 ? -6.652 6.234 13.953 1 98.94 129 LEU B CA 1
ATOM 2550 C C . LEU B 1 129 ? -6.492 7.184 15.141 1 98.94 129 LEU B C 1
ATOM 2552 O O . LEU B 1 129 ? -6.012 6.781 16.203 1 98.94 129 LEU B O 1
ATOM 2556 N N . ALA B 1 130 ? -6.785 8.43 14.93 1 98.94 130 ALA B N 1
ATOM 2557 C CA . ALA B 1 130 ? -6.676 9.422 15.992 1 98.94 130 ALA B CA 1
ATOM 2558 C C . ALA B 1 130 ? -7.965 10.227 16.141 1 98.94 130 ALA B C 1
ATOM 2560 O O . ALA B 1 130 ? -8.578 10.609 15.133 1 98.94 130 ALA B O 1
ATOM 2561 N N . TRP B 1 131 ? -8.438 10.469 17.359 1 98.75 131 TRP B N 1
ATOM 2562 C CA . TRP B 1 131 ? -9.625 11.289 17.594 1 98.75 131 TRP B CA 1
ATOM 2563 C C . TRP B 1 131 ? -9.492 12.078 18.891 1 98.75 131 TRP B C 1
ATOM 2565 O O . TRP B 1 131 ? -8.531 11.906 19.641 1 98.75 131 TRP B O 1
ATOM 2575 N N . GLY B 1 132 ? -10.484 12.945 19.203 1 98.44 132 GLY B N 1
ATOM 2576 C CA . GLY B 1 132 ? -10.258 13.969 20.203 1 98.44 132 GLY B CA 1
ATOM 2577 C C . GLY B 1 132 ? -9.297 15.047 19.75 1 98.44 132 GLY B C 1
ATOM 2578 O O . GLY B 1 132 ? -8.328 15.359 20.453 1 98.44 132 GLY B O 1
ATOM 2579 N N . ILE B 1 133 ? -9.531 15.617 18.594 1 98.56 133 ILE B N 1
ATOM 2580 C CA . ILE B 1 133 ? -8.625 16.484 17.844 1 98.56 133 ILE B CA 1
ATOM 2581 C C . ILE B 1 133 ? -8.68 17.906 18.406 1 98.56 133 ILE B C 1
ATOM 2583 O O . ILE B 1 133 ? -9.758 18.406 18.703 1 98.56 133 ILE B O 1
ATOM 2587 N N . GLU B 1 134 ? -7.57 18.484 18.547 1 98.31 134 GLU B N 1
ATOM 2588 C CA . GLU B 1 134 ? -7.406 19.906 18.812 1 98.31 134 GLU B CA 1
ATOM 2589 C C . GLU B 1 134 ? -6.602 20.578 17.703 1 98.31 134 GLU B C 1
ATOM 2591 O O . GLU B 1 134 ? -5.586 20.047 17.25 1 98.31 134 GLU B O 1
ATOM 2596 N N . GLN B 1 135 ? -7.105 21.734 17.344 1 97.19 135 GLN B N 1
ATOM 2597 C CA . GLN B 1 135 ? -6.473 22.438 16.219 1 97.19 135 GLN B CA 1
ATOM 2598 C C . GLN B 1 135 ? -5.438 23.438 16.734 1 97.19 135 GLN B C 1
ATOM 2600 O O . GLN B 1 135 ? -5.742 24.281 17.562 1 97.19 135 GLN B O 1
ATOM 2605 N N . GLY B 1 136 ? -4.25 23.266 16.297 1 96.19 136 GLY B N 1
ATOM 2606 C CA . GLY B 1 136 ? -3.186 24.234 16.469 1 96.19 136 GLY B CA 1
ATOM 2607 C C . GLY B 1 136 ? -2.676 24.797 15.164 1 96.19 136 GLY B C 1
ATOM 2608 O O . GLY B 1 136 ? -3.461 25.078 14.258 1 96.19 136 GLY B O 1
ATOM 2609 N N . GLN B 1 137 ? -1.392 25.062 15.141 1 94.56 137 GLN B N 1
ATOM 2610 C CA . GLN B 1 137 ? -0.788 25.656 13.953 1 94.56 137 GLN B CA 1
ATOM 2611 C C . GLN B 1 137 ? 0.078 24.641 13.211 1 94.56 137 GLN B C 1
ATOM 2613 O O . GLN B 1 137 ? 0.921 23.969 13.82 1 94.56 137 GLN B O 1
ATOM 2618 N N . ALA B 1 138 ? -0.248 24.547 11.883 1 92.75 138 ALA B N 1
ATOM 2619 C CA . ALA B 1 138 ? 0.572 23.672 11.055 1 92.75 138 ALA B CA 1
ATOM 2620 C C . ALA B 1 138 ? 1.95 24.281 10.805 1 92.75 138 ALA B C 1
ATOM 2622 O O . ALA B 1 138 ? 2.102 25.5 10.781 1 92.75 138 ALA B O 1
ATOM 2623 N N . GLU B 1 139 ? 2.971 23.469 10.703 1 91.25 139 GLU B N 1
ATOM 2624 C CA . GLU B 1 139 ? 4.332 23.875 10.359 1 91.25 139 GLU B CA 1
ATOM 2625 C C . GLU B 1 139 ? 4.961 22.891 9.375 1 91.25 139 GLU B C 1
ATOM 2627 O O . GLU B 1 139 ? 5.891 22.172 9.727 1 91.25 139 GLU B O 1
ATOM 2632 N N . PRO B 1 140 ? 4.492 23.016 8.18 1 87.38 140 PRO B N 1
ATOM 2633 C CA . PRO B 1 140 ? 5.035 22.062 7.199 1 87.38 140 PRO B CA 1
ATOM 2634 C C . PRO B 1 140 ? 6.504 22.328 6.879 1 87.38 140 PRO B C 1
ATOM 2636 O O . PRO B 1 140 ? 7.008 23.422 7.113 1 87.38 140 PRO B O 1
ATOM 2639 N N . GLU B 1 141 ? 7.176 21.297 6.383 1 86.38 141 GLU B N 1
ATOM 2640 C CA . GLU B 1 141 ? 8.578 21.391 5.996 1 86.38 141 GLU B CA 1
ATOM 2641 C C . GLU B 1 141 ? 8.75 22.219 4.727 1 86.38 141 GLU B C 1
ATOM 2643 O O . GLU B 1 141 ? 7.777 22.469 4.008 1 86.38 141 GLU B O 1
ATOM 2648 N N . GLU B 1 142 ? 9.945 22.547 4.469 1 82.94 142 GLU B N 1
ATOM 2649 C CA . GLU B 1 142 ? 10.281 23.391 3.33 1 82.94 142 GLU B CA 1
ATOM 2650 C C . GLU B 1 142 ? 9.953 22.703 2.012 1 82.94 142 GLU B C 1
ATOM 2652 O O . GLU B 1 142 ? 9.719 23.359 0.997 1 82.94 142 GLU B O 1
ATOM 2657 N N . THR B 1 143 ? 9.93 21.438 2.029 1 88 143 THR B N 1
ATOM 2658 C CA . THR B 1 143 ? 9.719 20.688 0.8 1 88 143 THR B CA 1
ATOM 2659 C C . THR B 1 143 ? 8.234 20.422 0.574 1 88 143 THR B C 1
ATOM 2661 O O . THR B 1 143 ? 7.844 19.906 -0.476 1 88 143 THR B O 1
ATOM 2664 N N . GLU B 1 144 ? 7.441 20.797 1.484 1 89.5 144 GLU B N 1
ATOM 2665 C CA . GLU B 1 144 ? 6.031 20.438 1.423 1 89.5 144 GLU B CA 1
ATOM 2666 C C . GLU B 1 144 ? 5.16 21.625 1.071 1 89.5 144 GLU B C 1
ATOM 2668 O O . GLU B 1 144 ? 5.191 22.656 1.761 1 89.5 144 GLU B O 1
ATOM 2673 N N . VAL B 1 145 ? 4.418 21.562 -0.017 1 93.88 145 VAL B N 1
ATOM 2674 C CA . VAL B 1 145 ? 3.303 22.438 -0.355 1 93.88 145 VAL B CA 1
ATOM 2675 C C . VAL B 1 145 ? 1.986 21.672 -0.218 1 93.88 145 VAL B C 1
ATOM 2677 O O . VAL B 1 145 ? 1.614 20.891 -1.104 1 93.88 145 VAL B O 1
ATOM 2680 N N . LEU B 1 146 ? 1.327 21.938 0.875 1 95.5 146 LEU B N 1
ATOM 2681 C CA . LEU B 1 146 ? 0.199 21.094 1.245 1 95.5 146 LEU B CA 1
ATOM 2682 C C . LEU B 1 146 ? -1.112 21.875 1.169 1 95.5 146 LEU B C 1
ATOM 2684 O O . LEU B 1 146 ? -1.146 23.062 1.458 1 95.5 146 LEU B O 1
ATOM 2688 N N . GLN B 1 147 ? -2.104 21.219 0.774 1 96 147 GLN B N 1
ATOM 2689 C CA . GLN B 1 147 ? -3.484 21.656 0.97 1 96 147 GLN B CA 1
ATOM 2690 C C . GLN B 1 147 ? -4.215 20.734 1.944 1 96 147 GLN B C 1
ATOM 2692 O O . GLN B 1 147 ? -4.004 19.516 1.939 1 96 147 GLN B O 1
ATOM 2697 N N . LEU B 1 148 ? -5.043 21.375 2.721 1 97.25 148 LEU B N 1
ATOM 2698 C CA . LEU B 1 148 ? -5.84 20.594 3.658 1 97.25 148 LEU B CA 1
ATOM 2699 C C . LEU B 1 148 ? -7.309 20.594 3.258 1 97.25 148 LEU B C 1
ATOM 2701 O O . LEU B 1 148 ? -7.824 21.609 2.775 1 97.25 148 LEU B O 1
ATOM 2705 N N . ARG B 1 149 ? -7.953 19.516 3.455 1 97.69 149 ARG B N 1
ATOM 2706 C CA . ARG B 1 149 ? -9.398 19.359 3.318 1 97.69 149 ARG B CA 1
ATOM 2707 C C . ARG B 1 149 ? -9.984 18.594 4.5 1 97.69 149 ARG B C 1
ATOM 2709 O O . ARG B 1 149 ? -9.438 17.562 4.91 1 97.69 149 ARG B O 1
ATOM 2716 N N . HIS B 1 150 ? -10.953 19.172 5.051 1 98.38 150 HIS B N 1
ATOM 2717 C CA . HIS B 1 150 ? -11.75 18.469 6.047 1 98.38 150 HIS B CA 1
ATOM 2718 C C . HIS B 1 150 ? -13.07 17.984 5.449 1 98.38 150 HIS B C 1
ATOM 2720 O O . HIS B 1 150 ? -13.922 18.797 5.074 1 98.38 150 HIS B O 1
ATOM 2726 N N . VAL B 1 151 ? -13.258 16.719 5.363 1 98.69 151 VAL B N 1
ATOM 2727 C CA . VAL B 1 151 ? -14.453 16.172 4.742 1 98.69 151 VAL B CA 1
ATOM 2728 C C . VAL B 1 151 ? -15.078 15.117 5.66 1 98.69 151 VAL B C 1
ATOM 2730 O O . VAL B 1 151 ? -14.383 14.484 6.453 1 98.69 151 VAL B O 1
ATOM 2733 N N . PRO B 1 152 ? -16.438 14.984 5.609 1 98.75 152 PRO B N 1
ATOM 2734 C CA . PRO B 1 152 ? -17 13.844 6.332 1 98.75 152 PRO B CA 1
ATOM 2735 C C . PRO B 1 152 ? -16.312 12.523 5.996 1 98.75 152 PRO B C 1
ATOM 2737 O O . PRO B 1 152 ? -15.898 12.312 4.855 1 98.75 152 PRO B O 1
ATOM 2740 N N . PHE B 1 153 ? -16.234 11.641 6.949 1 98.81 153 PHE B N 1
ATOM 2741 C CA . PHE B 1 153 ? -15.578 10.359 6.699 1 98.81 153 PHE B CA 1
ATOM 2742 C C . PHE B 1 153 ? -16.188 9.672 5.48 1 98.81 153 PHE B C 1
ATOM 2744 O O . PHE B 1 153 ? -15.461 9.109 4.656 1 98.81 153 PHE B O 1
ATOM 2751 N N . ALA B 1 154 ? -17.484 9.75 5.375 1 98.62 154 ALA B N 1
ATOM 2752 C CA . ALA B 1 154 ? -18.188 9.109 4.262 1 98.62 154 ALA B CA 1
ATOM 2753 C C . ALA B 1 154 ? -17.672 9.633 2.922 1 98.62 154 ALA B C 1
ATOM 2755 O O . ALA B 1 154 ? -17.578 8.883 1.948 1 98.62 154 ALA B O 1
ATOM 2756 N N . GLU B 1 155 ? -17.391 10.891 2.881 1 98.81 155 GLU B N 1
ATOM 2757 C CA . GLU B 1 155 ? -16.859 11.469 1.645 1 98.81 155 GLU B CA 1
ATOM 2758 C C . GLU B 1 155 ? -15.445 10.977 1.361 1 98.81 155 GLU B C 1
ATOM 2760 O O . GLU B 1 155 ? -15.109 10.672 0.216 1 98.81 155 GLU B O 1
ATOM 2765 N N . ALA B 1 156 ? -14.57 10.922 2.359 1 98.88 156 ALA B N 1
ATOM 2766 C CA . ALA B 1 156 ? -13.234 10.367 2.172 1 98.88 156 ALA B CA 1
ATOM 2767 C C . ALA B 1 156 ? -13.297 8.93 1.649 1 98.88 156 ALA B C 1
ATOM 2769 O O . ALA B 1 156 ? -12.562 8.562 0.734 1 98.88 156 ALA B O 1
ATOM 2770 N N . TYR B 1 157 ? -14.203 8.164 2.252 1 98.88 157 TYR B N 1
ATOM 2771 C CA . TYR B 1 157 ? -14.422 6.793 1.806 1 98.88 157 TYR B CA 1
ATOM 2772 C C . TYR B 1 157 ? -14.891 6.758 0.359 1 98.88 157 TYR B C 1
ATOM 2774 O O . TYR B 1 157 ? -14.414 5.953 -0.44 1 98.88 157 TYR B O 1
ATOM 2782 N N . ALA B 1 158 ? -15.812 7.629 -0.009 1 98.81 158 ALA B N 1
ATOM 2783 C CA . ALA B 1 158 ? -16.312 7.723 -1.379 1 98.81 158 ALA B CA 1
ATOM 2784 C C . ALA B 1 158 ? -15.188 8.094 -2.346 1 98.81 158 ALA B C 1
ATOM 2786 O O . ALA B 1 158 ? -15.156 7.613 -3.484 1 98.81 158 ALA B O 1
ATOM 2787 N N . MET B 1 159 ? -14.312 8.945 -1.935 1 98.88 159 MET B N 1
ATOM 2788 C CA . MET B 1 159 ? -13.172 9.344 -2.76 1 98.88 159 MET B CA 1
ATOM 2789 C C . MET B 1 159 ? -12.266 8.148 -3.051 1 98.88 159 MET B C 1
ATOM 2791 O O . MET B 1 159 ? -11.703 8.039 -4.141 1 98.88 159 MET B O 1
ATOM 2795 N N . VAL B 1 160 ? -12.078 7.254 -2.047 1 98.88 160 VAL B N 1
ATOM 2796 C CA . VAL B 1 160 ? -11.344 6.012 -2.277 1 98.88 160 VAL B CA 1
ATOM 2797 C C . VAL B 1 160 ? -12.062 5.176 -3.334 1 98.88 160 VAL B C 1
ATOM 2799 O O . VAL B 1 160 ? -11.445 4.711 -4.297 1 98.88 160 VAL B O 1
ATOM 2802 N N . LYS B 1 161 ? -13.359 5.047 -3.227 1 98.5 161 LYS B N 1
ATOM 2803 C CA . LYS B 1 161 ? -14.164 4.242 -4.141 1 98.5 161 LYS B CA 1
ATOM 2804 C C . LYS B 1 161 ? -14.078 4.777 -5.566 1 98.5 161 LYS B C 1
ATOM 2806 O O . LYS B 1 161 ? -14.055 4.004 -6.527 1 98.5 161 LYS B O 1
ATOM 2811 N N . ARG B 1 162 ? -13.992 6.062 -5.652 1 98.31 162 ARG B N 1
ATOM 2812 C CA . ARG B 1 162 ? -14 6.699 -6.965 1 98.31 162 ARG B CA 1
ATOM 2813 C C . ARG B 1 162 ? -12.594 6.793 -7.539 1 98.31 162 ARG B C 1
ATOM 2815 O O . ARG B 1 162 ? -12.398 7.336 -8.633 1 98.31 162 ARG B O 1
ATOM 2822 N N . GLY B 1 163 ? -11.609 6.355 -6.848 1 98.38 163 GLY B N 1
ATOM 2823 C CA . GLY B 1 163 ? -10.242 6.398 -7.34 1 98.38 163 GLY B CA 1
ATOM 2824 C C . GLY B 1 163 ? -9.625 7.781 -7.258 1 98.38 163 GLY B C 1
ATOM 2825 O O . GLY B 1 163 ? -8.641 8.07 -7.945 1 98.38 163 GLY B O 1
ATOM 2826 N N . GLU B 1 164 ? -10.195 8.695 -6.465 1 98.69 164 GLU B N 1
ATOM 2827 C CA . GLU B 1 164 ? -9.633 10.023 -6.246 1 98.69 164 GLU B CA 1
ATOM 2828 C C . GLU B 1 164 ? -8.508 9.992 -5.215 1 98.69 164 GLU B C 1
ATOM 2830 O O . GLU B 1 164 ? -7.625 10.844 -5.227 1 98.69 164 GLU B O 1
ATOM 2835 N N . ILE B 1 165 ? -8.555 9.117 -4.281 1 98.88 165 ILE B N 1
ATOM 2836 C CA . ILE B 1 165 ? -7.453 8.781 -3.387 1 98.88 165 ILE B CA 1
ATOM 2837 C C . ILE B 1 165 ? -6.812 7.469 -3.832 1 98.88 165 ILE B C 1
ATOM 2839 O O . ILE B 1 165 ? -7.477 6.434 -3.895 1 98.88 165 ILE B O 1
ATOM 2843 N N . THR B 1 166 ? -5.512 7.539 -4.164 1 98.88 166 THR B N 1
ATOM 2844 C CA . THR B 1 166 ? -4.859 6.363 -4.734 1 98.88 166 THR B CA 1
ATOM 2845 C C . THR B 1 166 ? -3.598 6.012 -3.955 1 98.88 166 THR B C 1
ATOM 2847 O O . THR B 1 166 ? -2.969 4.984 -4.211 1 98.88 166 THR B O 1
ATOM 2850 N N . ASP B 1 167 ? -3.174 6.855 -3.025 1 98.88 167 ASP B N 1
ATOM 2851 C CA . ASP B 1 167 ? -2.086 6.5 -2.119 1 98.88 167 ASP B CA 1
ATOM 2852 C C . ASP B 1 167 ? -2.432 5.254 -1.311 1 98.88 167 ASP B C 1
ATOM 2854 O O . ASP B 1 167 ? -3.424 5.234 -0.581 1 98.88 167 ASP B O 1
ATOM 2858 N N . ALA B 1 168 ? -1.64 4.262 -1.386 1 98.94 168 ALA B N 1
ATOM 2859 C CA . ALA B 1 168 ? -1.97 2.953 -0.831 1 98.94 168 ALA B CA 1
ATOM 2860 C C . ALA B 1 168 ? -2.209 3.039 0.673 1 98.94 168 ALA B C 1
ATOM 2862 O O . ALA B 1 168 ? -3.098 2.369 1.206 1 98.94 168 ALA B O 1
ATOM 2863 N N . ILE B 1 169 ? -1.368 3.779 1.395 1 98.94 169 ILE B N 1
ATOM 2864 C CA . ILE B 1 169 ? -1.523 3.922 2.838 1 98.94 169 ILE B CA 1
ATOM 2865 C C . ILE B 1 169 ? -2.885 4.535 3.152 1 98.94 169 ILE B C 1
ATOM 2867 O O . ILE B 1 169 ? -3.641 4.004 3.967 1 98.94 169 ILE B O 1
ATOM 2871 N N . ALA B 1 170 ? -3.221 5.602 2.451 1 98.94 170 ALA B N 1
ATOM 2872 C CA . ALA B 1 170 ? -4.5 6.27 2.67 1 98.94 170 ALA B CA 1
ATOM 2873 C C . ALA B 1 170 ? -5.668 5.344 2.324 1 98.94 170 ALA B C 1
ATOM 2875 O O . ALA B 1 170 ? -6.633 5.246 3.082 1 98.94 170 ALA B O 1
ATOM 2876 N N . VAL B 1 171 ? -5.57 4.691 1.195 1 99 171 VAL B N 1
ATOM 2877 C CA . VAL B 1 171 ? -6.621 3.789 0.739 1 99 171 VAL B CA 1
ATOM 2878 C C . VAL B 1 171 ? -6.867 2.711 1.792 1 99 171 VAL B C 1
ATOM 2880 O O . VAL B 1 171 ? -7.992 2.553 2.273 1 99 171 VAL B O 1
ATOM 2883 N N . ALA B 1 172 ? -5.836 2.016 2.201 1 98.94 172 ALA B N 1
ATOM 2884 C CA . ALA B 1 172 ? -5.969 0.903 3.139 1 98.94 172 ALA B CA 1
ATOM 2885 C C . ALA B 1 172 ? -6.5 1.384 4.484 1 98.94 172 ALA B C 1
ATOM 2887 O O . ALA B 1 172 ? -7.355 0.732 5.09 1 98.94 172 ALA B O 1
ATOM 2888 N N . CYS B 1 173 ? -6.016 2.496 4.969 1 99 173 CYS B N 1
ATOM 2889 C CA . CYS B 1 173 ? -6.391 2.996 6.285 1 99 173 CYS B CA 1
ATOM 2890 C C . CYS B 1 173 ? -7.859 3.4 6.316 1 99 173 CYS B C 1
ATOM 2892 O O . CYS B 1 173 ? -8.57 3.092 7.27 1 99 173 CYS B O 1
ATOM 2894 N N . LEU B 1 174 ? -8.297 4.113 5.277 1 98.94 174 LEU B N 1
ATOM 2895 C CA . LEU B 1 174 ? -9.688 4.551 5.238 1 98.94 174 LEU B CA 1
ATOM 2896 C C . LEU B 1 174 ? -10.625 3.354 5.133 1 98.94 174 LEU B C 1
ATOM 2898 O O . LEU B 1 174 ? -11.672 3.32 5.781 1 98.94 174 LEU B O 1
ATOM 2902 N N . LEU B 1 175 ? -10.25 2.361 4.32 1 98.94 175 LEU B N 1
ATOM 2903 C CA . LEU B 1 175 ? -11.023 1.13 4.242 1 98.94 175 LEU B CA 1
ATOM 2904 C C . LEU B 1 175 ? -11.062 0.423 5.594 1 98.94 175 LEU B C 1
ATOM 2906 O O . LEU B 1 175 ? -12.125 -0.013 6.043 1 98.94 175 LEU B O 1
ATOM 2910 N N . ARG B 1 176 ? -9.922 0.339 6.242 1 98.94 176 ARG B N 1
ATOM 2911 C CA . ARG B 1 176 ? -9.805 -0.34 7.531 1 98.94 176 ARG B CA 1
ATOM 2912 C C . ARG B 1 176 ? -10.672 0.331 8.586 1 98.94 176 ARG B C 1
ATOM 2914 O O . ARG B 1 176 ? -11.383 -0.345 9.336 1 98.94 176 ARG B O 1
ATOM 2921 N N . VAL B 1 177 ? -10.617 1.633 8.656 1 98.94 177 VAL B N 1
ATOM 2922 C CA . VAL B 1 177 ? -11.359 2.373 9.672 1 98.94 177 VAL B CA 1
ATOM 2923 C C . VAL B 1 177 ? -12.859 2.158 9.469 1 98.94 177 VAL B C 1
ATOM 2925 O O . VAL B 1 177 ? -13.602 1.96 10.438 1 98.94 177 VAL B O 1
ATOM 2928 N N . ARG B 1 178 ? -13.312 2.223 8.211 1 98.88 178 ARG B N 1
ATOM 2929 C CA . ARG B 1 178 ? -14.727 1.964 7.941 1 98.88 178 ARG B CA 1
ATOM 2930 C C . ARG B 1 178 ? -15.133 0.582 8.445 1 98.88 178 ARG B C 1
ATOM 2932 O O . ARG B 1 178 ? -16.172 0.432 9.094 1 98.88 178 ARG B O 1
ATOM 2939 N N . LEU B 1 179 ? -14.352 -0.371 8.164 1 98.88 179 LEU B N 1
ATOM 2940 C CA . LEU B 1 179 ? -14.672 -1.74 8.547 1 98.88 179 LEU B CA 1
ATOM 2941 C C . LEU B 1 179 ? -14.633 -1.903 10.062 1 98.88 179 LEU B C 1
ATOM 2943 O O . LEU B 1 179 ? -15.445 -2.637 10.633 1 98.88 179 LEU B O 1
ATOM 2947 N N . MET B 1 180 ? -13.656 -1.279 10.734 1 98.88 180 MET B N 1
ATOM 2948 C CA . MET B 1 180 ? -13.602 -1.332 12.188 1 98.88 180 MET B CA 1
ATOM 2949 C C . MET B 1 180 ? -14.883 -0.768 12.797 1 98.88 180 MET B C 1
ATOM 2951 O O . MET B 1 180 ? -15.383 -1.292 13.797 1 98.88 180 MET B O 1
ATOM 2955 N N . ALA B 1 181 ? -15.359 0.307 12.234 1 98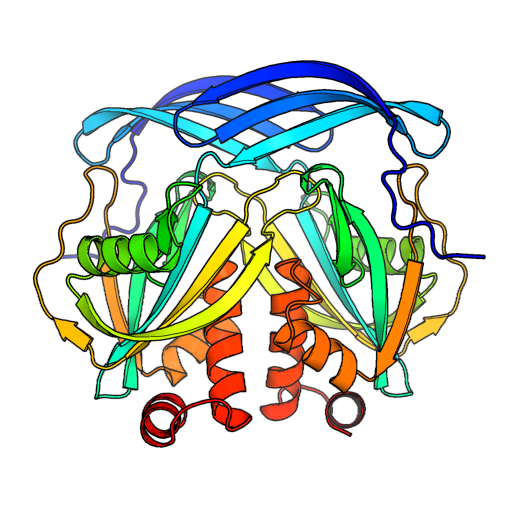.81 181 ALA B N 1
ATOM 2956 C CA . ALA B 1 181 ? -16.609 0.887 12.703 1 98.81 181 ALA B CA 1
ATOM 2957 C C . ALA B 1 181 ? -17.781 -0.077 12.492 1 98.81 181 ALA B C 1
ATOM 2959 O O . ALA B 1 181 ? -18.578 -0.295 13.398 1 98.81 181 ALA B O 1
ATOM 2960 N N . LEU B 1 182 ? -17.859 -0.644 11.312 1 98.5 182 LEU B N 1
ATOM 2961 C CA . LEU B 1 182 ? -18.938 -1.551 10.961 1 98.5 182 LEU B CA 1
ATOM 2962 C C . LEU B 1 182 ? -18.891 -2.812 11.82 1 98.5 182 LEU B C 1
ATOM 2964 O O . LEU B 1 182 ? -19.938 -3.365 12.18 1 98.5 182 LEU B O 1
ATOM 2968 N N . ASP B 1 183 ? -17.703 -3.271 12.172 1 98.19 183 ASP B N 1
ATOM 2969 C CA . ASP B 1 183 ? -17.516 -4.527 12.891 1 98.19 183 ASP B CA 1
ATOM 2970 C C . ASP B 1 183 ? -17.672 -4.332 14.398 1 98.19 183 ASP B C 1
ATOM 2972 O O . ASP B 1 183 ? -17.656 -5.297 15.164 1 98.19 183 ASP B O 1
ATOM 2976 N N . GLY B 1 184 ? -17.766 -3.084 14.836 1 97.62 184 GLY B N 1
ATOM 2977 C CA . GLY B 1 184 ? -17.906 -2.805 16.25 1 97.62 184 GLY B CA 1
ATOM 2978 C C . GLY B 1 184 ? -16.578 -2.852 17 1 97.62 184 GLY B C 1
ATOM 2979 O O . GLY B 1 184 ? -16.547 -3.133 18.203 1 97.62 184 GLY B O 1
ATOM 2980 N N . ASP B 1 185 ? -15.477 -2.609 16.266 1 98.25 185 ASP B N 1
ATOM 2981 C CA . ASP B 1 185 ? -14.148 -2.688 16.859 1 98.25 185 ASP B CA 1
ATOM 2982 C C . ASP B 1 185 ? -13.719 -1.337 17.422 1 98.25 185 ASP B C 1
ATOM 2984 O O . ASP B 1 185 ? -12.586 -1.185 17.891 1 98.25 185 ASP B O 1
ATOM 2988 N N . LEU B 1 186 ? -14.539 -0.282 17.391 1 98.56 186 LEU B N 1
ATOM 2989 C CA . LEU B 1 186 ? -14.234 1.063 17.859 1 98.56 186 LEU B CA 1
ATOM 2990 C C . LEU B 1 186 ? -15.188 1.482 18.969 1 98.56 186 LEU B C 1
ATOM 2992 O O . LEU B 1 186 ? -16.281 0.939 19.094 1 98.56 186 LEU B O 1
ATOM 2996 N N . PRO B 1 187 ? -14.719 2.457 19.828 1 97.88 187 PRO B N 1
ATOM 2997 C CA . PRO B 1 187 ? -15.672 3.016 20.781 1 97.88 187 PRO B CA 1
ATOM 2998 C C . PRO B 1 187 ? -16.938 3.551 20.109 1 97.88 187 PRO B C 1
ATOM 3000 O O . PRO B 1 187 ? -16.875 4.043 18.984 1 97.88 187 PRO B O 1
ATOM 3003 N N . GLU B 1 188 ? -18.031 3.482 20.797 1 97.5 188 GLU B N 1
ATOM 3004 C CA . GLU B 1 188 ? -19.328 3.846 20.234 1 97.5 188 GLU B CA 1
ATOM 3005 C C . GLU B 1 188 ? -19.328 5.281 19.719 1 97.5 188 GLU B C 1
ATOM 3007 O O . GLU B 1 188 ? -19.891 5.562 18.656 1 97.5 188 GLU B O 1
ATOM 3012 N N . ASP B 1 189 ? -18.781 6.137 20.422 1 96.56 189 ASP B N 1
ATOM 3013 C CA . ASP B 1 189 ? -18.766 7.539 20.031 1 96.56 189 ASP B CA 1
ATOM 3014 C C . ASP B 1 189 ? -17.984 7.734 18.734 1 96.56 189 ASP B C 1
ATOM 3016 O O . ASP B 1 189 ? -18.391 8.508 17.859 1 96.56 189 ASP B O 1
ATOM 3020 N N . VAL B 1 190 ? -16.875 7.012 18.578 1 97.88 190 VAL B N 1
ATOM 3021 C CA . VAL B 1 190 ? -16.062 7.086 17.359 1 97.88 190 VAL B CA 1
ATOM 3022 C C . VAL B 1 190 ? -16.812 6.457 16.188 1 97.88 190 VAL B C 1
ATOM 3024 O O . VAL B 1 190 ? -16.797 6.984 15.078 1 97.88 190 VAL B O 1
ATOM 3027 N N . THR B 1 191 ? -17.453 5.312 16.484 1 98.44 191 THR B N 1
ATOM 3028 C CA . THR B 1 191 ? -18.266 4.641 15.469 1 98.44 191 THR B CA 1
ATOM 3029 C C . THR B 1 191 ? -19.328 5.586 14.906 1 98.44 191 THR B C 1
ATOM 3031 O O . THR B 1 191 ? -19.531 5.645 13.695 1 98.44 191 THR B O 1
ATOM 3034 N N . ARG B 1 192 ? -19.938 6.398 15.734 1 97.56 192 ARG B N 1
ATOM 3035 C CA . ARG B 1 192 ? -20.953 7.348 15.312 1 97.56 192 ARG B CA 1
ATOM 3036 C C . ARG B 1 192 ? -20.359 8.438 14.422 1 97.56 192 ARG B C 1
ATOM 3038 O O . ARG B 1 192 ? -20.984 8.875 13.461 1 97.56 192 ARG B O 1
ATOM 3045 N N . LEU B 1 193 ? -19.172 8.844 14.766 1 96.81 193 LEU B N 1
ATOM 3046 C CA . LEU B 1 193 ? -18.484 9.852 13.961 1 96.81 193 LEU B CA 1
ATOM 3047 C C . LEU B 1 193 ? -18.219 9.336 12.547 1 96.81 193 LEU B C 1
ATOM 3049 O O . LEU B 1 193 ? -18.281 10.094 11.578 1 96.81 193 LEU B O 1
ATOM 3053 N N . ILE B 1 194 ? -18 8.016 12.414 1 97.75 194 ILE B N 1
ATOM 3054 C CA . ILE B 1 194 ? -17.562 7.41 11.156 1 97.75 194 ILE B CA 1
ATOM 3055 C C . ILE B 1 194 ? -18.766 7.016 10.32 1 97.75 194 ILE B C 1
ATOM 3057 O O . ILE B 1 194 ? -18.797 7.238 9.109 1 97.75 194 ILE B O 1
ATOM 3061 N N . LEU B 1 195 ? -19.797 6.445 10.93 1 96.56 195 LEU B N 1
ATOM 3062 C CA . LEU B 1 195 ? -20.906 5.855 10.203 1 96.56 195 LEU B CA 1
ATOM 3063 C C . LEU B 1 195 ? -22.094 6.809 10.164 1 96.56 195 LEU B C 1
ATOM 3065 O O . LEU B 1 195 ? -23.047 6.598 9.398 1 96.56 195 LEU B O 1
ATOM 3069 N N . GLY B 1 196 ? -22.141 7.848 10.984 1 85.75 196 GLY B N 1
ATOM 3070 C CA . GLY B 1 196 ? -23.297 8.695 11.164 1 85.75 196 GLY B CA 1
ATOM 3071 C C . GLY B 1 196 ? -23.344 9.859 10.188 1 85.75 196 GLY B C 1
ATOM 3072 O O . GLY B 1 196 ? -22.344 10.18 9.547 1 85.75 196 GLY B O 1
#

Solvent-accessible surface area (backbone atoms only — not comparable to full-atom values): 20172 Å² total; per-residue (Å²): 126,82,80,79,57,60,81,61,61,42,78,74,47,76,42,85,68,48,74,60,92,62,37,35,34,35,38,27,38,25,26,36,61,77,64,45,80,50,72,48,65,33,42,37,48,58,39,31,38,19,33,37,51,40,32,38,96,82,14,26,28,51,31,35,28,35,55,26,75,51,63,72,40,62,43,44,34,38,40,57,42,70,16,61,72,92,48,66,55,66,61,32,35,51,50,33,33,24,26,67,65,7,34,48,58,74,42,78,42,82,73,47,57,30,26,46,47,45,85,38,20,51,36,39,34,43,28,32,39,30,29,66,54,44,84,60,70,53,56,61,56,75,76,56,67,75,42,79,44,76,37,46,35,61,53,56,48,48,32,38,74,70,58,62,29,29,39,35,66,38,41,34,48,52,46,46,52,54,48,33,39,75,71,62,73,45,60,68,70,57,26,46,33,51,76,100,124,82,82,80,55,60,81,61,60,42,80,74,46,77,42,87,70,48,75,59,92,59,36,34,32,36,38,26,36,26,26,37,60,76,62,46,80,50,74,48,65,33,42,37,47,57,40,32,37,21,33,36,50,41,32,39,96,83,12,26,29,50,30,34,30,33,55,25,75,52,62,71,41,61,42,43,35,38,38,56,41,68,17,62,73,94,48,65,56,65,61,33,35,52,50,34,34,23,27,66,64,7,32,46,57,74,42,78,42,84,73,48,60,29,26,45,47,46,85,39,18,51,38,39,34,42,29,30,40,29,30,66,55,45,85,60,72,53,56,60,54,74,76,56,67,74,43,77,45,76,37,46,35,62,53,56,48,47,33,39,76,68,58,62,28,28,38,35,67,40,40,33,50,50,45,46,53,52,49,34,38,75,72,62,73,45,60,67,72,58,27,44,32,51,76,98

pLDDT: mean 96.72, std 6.68, range [40.06, 99.0]

Foldseek 3Di:
DPPPPDDLKAFDDKDWDDDDQFWTKIKTFIQGSVGDTDIAIAIETQFAKEFEFEAELQQWTKWKWFQDPVVRDIAIFGQMDTDHPPDDRVVVNQVSCCQRFVKHADDKDWQDWDQDCVRHYRHIYTYIYGYRIDHGDHHYDPVTDIDIDIGRLVVLQVCLVVVRHDPPNRNVVSVRLLVCLVVVVDPPSSSVSNVD/DPPPPDDLKAFDDKDWDDDDQFWTKIKTFIQGSVGDTDIAIAIETQFAKEFEFEAELQQWTKWKWFQDPVVRDIAIFGQMDTDHPPDDRVVVNQVSCCQRFVKHADDKDWQDWDQDCVRHYRHIYTYIYGYRIDHGDHHYDPVTDIDIDIGHLVVLQVCLVVVRHDPPNRNVRSVRLLVCLVVVVDPPSSSVSNVD

Secondary structure (DSSP, 8-state):
-----S---EEEEEEEEEE-SSEEEEEEEEE-TTS-EEEEEEEEESSEEEEEEEE-TTSEEEEEEEEEGGGTEEEEE-SEEEE-TTS-HHHHHHHHHHHHHSEEEEEEEEEEEEESSTTTB--EEEEEEEEEEEE------TT---EEEEEEHHHHHHHHHTTS--BHHHHHHHHHHHHHHHHT-S-HHHHHHHH-/-----S---EEEEEEEEEE-SSEEEEEEEEE-TTS-EEEEEEEEESSEEEEEEEE-TTSEEEEEEEEEGGGTEEEEE-SEEEE-TTS-HHHHHHHHHHHHH-EEEEEEEEEEEEESSTTTB--EEEEEEEEEEEE------TT---EEEEEEHHHHHHHHHTTS--BHHHHHHHHHHHHHHHHT-S-HHHHHHHH-